Protein AF-0000000075186463 (afdb_homodimer)

Nearest PDB structures (foldseek):
  4abm-assembly3_D  TM=7.463E-01  e=3.571E+00  Homo sapiens
  7upq-assembly4_J  TM=7.053E-01  e=8.468E+00  synthetic construct
  5n9j-assembly1_E  TM=3.062E-01  e=3.798E+00  Schizosaccharomyces pombe
  4abm-assembly3_D  TM=7.469E-01  e=3.531E+00  Homo sapiens
  7upq-assembly4_J  TM=7.054E-01  e=8.391E+00  synthetic construct

Organism: Armillaria gallica (NCBI:txid47427)

Radius of gyration: 32.07 Å; Cα contacts (8 Å, |Δi|>4): 535; chains: 2; bounding box: 64×123×83 Å

Solvent-accessible surface area (backbone atoms only — not comparable to full-atom values): 24210 Å² total; per-residue (Å²): 138,80,84,83,73,73,71,68,63,57,55,58,51,49,49,50,49,49,51,51,49,50,50,49,49,47,52,51,50,51,49,51,50,50,50,51,48,48,48,43,44,46,51,55,65,49,50,67,76,82,58,74,50,50,93,83,38,51,66,58,39,62,84,71,84,69,47,78,36,74,44,61,44,63,87,41,42,84,77,53,41,84,84,41,61,68,56,53,55,64,67,28,37,56,70,65,13,36,43,58,41,57,91,72,40,46,54,25,28,30,44,34,26,39,47,40,38,32,52,47,46,38,49,49,43,32,52,34,33,62,64,59,64,64,82,49,67,68,55,47,50,50,43,48,53,51,31,38,51,31,52,41,51,50,54,51,48,46,42,30,60,38,44,50,33,47,30,60,52,53,75,79,56,67,54,80,76,72,50,65,43,65,36,90,23,30,38,34,64,59,56,49,49,51,35,44,50,44,52,60,72,46,59,91,56,77,73,51,75,85,56,57,58,58,73,63,73,70,129,136,80,83,82,71,75,70,68,63,57,55,58,50,50,50,49,49,50,50,50,49,50,50,50,50,46,51,50,50,52,50,50,50,50,49,52,48,48,48,43,44,47,51,56,65,49,51,64,76,80,58,72,52,51,90,84,38,51,67,58,39,63,87,70,84,68,47,77,36,76,45,59,45,62,88,42,42,85,77,51,39,83,84,41,60,69,56,52,54,66,67,27,37,55,70,64,13,35,43,58,40,57,91,74,39,46,55,25,29,29,44,36,25,40,48,42,37,32,52,48,48,39,48,48,43,31,52,33,32,62,64,59,65,64,82,48,67,66,55,47,50,52,43,48,53,52,31,37,50,31,53,42,52,49,53,51,48,46,42,32,59,38,44,50,34,46,31,60,54,51,79,76,68,64,56,83,74,74,50,66,42,65,37,90,22,30,38,35,64,60,56,48,49,52,34,43,51,42,50,62,72,48,58,92,57,76,73,53,74,85,56,54,59,51,75,68,72,68,130

Secondary structure (DSSP, 8-state):
-----GGGHHHHHHHHHHHHHHHHHHHHHHHHHHHHHHHHHHHHHT-------STT-S-SB-SS-PPEEEEE----TTTS-TT-HHHHHHHSPGGGGEEEETTTTEEEEEHHHHHHHHHHHHHHHHHHHHTT---SHHHHHHHHHHHHHHHHHHHHHHHHH---BEEE--SSS--S---S-EEEEE-HHHHHHHHHHHHHHTTT-PPPTT---------/-----GGGHHHHHHHHHHHHHHHHHHHHHHHHHHHHHHHHHHHHHT-------BTTBS-SB-SS-PPEEEEE----TTTS-TT-HHHHHHHSPGGGGEEEETTTTEEEEEHHHHHHHHHHHHHHHHHHHHTT---SHHHHHHHHHHHHHHHHHHHHHHHHH---BEEE--SSS--S---S-EEEEE-HHHHHHHHHHHHHHTTT-PPPTT---------

Structure (mmCIF, N/CA/C/O backbone):
data_AF-0000000075186463-model_v1
#
loop_
_entity.id
_entity.type
_entity.pdbx_description
1 polymer 'Uncharacterized protein'
#
loop_
_atom_site.group_PDB
_atom_site.id
_atom_site.type_symbol
_atom_site.label_atom_id
_atom_site.label_alt_id
_atom_site.label_comp_id
_atom_site.label_asym_id
_atom_site.label_entity_id
_atom_site.label_seq_id
_atom_site.pdbx_PDB_ins_code
_atom_site.Cartn_x
_atom_site.Cartn_y
_atom_site.Cartn_z
_atom_site.occupancy
_atom_site.B_iso_or_equiv
_atom_site.auth_seq_id
_atom_site.auth_comp_id
_atom_site.auth_asym_id
_atom_site.auth_atom_id
_atom_site.pdbx_PDB_model_num
ATOM 1 N N . MET A 1 1 ? -4.77 95 20.594 1 30.53 1 MET A N 1
ATOM 2 C CA . MET A 1 1 ? -4.297 93.938 21.5 1 30.53 1 MET A CA 1
ATOM 3 C C . MET A 1 1 ? -4.82 92.562 21.078 1 30.53 1 MET A C 1
ATOM 5 O O . MET A 1 1 ? -6.02 92.312 21.188 1 30.53 1 MET A O 1
ATOM 9 N N . PHE A 1 2 ? -4.289 91.938 19.969 1 40.34 2 PHE A N 1
ATOM 10 C CA . PHE A 1 2 ? -4.664 90.75 19.234 1 40.34 2 PHE A CA 1
ATOM 11 C C . PHE A 1 2 ? -4.277 89.5 20.016 1 40.34 2 PHE A C 1
ATOM 13 O O . PHE A 1 2 ? -3.176 89.438 20.562 1 40.34 2 PHE A O 1
ATOM 20 N N . PRO A 1 3 ? -5.309 88.75 20.594 1 44 3 PRO A N 1
ATOM 21 C CA . PRO A 1 3 ? -5.09 87.562 21.438 1 44 3 PRO A CA 1
ATOM 22 C C . PRO A 1 3 ? -4.41 86.438 20.672 1 44 3 PRO A C 1
ATOM 24 O O . PRO A 1 3 ? -4.668 86.25 19.484 1 44 3 PRO A O 1
ATOM 27 N N . GLN A 1 4 ? -3.121 86.188 20.953 1 40.34 4 GLN A N 1
ATOM 28 C CA . GLN A 1 4 ? -2.227 85.125 20.453 1 40.34 4 GLN A CA 1
ATOM 29 C C . GLN A 1 4 ? -2.693 83.75 20.906 1 40.34 4 GLN A C 1
ATOM 31 O O . GLN A 1 4 ? -2.592 83.375 22.078 1 40.34 4 GLN A O 1
ATOM 36 N N . VAL A 1 5 ? -3.83 83.25 20.516 1 45.38 5 VAL A N 1
ATOM 37 C CA . VAL A 1 5 ? -4.434 82 20.953 1 45.38 5 VAL A CA 1
ATOM 38 C C . VAL A 1 5 ? -3.602 80.812 20.453 1 45.38 5 VAL A C 1
ATOM 40 O O . VAL A 1 5 ? -3.846 79.625 20.828 1 45.38 5 VAL A O 1
ATOM 43 N N . SER A 1 6 ? -2.59 80.875 19.547 1 44.44 6 SER A N 1
ATOM 44 C CA . SER A 1 6 ? -2.545 79.688 18.656 1 44.44 6 SER A CA 1
ATOM 45 C C . SER A 1 6 ? -1.756 78.562 19.266 1 44.44 6 SER A C 1
ATOM 47 O O . SER A 1 6 ? -1.572 77.5 18.641 1 44.44 6 SER A O 1
ATOM 49 N N . SER A 1 7 ? -1.02 78.688 20.391 1 50.91 7 SER A N 1
ATOM 50 C CA .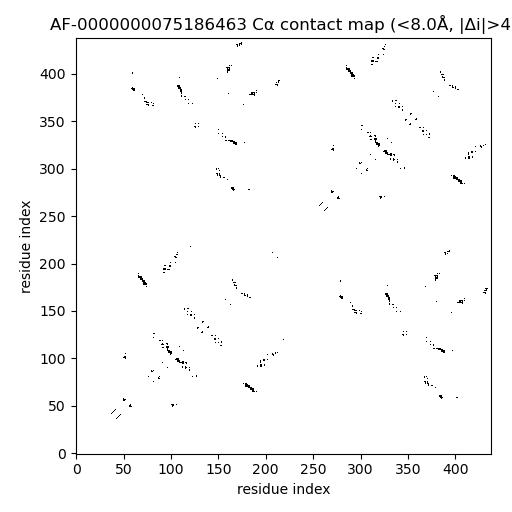 SER A 1 7 ? 0.157 77.812 20.391 1 50.91 7 SER A CA 1
ATOM 51 C C . SER A 1 7 ? -0.182 76.375 20.922 1 50.91 7 SER A C 1
ATOM 53 O O . SER A 1 7 ? 0.691 75.562 21 1 50.91 7 SER A O 1
ATOM 55 N N . ASN A 1 8 ? -1.388 76.188 21.516 1 53.19 8 ASN A N 1
ATOM 56 C CA . ASN A 1 8 ? -1.484 75 22.359 1 53.19 8 ASN A CA 1
ATOM 57 C C . ASN A 1 8 ? -1.715 73.75 21.516 1 53.19 8 ASN A C 1
ATOM 59 O O . ASN A 1 8 ? -1.829 72.688 22.062 1 53.19 8 ASN A O 1
ATOM 63 N N . SER A 1 9 ? -2.043 73.938 20.219 1 61.06 9 SER A N 1
ATOM 64 C CA . SER A 1 9 ? -2.443 72.812 19.406 1 61.06 9 SER A CA 1
ATOM 65 C C . SER A 1 9 ? -1.244 71.938 19.047 1 61.06 9 SER A C 1
ATOM 67 O O . SER A 1 9 ? -1.386 70.75 18.828 1 61.06 9 SER A O 1
ATOM 69 N N . ASP A 1 10 ? -0.042 72.625 19.281 1 64.75 10 ASP A N 1
ATOM 70 C CA . ASP A 1 10 ? 1.156 71.938 18.781 1 64.75 10 ASP A CA 1
ATOM 71 C C . ASP A 1 10 ? 1.635 70.875 19.781 1 64.75 10 ASP A C 1
ATOM 73 O O . ASP A 1 10 ? 2.168 69.875 19.391 1 64.75 10 ASP A O 1
ATOM 77 N N . GLY A 1 11 ? 1.129 71.062 20.984 1 64.88 11 GLY A N 1
ATOM 78 C CA . GLY A 1 11 ? 1.589 70.125 22.031 1 64.88 11 GLY A CA 1
ATOM 79 C C . GLY A 1 11 ? 0.887 68.812 22 1 64.88 11 GLY A C 1
ATOM 80 O O . GLY A 1 11 ? 1.52 67.75 22.188 1 64.88 11 GLY A O 1
ATOM 81 N N . HIS A 1 12 ? -0.401 68.938 21.625 1 73.69 12 HIS A N 1
ATOM 82 C CA . HIS A 1 12 ? -1.196 67.75 21.594 1 73.69 12 HIS A CA 1
ATOM 83 C C . HIS A 1 12 ? -0.811 66.875 20.391 1 73.69 12 HIS A C 1
ATOM 85 O O . HIS A 1 12 ? -0.765 65.625 20.5 1 73.69 12 HIS A O 1
ATOM 91 N N . LEU A 1 13 ? -0.344 67.562 19.406 1 75.38 13 LEU A N 1
ATOM 92 C CA . LEU A 1 13 ? 0.044 66.875 18.188 1 75.38 13 LEU A CA 1
ATOM 93 C C . LEU A 1 13 ? 1.383 66.188 18.375 1 75.38 13 LEU A C 1
ATOM 95 O O . LEU A 1 13 ? 1.56 65.062 17.922 1 75.38 13 LEU A O 1
ATOM 99 N N . ILE A 1 14 ? 2.182 66.812 19.156 1 78.5 14 ILE A N 1
ATOM 100 C CA . ILE A 1 14 ? 3.506 66.25 19.391 1 78.5 14 ILE A CA 1
ATOM 101 C C . ILE A 1 14 ? 3.395 65.062 20.312 1 78.5 14 ILE A C 1
ATOM 103 O O . ILE A 1 14 ? 4.062 64.062 20.109 1 78.5 14 ILE A O 1
ATOM 107 N N . HIS A 1 15 ? 2.412 65.188 21.234 1 78.31 15 HIS A N 1
ATOM 108 C CA . HIS A 1 15 ? 2.201 64.062 22.156 1 78.31 15 HIS A CA 1
ATOM 109 C C . HIS A 1 15 ? 1.577 62.844 21.422 1 78.31 15 HIS A C 1
ATOM 111 O O . HIS A 1 15 ? 1.955 61.719 21.672 1 78.31 15 HIS A O 1
ATOM 117 N N . LEU A 1 16 ? 0.723 63.188 20.516 1 80.56 16 LEU A N 1
ATOM 118 C CA . LEU A 1 16 ? 0.09 62.125 19.734 1 80.56 16 LEU A CA 1
ATOM 119 C C . LEU A 1 16 ? 1.101 61.469 18.812 1 80.56 16 LEU A C 1
ATOM 121 O O . LEU A 1 16 ? 1.079 60.25 18.656 1 80.56 16 LEU A O 1
ATOM 125 N N . LEU A 1 17 ? 2.021 62.281 18.375 1 80.31 17 LEU A N 1
ATOM 126 C CA . LEU A 1 17 ? 3.059 61.75 17.516 1 80.31 17 LEU A CA 1
ATOM 127 C C . LEU A 1 17 ? 4.051 60.875 18.297 1 80.31 17 LEU A C 1
ATOM 129 O O . LEU A 1 17 ? 4.516 59.844 17.812 1 80.31 17 LEU A O 1
ATOM 133 N N . PHE A 1 18 ? 4.211 61.344 19.531 1 81.19 18 PHE A N 1
ATOM 134 C CA . PHE A 1 18 ? 5.117 60.625 20.391 1 81.19 18 PHE A CA 1
ATOM 135 C C . PHE A 1 18 ? 4.508 59.281 20.781 1 81.19 18 PHE A C 1
ATOM 137 O O . PHE A 1 18 ? 5.199 58.25 20.781 1 81.19 18 PHE A O 1
ATOM 144 N N . ILE A 1 19 ? 3.207 59.25 21.016 1 80.25 19 ILE A N 1
ATOM 145 C CA . ILE A 1 19 ? 2.514 58.031 21.375 1 80.25 19 ILE A CA 1
ATOM 146 C C . ILE A 1 19 ? 2.457 57.094 20.156 1 80.25 19 ILE A C 1
ATOM 148 O O . ILE A 1 19 ? 2.697 55.875 20.281 1 80.25 19 ILE A O 1
ATOM 152 N N . ALA A 1 20 ? 2.281 57.688 19.031 1 79.94 20 ALA A N 1
ATOM 153 C CA . ALA A 1 20 ? 2.252 56.906 17.812 1 79.94 20 ALA A CA 1
ATOM 154 C C . ALA A 1 20 ? 3.619 56.281 17.516 1 79.94 20 ALA A C 1
ATOM 156 O O . ALA A 1 20 ? 3.713 55.125 17.094 1 79.94 20 ALA A O 1
ATOM 157 N N . ALA A 1 21 ? 4.664 57.062 17.875 1 80.31 21 ALA A N 1
ATOM 158 C CA . ALA A 1 21 ? 6.023 56.594 17.656 1 80.31 21 ALA A CA 1
ATOM 159 C C . ALA A 1 21 ? 6.371 55.469 18.625 1 80.31 21 ALA A C 1
ATOM 161 O O . ALA A 1 21 ? 6.984 54.469 18.234 1 80.31 21 ALA A O 1
ATOM 162 N N . ILE A 1 22 ? 5.895 55.5 19.828 1 80.38 22 ILE A N 1
ATOM 163 C CA . ILE A 1 22 ? 6.16 54.5 20.844 1 80.38 22 ILE A CA 1
ATOM 164 C C . ILE A 1 22 ? 5.371 53.219 20.5 1 80.38 22 ILE A C 1
ATOM 166 O O . ILE A 1 22 ? 5.895 52.125 20.625 1 80.38 22 ILE A O 1
ATOM 170 N N . LEU A 1 23 ? 4.133 53.438 19.984 1 80.88 23 LEU A N 1
ATOM 171 C CA . LEU A 1 23 ? 3.326 52.281 19.609 1 80.88 23 LEU A CA 1
ATOM 172 C C . LEU A 1 23 ? 3.92 51.594 18.391 1 80.88 23 LEU A C 1
ATOM 174 O O . LEU A 1 23 ? 3.939 50.344 18.312 1 80.88 23 LEU A O 1
ATOM 178 N N . ALA A 1 24 ? 4.441 52.5 17.516 1 79.69 24 ALA A N 1
ATOM 179 C CA . ALA A 1 24 ? 5.086 51.906 16.344 1 79.69 24 ALA A CA 1
ATOM 180 C C . ALA A 1 24 ? 6.359 51.188 16.719 1 79.69 24 ALA A C 1
ATOM 182 O O . ALA A 1 24 ? 6.617 50.062 16.219 1 79.69 24 ALA A O 1
ATOM 183 N N . LEU A 1 25 ? 7.117 51.75 17.609 1 78.19 25 LEU A N 1
ATOM 184 C CA . LEU A 1 25 ? 8.336 51.125 18.078 1 78.19 25 LEU A CA 1
ATOM 185 C C . LEU A 1 25 ? 8.016 49.844 18.859 1 78.19 25 LEU A C 1
ATOM 187 O O . LEU A 1 25 ? 8.688 48.844 18.719 1 78.19 25 LEU A O 1
ATOM 191 N N . GLY A 1 26 ? 6.934 49.906 19.609 1 76.75 26 GLY A N 1
ATOM 192 C CA . GLY A 1 26 ? 6.5 48.719 20.344 1 76.75 26 GLY A CA 1
ATOM 193 C C . GLY A 1 26 ? 6.043 47.594 19.453 1 76.75 26 GLY A C 1
ATOM 194 O O . GLY A 1 26 ? 6.391 46.438 19.688 1 76.75 26 GLY A O 1
ATOM 195 N N . THR A 1 27 ? 5.324 47.969 18.406 1 79.06 27 THR A N 1
ATOM 196 C CA . THR A 1 27 ? 4.871 46.938 17.484 1 79.06 27 THR A CA 1
ATOM 197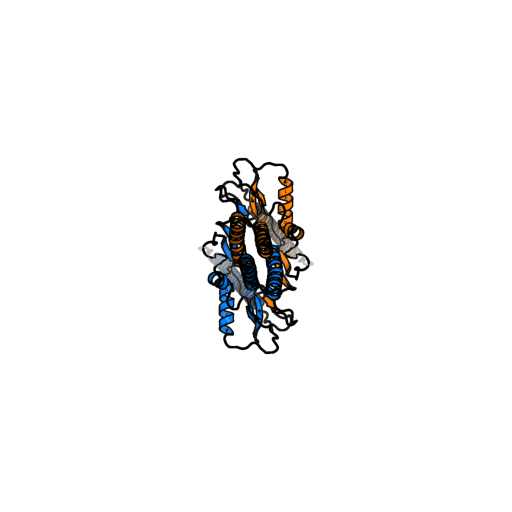 C C . THR A 1 27 ? 6.047 46.375 16.703 1 79.06 27 THR A C 1
ATOM 199 O O . THR A 1 27 ? 6.074 45.156 16.406 1 79.06 27 THR A O 1
ATOM 202 N N . THR A 1 28 ? 7.043 47.188 16.406 1 76.81 28 THR A N 1
ATOM 203 C CA . THR A 1 28 ? 8.242 46.719 15.734 1 76.81 28 THR A CA 1
ATOM 204 C C . THR A 1 28 ? 9.039 45.781 16.656 1 76.81 28 THR A C 1
ATOM 206 O O . THR A 1 28 ? 9.547 44.75 16.203 1 76.81 28 THR A O 1
ATOM 209 N N . ILE A 1 29 ? 9.109 46.125 17.875 1 76.38 29 ILE A N 1
ATOM 210 C CA . ILE A 1 29 ? 9.844 45.312 18.844 1 76.38 29 ILE A CA 1
ATOM 211 C C . ILE A 1 29 ? 9.078 44 19.094 1 76.38 29 ILE A C 1
ATOM 213 O O . ILE A 1 29 ? 9.688 42.938 19.172 1 76.38 29 ILE A O 1
ATOM 217 N N . LEU A 1 30 ? 7.773 44.031 19.125 1 76.19 30 LEU A N 1
ATOM 218 C CA . LEU A 1 30 ? 6.961 42.844 19.328 1 76.19 30 LEU A CA 1
ATOM 219 C C . LEU A 1 30 ? 7.047 41.906 18.109 1 76.19 30 LEU A C 1
ATOM 221 O O . LEU A 1 30 ? 7.133 40.688 18.25 1 76.19 30 LEU A O 1
ATOM 225 N N . ASN A 1 31 ? 7.086 42.562 16.984 1 75.44 31 ASN A N 1
ATOM 226 C CA . ASN A 1 31 ? 7.242 41.75 15.773 1 75.44 31 ASN A CA 1
ATOM 227 C C . ASN A 1 31 ? 8.633 41.125 15.688 1 75.44 31 ASN A C 1
ATOM 229 O O . ASN A 1 31 ? 8.773 39.969 15.281 1 75.44 31 ASN A O 1
ATOM 233 N N . ALA A 1 32 ? 9.648 41.844 16.062 1 76.25 32 ALA A N 1
ATOM 234 C CA . ALA A 1 32 ? 11.016 41.344 16.094 1 76.25 32 ALA A CA 1
ATOM 235 C C . ALA A 1 32 ? 11.156 40.219 17.109 1 76.25 32 ALA A C 1
ATOM 237 O O . ALA A 1 32 ? 11.781 39.188 16.844 1 76.25 32 ALA A O 1
ATOM 238 N N . TYR A 1 33 ? 10.547 40.344 18.219 1 71.62 33 TYR A N 1
ATOM 239 C CA . TYR A 1 33 ? 10.555 39.312 19.25 1 71.62 33 TYR A CA 1
ATOM 240 C C . TYR A 1 33 ? 9.836 38.062 18.766 1 71.62 33 TYR A C 1
ATOM 242 O O . TYR A 1 33 ? 10.32 36.938 18.969 1 71.62 33 TYR A O 1
ATOM 250 N N . HIS A 1 34 ? 8.727 38.219 18.109 1 72.69 34 HIS A N 1
ATOM 251 C CA . HIS A 1 34 ? 7.977 37.062 17.594 1 72.69 34 HIS A CA 1
ATOM 252 C C . HIS A 1 34 ? 8.75 36.375 16.5 1 72.69 34 HIS A C 1
ATOM 254 O O . HIS A 1 34 ? 8.773 35.125 16.438 1 72.69 34 HIS A O 1
ATOM 260 N N . THR A 1 35 ? 9.352 37.094 15.688 1 69.88 35 THR A N 1
ATOM 261 C CA . THR A 1 35 ? 10.164 36.5 14.633 1 69.88 35 THR A CA 1
ATOM 262 C C . THR A 1 35 ? 11.367 35.781 15.227 1 69.88 35 THR A C 1
ATOM 264 O O . THR A 1 35 ? 11.688 34.656 14.805 1 69.88 35 THR A O 1
ATOM 267 N N . LEU A 1 36 ? 12.023 36.375 16.156 1 70.38 36 LEU A N 1
ATOM 268 C CA . LEU A 1 36 ? 13.156 35.719 16.797 1 70.38 36 LEU A CA 1
ATOM 269 C C . LEU A 1 36 ? 12.719 34.5 17.594 1 70.38 36 LEU A C 1
ATOM 271 O O . LEU A 1 36 ? 13.406 33.469 17.594 1 70.38 36 LEU A O 1
ATOM 275 N N . HIS A 1 37 ? 11.617 34.531 18.188 1 65.12 37 HIS A N 1
ATOM 276 C CA . HIS A 1 37 ? 11.062 33.406 18.922 1 65.12 37 HIS A CA 1
ATOM 277 C C . HIS A 1 37 ? 10.656 32.281 17.984 1 65.12 37 HIS A C 1
ATOM 279 O O . HIS A 1 37 ? 10.922 31.109 18.25 1 65.12 37 HIS A O 1
ATOM 285 N N . LEU A 1 38 ? 10.008 32.625 16.891 1 60 38 LEU A N 1
ATOM 286 C CA . LEU A 1 38 ? 9.672 31.641 15.883 1 60 38 LEU A CA 1
ATOM 287 C C . LEU A 1 38 ? 10.93 31.031 15.266 1 60 38 LEU A C 1
ATOM 289 O O . LEU A 1 38 ? 10.992 29.828 15.039 1 60 38 LEU A O 1
ATOM 293 N N . ARG A 1 39 ? 11.844 31.859 14.914 1 59.38 39 ARG A N 1
ATOM 294 C CA . ARG A 1 39 ? 13.125 31.359 14.422 1 59.38 39 ARG A CA 1
ATOM 295 C C . ARG A 1 39 ? 13.812 30.484 15.469 1 59.38 39 ARG A C 1
ATOM 297 O O . ARG A 1 39 ? 14.391 29.453 15.141 1 59.38 39 ARG A O 1
ATOM 304 N N . SER A 1 40 ? 13.844 30.859 16.703 1 59.84 40 SER A N 1
ATOM 305 C CA . SER A 1 40 ? 14.406 30.047 17.766 1 59.84 40 SER A CA 1
ATOM 306 C C . SER A 1 40 ? 13.633 28.734 17.938 1 59.84 40 SER A C 1
ATOM 308 O O . SER A 1 40 ? 14.227 27.672 18.125 1 59.84 40 SER A O 1
ATOM 310 N N . GLN A 1 41 ? 12.344 28.797 17.906 1 55.62 41 GLN A N 1
ATOM 311 C CA . GLN A 1 41 ? 11.523 27.594 17.938 1 55.62 41 GLN A CA 1
ATOM 312 C C . GLN A 1 41 ? 11.758 26.734 16.688 1 55.62 41 GLN A C 1
ATOM 314 O O . GLN A 1 41 ? 11.844 25.5 16.781 1 55.62 41 GLN A O 1
ATOM 319 N N . MET A 1 42 ? 11.734 27.516 15.609 1 52.53 42 MET A N 1
ATOM 320 C CA . MET A 1 42 ? 12.094 26.797 14.391 1 52.53 42 MET A CA 1
ATOM 321 C C . MET A 1 42 ? 13.508 26.234 14.484 1 52.53 42 MET A C 1
ATOM 323 O O . MET A 1 42 ? 13.766 25.109 14.055 1 52.53 42 MET A O 1
ATOM 327 N N . LEU A 1 43 ? 14.414 27.141 14.914 1 52.94 43 LEU A N 1
ATOM 328 C CA . LEU A 1 43 ? 15.766 26.641 15.148 1 52.94 43 LEU A CA 1
ATOM 329 C C . LEU A 1 43 ? 15.773 25.578 16.234 1 52.94 43 LEU A C 1
ATOM 331 O O . LEU A 1 43 ? 16.5 24.578 16.141 1 52.94 43 LEU A O 1
ATOM 335 N N . ALA A 1 44 ? 15.172 25.859 17.375 1 51.69 44 ALA A N 1
ATOM 336 C CA . ALA A 1 44 ? 14.977 24.875 18.422 1 51.69 44 ALA A CA 1
ATOM 337 C C . ALA A 1 44 ? 14.164 23.688 17.922 1 51.69 44 ALA A C 1
ATOM 339 O O . ALA A 1 44 ? 14.445 22.531 18.266 1 51.69 44 ALA A O 1
ATOM 340 N N . SER A 1 45 ? 13.086 23.953 17.234 1 49.69 45 SER A N 1
ATOM 341 C CA . SER A 1 45 ? 12.297 22.875 16.641 1 49.69 45 SER A CA 1
ATOM 342 C C . SER A 1 45 ? 13.109 22.109 15.609 1 49.69 45 SER A C 1
ATOM 344 O O . SER A 1 45 ? 12.891 20.906 15.398 1 49.69 45 SER A O 1
ATOM 346 N N . ARG A 1 46 ? 13.867 23 14.938 1 47.06 46 ARG A N 1
ATOM 347 C CA . ARG A 1 46 ? 14.852 22.328 14.094 1 47.06 46 ARG A CA 1
ATOM 348 C C . ARG A 1 46 ? 15.883 21.594 14.938 1 47.06 46 ARG A C 1
ATOM 350 O O . ARG A 1 46 ? 16.969 21.25 14.461 1 47.06 46 ARG A O 1
ATOM 357 N N . ASN A 1 47 ? 15.906 21.781 16.203 1 47.31 47 ASN A N 1
ATOM 358 C CA . ASN A 1 47 ? 16.781 20.906 16.969 1 47.31 47 ASN A CA 1
ATOM 359 C C . ASN A 1 47 ? 16.781 19.484 16.406 1 47.31 47 ASN A C 1
ATOM 361 O O . ASN A 1 47 ? 15.875 18.703 16.672 1 47.31 47 ASN A O 1
ATOM 365 N N . HIS A 1 48 ? 17.234 19.438 15.227 1 57.16 48 HIS A N 1
ATOM 366 C CA . HIS A 1 48 ? 17.547 18.188 14.539 1 57.16 48 HIS A CA 1
ATOM 367 C C . HIS A 1 48 ? 18.141 17.156 15.5 1 57.16 48 HIS A C 1
ATOM 369 O O . HIS A 1 48 ? 19.234 17.344 16.016 1 57.16 48 HIS A O 1
ATOM 375 N N . LYS A 1 49 ? 17.297 16.672 16.406 1 70.81 49 LYS A N 1
ATOM 376 C CA . LYS A 1 49 ? 17.828 15.562 17.188 1 70.81 49 LYS A CA 1
ATOM 377 C C . LYS A 1 49 ? 18.844 14.75 16.375 1 70.81 49 LYS A C 1
ATOM 379 O O . LYS A 1 49 ? 18.547 14.352 15.25 1 70.81 49 LYS A O 1
ATOM 384 N N . GLU A 1 50 ? 20.031 14.969 16.797 1 85.31 50 GLU A N 1
ATOM 385 C CA . GLU A 1 50 ? 21.078 14.117 16.219 1 85.31 50 GLU A CA 1
ATOM 386 C C . GLU A 1 50 ? 20.938 12.68 16.703 1 85.31 50 GLU A C 1
ATOM 388 O O . GLU A 1 50 ? 20.797 12.438 17.906 1 85.31 50 GLU A O 1
ATOM 393 N N . TYR A 1 51 ? 20.734 11.75 15.773 1 93.12 51 TYR A N 1
ATOM 394 C CA . TYR A 1 51 ? 20.625 10.328 16.094 1 93.12 51 TYR A CA 1
ATOM 395 C C . TYR A 1 51 ? 21.969 9.625 15.914 1 93.12 51 TYR A C 1
ATOM 397 O O . TYR A 1 51 ? 22.703 9.906 14.969 1 93.12 51 TYR A O 1
ATOM 405 N N . SER A 1 52 ? 22.297 8.727 16.844 1 91.81 52 SER A N 1
ATOM 406 C CA . SER A 1 52 ? 23.531 7.941 16.734 1 91.81 52 SER A CA 1
ATOM 407 C C . SER A 1 52 ? 23.359 6.762 15.789 1 91.81 52 SER A C 1
ATOM 409 O O . SER A 1 52 ? 24.344 6.195 15.305 1 91.81 52 SER A O 1
ATOM 411 N N . TYR A 1 53 ? 22.047 6.309 15.586 1 90.81 53 TYR A N 1
ATOM 412 C CA . TYR A 1 53 ? 21.672 5.141 14.797 1 90.81 53 TYR A CA 1
ATOM 413 C C . TYR A 1 53 ? 22.234 3.865 15.422 1 90.81 53 TYR A C 1
ATOM 415 O O . TYR A 1 53 ? 22.469 2.881 14.719 1 90.81 53 TYR A O 1
ATOM 423 N N . LEU A 1 54 ? 22.516 3.965 16.703 1 87.69 54 LEU A N 1
ATOM 424 C CA . LEU A 1 54 ? 22.859 2.787 17.484 1 87.69 54 LEU A CA 1
ATOM 425 C C . LEU A 1 54 ? 21.688 2.318 18.328 1 87.69 54 LEU A C 1
ATOM 427 O O . LEU A 1 54 ? 20.953 3.137 18.891 1 87.69 54 LEU A O 1
ATOM 431 N N . GLY A 1 55 ? 21.531 0.984 18.344 1 85.38 55 GLY A N 1
ATOM 432 C CA . GLY A 1 55 ? 20.391 0.474 19.094 1 85.38 55 GLY A CA 1
ATOM 433 C C . GLY A 1 55 ? 19.062 1.041 18.609 1 85.38 55 GLY A C 1
ATOM 434 O O . GLY A 1 55 ? 18.766 1.01 17.422 1 85.38 55 GLY A O 1
ATOM 435 N N . ASP A 1 56 ? 18.391 1.654 19.531 1 87.88 56 ASP A N 1
ATOM 436 C CA . ASP A 1 56 ? 17.062 2.152 19.188 1 87.88 56 ASP A CA 1
ATOM 437 C C . ASP A 1 56 ? 17.078 3.66 18.969 1 87.88 56 ASP A C 1
ATOM 439 O O . ASP A 1 56 ? 16.031 4.285 18.797 1 87.88 56 ASP A O 1
ATOM 443 N N . ASP A 1 57 ? 18.328 4.172 18.891 1 90.44 57 ASP A N 1
ATOM 444 C CA . ASP A 1 57 ? 18.453 5.613 18.719 1 90.44 57 ASP A CA 1
ATOM 445 C C . ASP A 1 57 ? 18.516 5.977 17.234 1 90.44 57 ASP A C 1
ATOM 447 O O . ASP A 1 57 ? 19.578 6.293 16.703 1 90.44 57 ASP A O 1
ATOM 451 N N . PHE A 1 58 ? 17.438 5.984 16.578 1 91.69 58 PHE A N 1
ATOM 452 C CA . PHE A 1 58 ? 17.266 6.406 15.195 1 91.69 58 PHE A CA 1
ATOM 453 C C . PHE A 1 58 ? 15.859 6.934 14.961 1 91.69 58 PHE A C 1
ATOM 455 O O . PHE A 1 58 ? 14.93 6.586 15.695 1 91.69 58 PHE A O 1
ATOM 462 N N . PRO A 1 59 ? 15.641 7.828 14.07 1 92.62 59 PRO A N 1
ATOM 463 C CA . PRO A 1 59 ? 14.297 8.359 13.828 1 92.62 59 PRO A CA 1
ATOM 464 C C . PRO A 1 59 ? 13.359 7.324 13.203 1 92.62 59 PRO A C 1
ATOM 466 O O . PRO A 1 59 ? 13.82 6.402 12.516 1 92.62 59 PRO A O 1
ATOM 469 N N . PRO A 1 60 ? 12.141 7.398 13.43 1 90.94 60 PRO A N 1
ATOM 470 C CA . PRO A 1 60 ? 11.195 6.418 12.891 1 90.94 60 PRO A CA 1
ATOM 471 C C . PRO A 1 60 ? 11.055 6.508 11.375 1 90.94 60 PRO A C 1
ATOM 473 O O . PRO A 1 60 ? 10.625 5.547 10.734 1 90.94 60 PRO A O 1
ATOM 476 N N . ARG A 1 61 ? 11.422 7.699 10.828 1 94.25 61 ARG A N 1
ATOM 477 C CA . ARG A 1 61 ? 11.359 7.934 9.383 1 94.25 61 ARG A CA 1
ATOM 478 C C . ARG A 1 61 ? 12.523 8.797 8.922 1 94.25 61 ARG A C 1
ATOM 480 O O . ARG A 1 61 ? 13.219 9.406 9.742 1 94.25 61 ARG A O 1
ATOM 487 N N . ILE A 1 62 ? 12.672 8.766 7.605 1 93.56 62 ILE A N 1
ATOM 488 C CA . ILE A 1 62 ? 13.742 9.633 7.121 1 93.56 62 ILE A CA 1
ATOM 489 C C . ILE A 1 62 ? 13.43 11.086 7.484 1 93.56 62 ILE A C 1
ATOM 491 O O . ILE A 1 62 ? 12.266 11.469 7.594 1 93.56 62 ILE A O 1
ATOM 495 N N . LEU A 1 63 ? 14.438 11.828 7.656 1 87 63 LEU A N 1
ATOM 496 C CA . LEU A 1 63 ? 14.289 13.172 8.203 1 87 63 LEU A CA 1
ATOM 497 C C . LEU A 1 63 ? 13.891 14.164 7.105 1 87 63 LEU A C 1
ATOM 499 O O . LEU A 1 63 ? 13.414 15.258 7.398 1 87 63 LEU A O 1
ATOM 503 N N . SER A 1 64 ? 13.977 13.805 5.871 1 86.31 64 SER A N 1
ATOM 504 C CA . SER A 1 64 ? 13.555 14.672 4.781 1 86.31 64 SER A CA 1
ATOM 505 C C . SER A 1 64 ? 12.039 14.828 4.754 1 86.31 64 SER A C 1
ATOM 507 O O . SER A 1 64 ? 11.305 13.867 4.98 1 86.31 64 SER A O 1
ATOM 509 N N . ASN A 1 65 ? 11.664 16.031 4.625 1 88.44 65 ASN A N 1
ATOM 510 C CA . ASN A 1 65 ? 10.234 16.281 4.477 1 88.44 65 ASN A CA 1
ATOM 511 C C . ASN A 1 65 ? 9.742 15.922 3.076 1 88.44 65 ASN A C 1
ATOM 513 O O . ASN A 1 65 ? 10.18 16.531 2.09 1 88.44 65 ASN A O 1
ATOM 517 N N . ILE A 1 66 ? 8.906 14.961 3.029 1 96.12 66 ILE A N 1
ATOM 518 C CA . ILE A 1 66 ? 8.297 14.586 1.76 1 96.12 66 ILE A CA 1
ATOM 519 C C . ILE A 1 66 ? 7.031 15.414 1.531 1 96.12 66 ILE A C 1
ATOM 521 O O . ILE A 1 66 ? 6.133 15.43 2.377 1 96.12 66 ILE A O 1
ATOM 525 N N . GLN A 1 67 ? 6.957 16.062 0.382 1 95.75 67 GLN A N 1
ATOM 526 C CA . GLN A 1 67 ? 5.855 16.969 0.092 1 95.75 67 GLN A CA 1
ATOM 527 C C . GLN A 1 67 ? 4.594 16.203 -0.297 1 95.75 67 GLN A C 1
ATOM 529 O O . GLN A 1 67 ? 4.676 15.117 -0.874 1 95.75 67 GLN A O 1
ATOM 534 N N . PRO A 1 68 ? 3.467 16.812 0.131 1 95 68 PRO A N 1
ATOM 535 C CA . PRO A 1 68 ? 2.236 16.25 -0.431 1 95 68 PRO A CA 1
ATOM 536 C C . PRO A 1 68 ? 2.191 16.328 -1.955 1 95 68 PRO A C 1
ATOM 538 O O . PRO A 1 68 ? 2.859 17.188 -2.551 1 95 68 PRO A O 1
ATOM 541 N N . ALA A 1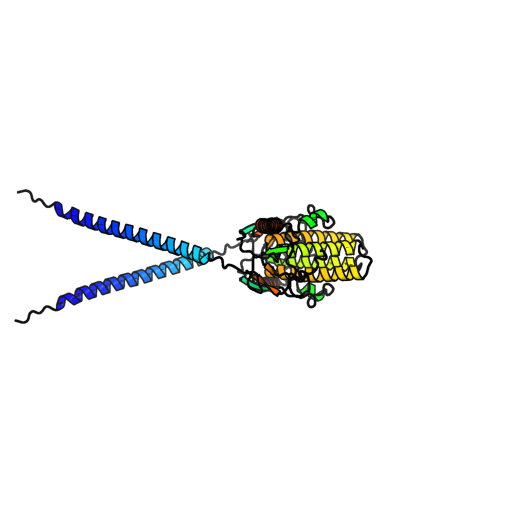 69 ? 1.537 15.438 -2.529 1 96.25 69 ALA A N 1
ATOM 542 C CA . ALA A 1 69 ? 1.348 15.375 -3.977 1 96.25 69 ALA A CA 1
ATOM 543 C C . ALA A 1 69 ? -0.015 14.781 -4.324 1 96.25 69 ALA A C 1
ATOM 545 O O . ALA A 1 69 ? -0.749 14.336 -3.441 1 96.25 69 ALA A O 1
ATOM 546 N N . ALA A 1 70 ? -0.406 14.984 -5.555 1 94.12 70 ALA A N 1
ATOM 547 C CA . ALA A 1 70 ? -1.585 14.336 -6.117 1 94.12 70 ALA A CA 1
ATOM 548 C C . ALA A 1 70 ? -1.206 13.43 -7.289 1 94.12 70 ALA A C 1
ATOM 550 O O . ALA A 1 70 ? -0.344 13.781 -8.102 1 94.12 70 ALA A O 1
ATOM 551 N N . MET A 1 71 ? -1.806 12.297 -7.262 1 92.62 71 MET A N 1
ATOM 552 C CA . MET A 1 71 ? -1.516 11.344 -8.328 1 92.62 71 MET A CA 1
ATOM 553 C C . MET A 1 71 ? -2.785 10.633 -8.781 1 92.62 71 MET A C 1
ATOM 555 O O . MET A 1 71 ? -3.623 10.266 -7.957 1 92.62 71 MET A O 1
ATOM 559 N N . SER A 1 72 ? -2.926 10.547 -10.102 1 91.12 72 SER A N 1
ATOM 560 C CA . SER A 1 72 ? -3.963 9.68 -10.656 1 91.12 72 SER A CA 1
ATOM 561 C C . SER A 1 72 ? -3.434 8.266 -10.891 1 91.12 72 SER A C 1
ATOM 563 O O . SER A 1 72 ? -2.35 8.094 -11.453 1 91.12 72 SER A O 1
ATOM 565 N N . ILE A 1 73 ? -4.148 7.359 -10.352 1 88.88 73 ILE A N 1
ATOM 566 C CA . ILE A 1 73 ? -3.814 5.973 -10.672 1 88.88 73 ILE A CA 1
ATOM 567 C C . ILE A 1 73 ? -4.309 5.633 -12.07 1 88.88 73 ILE A C 1
ATOM 569 O O . ILE A 1 73 ? -5.5 5.746 -12.359 1 88.88 73 ILE A O 1
ATOM 573 N N . LEU A 1 74 ? -3.391 5.285 -12.938 1 87.06 74 LEU A N 1
ATOM 574 C CA . LEU A 1 74 ? -3.707 5.027 -14.336 1 87.06 74 LEU A CA 1
ATOM 575 C C . LEU A 1 74 ? -3.457 3.566 -14.688 1 87.06 74 LEU A C 1
ATOM 577 O O . LEU A 1 74 ? -2.754 2.859 -13.969 1 87.06 74 LEU A O 1
ATOM 581 N N . ASN A 1 75 ? -4.09 3.207 -15.766 1 83.38 75 ASN A N 1
ATOM 582 C CA . ASN A 1 75 ? -3.803 1.865 -16.266 1 83.38 75 ASN A CA 1
ATOM 583 C C . ASN A 1 75 ? -2.387 1.765 -16.828 1 83.38 75 ASN A C 1
ATOM 585 O O . ASN A 1 75 ? -2.088 2.326 -17.875 1 83.38 75 ASN A O 1
ATOM 589 N N . GLY A 1 76 ? -1.535 1.088 -16.156 1 81.19 76 GLY A N 1
ATOM 590 C CA . GLY A 1 76 ? -0.153 0.92 -16.578 1 81.19 76 GLY A CA 1
ATOM 591 C C . GLY A 1 76 ? 0.194 -0.513 -16.938 1 81.19 76 GLY A C 1
ATOM 592 O O . GLY A 1 76 ? 1.37 -0.878 -16.984 1 81.19 76 GLY A O 1
ATOM 593 N N . SER A 1 77 ? -0.783 -1.312 -17.141 1 82.38 77 SER A N 1
ATOM 594 C CA . SER A 1 77 ? -0.551 -2.734 -17.359 1 82.38 77 SER A CA 1
ATOM 595 C C . SER A 1 77 ? 0.256 -2.967 -18.641 1 82.38 77 SER A C 1
ATOM 597 O O . SER A 1 77 ? 0.999 -3.945 -18.734 1 82.38 77 SER A O 1
ATOM 599 N N . ASP A 1 78 ? 0.126 -2.043 -19.578 1 87.06 78 ASP A N 1
ATOM 600 C CA . ASP A 1 78 ? 0.893 -2.162 -20.812 1 87.06 78 ASP A CA 1
ATOM 601 C C . ASP A 1 78 ? 2.328 -1.677 -20.625 1 87.06 78 ASP A C 1
ATOM 603 O O . ASP A 1 78 ? 3.232 -2.088 -21.344 1 87.06 78 ASP A O 1
ATOM 607 N N . ILE A 1 79 ? 2.512 -0.827 -19.719 1 90.19 79 ILE A N 1
ATOM 608 C CA . ILE A 1 79 ? 3.828 -0.265 -19.438 1 90.19 79 ILE A CA 1
ATOM 609 C C . ILE A 1 79 ? 4.629 -1.232 -18.562 1 90.19 79 ILE A C 1
ATOM 611 O O . ILE A 1 79 ? 5.832 -1.406 -18.766 1 90.19 79 ILE A O 1
ATOM 615 N N . TYR A 1 80 ? 3.969 -1.9 -17.625 1 93.44 80 TYR A N 1
ATOM 616 C CA . TYR A 1 80 ? 4.605 -2.846 -16.719 1 93.44 80 TYR A CA 1
ATOM 617 C C . TYR A 1 80 ? 3.939 -4.215 -16.797 1 93.44 80 TYR A C 1
ATOM 619 O O . TYR A 1 80 ? 3.363 -4.691 -15.82 1 93.44 80 TYR A O 1
ATOM 627 N N . PRO A 1 81 ? 4.098 -4.828 -17.906 1 94.06 81 PRO A N 1
ATOM 628 C CA . PRO A 1 81 ? 3.547 -6.184 -17.953 1 94.06 81 PRO A CA 1
ATOM 629 C C . PRO A 1 81 ? 4.258 -7.145 -17.016 1 94.06 81 PRO A C 1
ATOM 631 O O . PRO A 1 81 ? 5.473 -7.055 -16.828 1 94.06 81 PRO A O 1
ATOM 634 N N . LEU A 1 82 ? 3.549 -8.094 -16.438 1 95.12 82 LEU A N 1
ATOM 635 C CA . LEU A 1 82 ? 4.066 -8.961 -15.383 1 95.12 82 LEU A CA 1
ATOM 636 C C . LEU A 1 82 ? 5.242 -9.789 -15.891 1 95.12 82 LEU A C 1
ATOM 638 O O . LEU A 1 82 ? 6.094 -10.211 -15.102 1 95.12 82 LEU A O 1
ATOM 642 N N . GLU A 1 83 ? 5.293 -10 -17.141 1 94.06 83 GLU A N 1
ATOM 643 C CA . GLU A 1 83 ? 6.301 -10.898 -17.703 1 94.06 83 GLU A CA 1
ATOM 644 C C . GLU A 1 83 ? 7.609 -10.164 -17.969 1 94.06 83 GLU A C 1
ATOM 646 O O . GLU A 1 83 ? 8.625 -10.781 -18.281 1 94.06 83 GLU A O 1
ATOM 651 N N . ASP A 1 84 ? 7.625 -8.891 -17.859 1 95.31 84 ASP A N 1
ATOM 652 C CA . ASP A 1 84 ? 8.812 -8.086 -18.156 1 95.31 84 ASP A CA 1
ATOM 653 C C . ASP A 1 84 ? 9.648 -7.879 -16.891 1 95.31 84 ASP A C 1
ATOM 655 O O . ASP A 1 84 ? 9.438 -6.922 -16.141 1 95.31 84 ASP A O 1
ATOM 659 N N . ASP A 1 85 ? 10.688 -8.617 -16.719 1 93.94 85 ASP A N 1
ATOM 660 C CA . ASP A 1 85 ? 11.523 -8.578 -15.523 1 93.94 85 ASP A CA 1
ATOM 661 C C . ASP A 1 85 ? 12.281 -7.254 -15.43 1 93.94 85 ASP A C 1
ATOM 663 O O . ASP A 1 85 ? 12.469 -6.715 -14.336 1 93.94 85 ASP A O 1
ATOM 667 N N . ARG A 1 86 ? 12.719 -6.816 -16.562 1 94.69 86 ARG A N 1
ATOM 668 C CA . ARG A 1 86 ? 13.508 -5.59 -16.562 1 94.69 86 ARG A CA 1
ATOM 669 C C . ARG A 1 86 ? 12.68 -4.398 -16.109 1 94.69 86 ARG A C 1
ATOM 671 O O . ARG A 1 86 ? 13.133 -3.588 -15.297 1 94.69 86 ARG A O 1
ATOM 678 N N . LYS A 1 87 ? 11.5 -4.273 -16.562 1 95.44 87 LYS A N 1
ATOM 679 C CA . LYS A 1 87 ? 10.633 -3.166 -16.188 1 95.44 87 LYS A CA 1
ATOM 680 C C . LYS A 1 87 ? 10.273 -3.236 -14.703 1 95.44 87 LYS A C 1
ATOM 682 O O . LYS A 1 87 ? 10.305 -2.225 -14 1 95.44 87 LYS A O 1
ATOM 687 N N . TRP A 1 88 ? 9.977 -4.406 -14.234 1 96.12 88 TRP A N 1
ATOM 688 C CA . TRP A 1 88 ? 9.594 -4.531 -12.836 1 96.12 88 TRP A CA 1
ATOM 689 C C . TRP A 1 88 ? 10.805 -4.355 -11.922 1 96.12 88 TRP A C 1
ATOM 691 O O . TRP A 1 88 ? 10.68 -3.85 -10.805 1 96.12 88 TRP A O 1
ATOM 701 N N . ALA A 1 89 ? 12.023 -4.727 -12.367 1 93.31 89 ALA A N 1
ATOM 702 C CA . ALA A 1 89 ? 13.242 -4.438 -11.617 1 93.31 89 ALA A CA 1
ATOM 703 C C . ALA A 1 89 ? 13.438 -2.932 -11.453 1 93.31 89 ALA A C 1
ATOM 705 O O . ALA A 1 89 ? 13.93 -2.469 -10.422 1 93.31 89 ALA A O 1
ATOM 706 N N . SER A 1 90 ? 13.016 -2.205 -12.453 1 93.25 90 SER A N 1
ATOM 707 C CA . SER A 1 90 ? 13.195 -0.757 -12.422 1 93.25 90 SER A CA 1
ATOM 708 C C . SER A 1 90 ? 12.25 -0.105 -11.422 1 93.25 90 SER A C 1
ATOM 710 O O . SER A 1 90 ? 12.453 1.045 -11.023 1 93.25 90 SER A O 1
ATOM 712 N N . VAL A 1 91 ? 11.18 -0.786 -11.039 1 93.38 91 VAL A N 1
ATOM 713 C CA . VAL A 1 91 ? 10.211 -0.292 -10.07 1 93.38 91 VAL A CA 1
ATOM 714 C C . VAL A 1 91 ? 10.844 -0.24 -8.68 1 93.38 91 VAL A C 1
ATOM 716 O O . VAL A 1 91 ? 10.547 0.661 -7.891 1 93.38 91 VAL A O 1
ATOM 719 N N . VAL A 1 92 ? 11.703 -1.188 -8.406 1 94.44 92 VAL A N 1
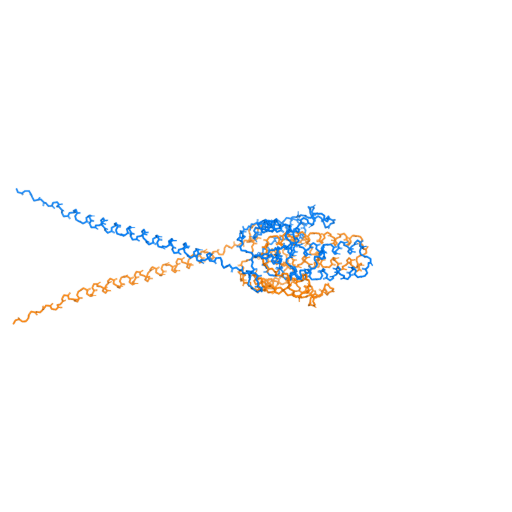ATOM 720 C CA . VAL A 1 92 ? 12.391 -1.256 -7.117 1 94.44 92 VAL A CA 1
ATOM 721 C C . VAL A 1 92 ? 13.461 -0.169 -7.047 1 94.44 92 VAL A C 1
ATOM 723 O O . VAL A 1 92 ? 14.273 -0.026 -7.965 1 94.44 92 VAL A O 1
ATOM 726 N N . PRO A 1 93 ? 13.438 0.63 -6.004 1 93.94 93 PRO A N 1
ATOM 727 C CA . PRO A 1 93 ? 14.422 1.709 -5.898 1 93.94 93 PRO A CA 1
ATOM 728 C C . PRO A 1 93 ? 15.859 1.191 -5.801 1 93.94 93 PRO A C 1
ATOM 730 O O . PRO A 1 93 ? 16.078 0.018 -5.488 1 93.94 93 PRO A O 1
ATOM 733 N N . PRO A 1 94 ? 16.766 2.117 -6.078 1 89.88 94 PRO A N 1
ATOM 734 C CA . PRO A 1 94 ? 18.172 1.743 -5.922 1 89.88 94 PRO A CA 1
ATOM 735 C C . PRO A 1 94 ? 18.484 1.159 -4.543 1 89.88 94 PRO A C 1
ATOM 737 O O . PRO A 1 94 ? 17.922 1.615 -3.539 1 89.88 94 PRO A O 1
ATOM 740 N N . GLY A 1 95 ? 19.359 0.094 -4.586 1 87.75 95 GLY A N 1
ATOM 741 C CA . GLY A 1 95 ? 19.688 -0.557 -3.326 1 87.75 95 GLY A CA 1
ATOM 742 C C . GLY A 1 95 ? 18.641 -1.562 -2.885 1 87.75 95 GLY A C 1
ATOM 743 O O . GLY A 1 95 ? 18.656 -2.029 -1.744 1 87.75 95 GLY A O 1
ATOM 744 N N . HIS A 1 96 ? 17.609 -1.826 -3.713 1 86.31 96 HIS A N 1
ATOM 745 C CA . HIS A 1 96 ? 16.578 -2.822 -3.465 1 86.31 96 HIS A CA 1
ATOM 746 C C . HIS A 1 96 ? 15.734 -2.443 -2.256 1 86.31 96 HIS A C 1
ATOM 748 O O . HIS A 1 96 ? 15.281 -3.316 -1.514 1 86.31 96 HIS A O 1
ATOM 754 N N . GLY A 1 97 ? 15.664 -1.059 -2.029 1 85.94 97 GLY A N 1
ATOM 755 C CA . GLY A 1 97 ? 14.836 -0.583 -0.938 1 85.94 97 GLY A CA 1
ATOM 756 C C . GLY A 1 97 ? 15.602 -0.361 0.35 1 85.94 97 GLY A C 1
ATOM 757 O O . GLY A 1 97 ? 15.039 0.098 1.346 1 85.94 97 GLY A O 1
ATOM 758 N N . PHE A 1 98 ? 16.922 -0.618 0.271 1 88.62 98 PHE A N 1
ATOM 759 C CA . PHE A 1 98 ? 17.734 -0.482 1.472 1 88.62 98 PHE A CA 1
ATOM 760 C C . PHE A 1 98 ? 18.609 0.767 1.396 1 88.62 98 PHE A C 1
ATOM 762 O O . PHE A 1 98 ? 18.953 1.226 0.305 1 88.62 98 PHE A O 1
ATOM 769 N N . VAL A 1 99 ? 18.906 1.278 2.559 1 92.19 99 VAL A N 1
ATOM 770 C CA . VAL A 1 99 ? 19.781 2.439 2.707 1 92.19 99 VAL A CA 1
ATOM 771 C C . VAL A 1 99 ? 20.719 2.232 3.895 1 92.19 99 VAL A C 1
ATOM 773 O O . VAL A 1 99 ? 20.516 1.332 4.711 1 92.19 99 VAL A O 1
ATOM 776 N N . ARG A 1 100 ? 21.719 2.98 3.844 1 92.19 100 ARG A N 1
ATOM 777 C CA . ARG A 1 100 ? 22.672 3.025 4.961 1 92.19 100 ARG A CA 1
ATOM 778 C C . ARG A 1 100 ? 22.594 4.367 5.68 1 92.19 100 ARG A C 1
ATOM 780 O O . ARG A 1 100 ? 22.672 5.422 5.047 1 92.19 100 ARG A O 1
ATOM 787 N N . MET A 1 101 ? 22.438 4.266 7.035 1 91.88 101 MET A N 1
ATOM 788 C CA . MET A 1 101 ? 22.172 5.484 7.793 1 91.88 101 MET A CA 1
ATOM 789 C C . MET A 1 101 ? 23.188 5.668 8.906 1 91.88 101 MET A C 1
ATOM 791 O O . MET A 1 101 ? 23.781 4.695 9.383 1 91.88 101 MET A O 1
ATOM 795 N N . GLY A 1 102 ? 23.281 6.973 9.281 1 90.44 102 GLY A N 1
ATOM 796 C CA . GLY A 1 102 ? 24.156 7.293 10.406 1 90.44 102 GLY A CA 1
ATOM 797 C C . GLY A 1 102 ? 25.609 7.375 10.023 1 90.44 102 GLY A C 1
ATOM 798 O O . GLY A 1 102 ? 25.953 7.273 8.844 1 90.44 102 GLY A O 1
ATOM 799 N N . PRO A 1 103 ? 26.422 7.531 11.086 1 89.19 103 PRO A N 1
ATOM 800 C CA . PRO A 1 103 ? 27.859 7.727 10.836 1 89.19 103 PRO A CA 1
ATOM 801 C C . PRO A 1 103 ? 28.547 6.469 10.312 1 89.19 103 PRO A C 1
ATOM 803 O O . PRO A 1 103 ? 29.531 6.559 9.586 1 89.19 103 PRO A O 1
ATOM 806 N N . THR A 1 104 ? 28.016 5.258 10.609 1 87.75 104 THR A N 1
ATOM 807 C CA . THR A 1 104 ? 28.688 4.02 10.25 1 87.75 104 THR A CA 1
ATOM 808 C C . THR A 1 104 ? 27.969 3.324 9.094 1 87.75 104 THR A C 1
ATOM 810 O O . THR A 1 104 ? 28.375 2.246 8.664 1 87.75 104 THR A O 1
ATOM 813 N N . GLY A 1 105 ? 26.859 3.807 8.703 1 91.19 105 GLY A N 1
ATOM 814 C CA . GLY A 1 105 ? 26.141 3.201 7.598 1 91.19 105 GLY A CA 1
ATOM 815 C C . GLY A 1 105 ? 25.344 1.977 8.008 1 91.19 105 GLY A C 1
ATOM 816 O O . GLY A 1 105 ? 25.375 0.952 7.324 1 91.19 105 GLY A O 1
ATOM 817 N N . ARG A 1 106 ? 24.672 2.1 9.164 1 88.25 106 ARG A N 1
ATOM 818 C CA . ARG A 1 106 ? 23.797 1 9.578 1 88.25 106 ARG A CA 1
ATOM 819 C C . ARG A 1 106 ? 22.719 0.739 8.539 1 88.25 106 ARG A C 1
ATOM 821 O O . ARG A 1 106 ? 22.062 1.673 8.055 1 88.25 106 ARG A O 1
ATOM 828 N N . PRO A 1 107 ? 22.484 -0.453 8.172 1 89.75 107 PRO A N 1
ATOM 829 C CA . PRO A 1 107 ? 21.5 -0.751 7.121 1 89.75 107 PRO A CA 1
ATOM 830 C C . PRO A 1 107 ? 20.062 -0.647 7.609 1 89.75 107 PRO A C 1
ATOM 832 O O . PRO A 1 107 ? 19.75 -1.086 8.719 1 89.75 107 PRO A O 1
ATOM 835 N N . PHE A 1 108 ? 19.25 -0.02 6.859 1 90.88 108 PHE A N 1
ATOM 836 C CA . PHE A 1 108 ? 17.797 0.086 7.035 1 90.88 108 PHE A CA 1
ATOM 837 C C . PHE A 1 108 ? 17.078 -0.162 5.715 1 90.88 108 PHE A C 1
ATOM 839 O O . PHE A 1 108 ? 17.672 -0.031 4.641 1 90.88 108 PHE A O 1
ATOM 846 N N . ALA A 1 109 ? 15.914 -0.572 5.84 1 92.5 109 ALA A N 1
ATOM 847 C CA . ALA A 1 109 ? 15 -0.465 4.707 1 92.5 109 ALA A CA 1
ATOM 848 C C . ALA A 1 109 ? 14.109 0.764 4.836 1 92.5 109 ALA A C 1
ATOM 850 O O . ALA A 1 109 ? 13.727 1.15 5.945 1 92.5 109 ALA A O 1
ATOM 851 N N . ILE A 1 110 ? 13.852 1.347 3.725 1 94.12 110 ILE A N 1
ATOM 852 C CA . ILE A 1 110 ? 12.734 2.287 3.674 1 94.12 110 ILE A CA 1
ATOM 853 C C . ILE A 1 110 ? 11.461 1.55 3.281 1 94.12 110 ILE A C 1
ATOM 855 O O . ILE A 1 110 ? 11.43 0.822 2.287 1 94.12 110 ILE A O 1
ATOM 859 N N . SER A 1 111 ? 10.453 1.768 4 1 95 111 SER A N 1
ATOM 860 C CA . SER A 1 111 ? 9.25 0.952 3.881 1 95 111 SER A CA 1
ATOM 861 C C . SER A 1 111 ? 8.711 0.968 2.453 1 95 111 SER A C 1
ATOM 863 O O . SER A 1 111 ? 8.312 -0.071 1.924 1 95 111 SER A O 1
ATOM 865 N N . MET A 1 112 ? 8.641 2.117 1.799 1 96.62 112 MET A N 1
ATOM 866 C CA . MET A 1 112 ? 8.18 2.172 0.414 1 96.62 112 MET A CA 1
ATOM 867 C C . MET A 1 112 ? 9.008 1.248 -0.471 1 96.62 112 MET A C 1
ATOM 869 O O . MET A 1 112 ? 8.461 0.495 -1.277 1 96.62 112 MET A O 1
ATOM 873 N N . GLY A 1 113 ? 10.281 1.384 -0.315 1 94.94 113 GLY A N 1
ATOM 874 C CA . GLY A 1 113 ? 11.172 0.553 -1.106 1 94.94 113 GLY A CA 1
ATOM 875 C C . GLY A 1 113 ? 11.008 -0.93 -0.828 1 94.94 113 GLY A C 1
ATOM 876 O O . GLY A 1 113 ? 10.977 -1.741 -1.755 1 94.94 113 GLY A O 1
ATOM 877 N N . HIS A 1 114 ? 10.93 -1.253 0.404 1 92.44 114 HIS A N 1
ATOM 878 C CA . HIS A 1 114 ? 10.742 -2.646 0.792 1 92.44 114 HIS A CA 1
ATOM 879 C C . HIS A 1 114 ? 9.438 -3.201 0.243 1 92.44 114 HIS A C 1
ATOM 881 O O . HIS A 1 114 ? 9.383 -4.34 -0.226 1 92.44 114 HIS A O 1
ATOM 887 N N . GLN A 1 115 ? 8.406 -2.443 0.302 1 95.25 115 GLN A N 1
ATOM 888 C CA . GLN A 1 115 ? 7.113 -2.867 -0.227 1 95.25 115 GLN A CA 1
ATOM 889 C C . GLN A 1 115 ? 7.195 -3.143 -1.726 1 95.25 115 GLN A C 1
ATOM 891 O O . GLN A 1 115 ? 6.66 -4.145 -2.207 1 95.25 115 GLN A O 1
ATOM 896 N N . LEU A 1 116 ? 7.867 -2.27 -2.418 1 96.88 116 LEU A N 1
ATOM 897 C CA . LEU A 1 116 ? 8.016 -2.455 -3.857 1 96.88 116 LEU A CA 1
ATOM 898 C C . LEU A 1 116 ? 8.867 -3.68 -4.164 1 96.88 116 LEU A C 1
ATOM 900 O O . LEU A 1 116 ? 8.594 -4.414 -5.117 1 96.88 116 LEU A O 1
ATOM 904 N N . HIS A 1 117 ? 9.867 -3.896 -3.379 1 94 117 HIS A N 1
ATOM 905 C CA . HIS A 1 117 ? 10.68 -5.102 -3.486 1 94 117 HIS A CA 1
ATOM 906 C C . HIS A 1 117 ? 9.844 -6.355 -3.266 1 94 117 HIS A C 1
ATOM 908 O O . HIS A 1 117 ? 9.938 -7.312 -4.035 1 94 117 HIS A O 1
ATOM 914 N N . CYS A 1 118 ? 9.055 -6.285 -2.252 1 94.19 118 CYS A N 1
ATOM 915 C CA . CYS A 1 118 ? 8.18 -7.406 -1.94 1 94.19 118 CYS A CA 1
ATOM 916 C C . CYS A 1 118 ? 7.176 -7.641 -3.062 1 94.19 118 CYS A C 1
ATOM 918 O O . CYS A 1 118 ? 6.898 -8.781 -3.428 1 94.19 118 CYS A O 1
ATOM 920 N N . LEU A 1 119 ? 6.598 -6.566 -3.568 1 96.88 119 LEU A N 1
ATOM 921 C CA . LEU A 1 119 ? 5.637 -6.699 -4.656 1 96.88 119 LEU A CA 1
ATOM 922 C C . LEU A 1 119 ? 6.27 -7.387 -5.859 1 96.88 119 LEU A C 1
ATOM 924 O O . LEU A 1 119 ? 5.668 -8.281 -6.457 1 96.88 119 LEU A O 1
ATOM 928 N N . ASN A 1 120 ? 7.445 -6.973 -6.199 1 95.75 120 ASN A N 1
ATOM 929 C CA . ASN A 1 120 ? 8.164 -7.621 -7.289 1 95.75 120 ASN A CA 1
ATOM 930 C C . ASN A 1 120 ? 8.469 -9.078 -6.977 1 95.75 120 ASN A C 1
ATOM 932 O O . ASN A 1 120 ? 8.469 -9.93 -7.871 1 95.75 120 ASN A O 1
ATOM 936 N N . GLY A 1 121 ? 8.789 -9.375 -5.727 1 93.88 121 GLY A N 1
ATOM 937 C CA . GLY A 1 121 ? 8.984 -10.758 -5.312 1 93.88 121 GLY A CA 1
ATOM 938 C C . GLY A 1 121 ? 7.758 -11.617 -5.52 1 93.88 121 GLY A C 1
ATOM 939 O O . GLY A 1 121 ? 7.859 -12.75 -6.004 1 93.88 121 GLY A O 1
ATOM 940 N N . ILE A 1 122 ? 6.629 -11.109 -5.137 1 96.31 122 ILE A N 1
ATOM 941 C CA . ILE A 1 122 ? 5.371 -11.812 -5.352 1 96.31 122 ILE A CA 1
ATOM 942 C C . ILE A 1 122 ? 5.156 -12.039 -6.848 1 96.31 122 ILE A C 1
ATOM 944 O O . ILE A 1 122 ? 4.766 -13.125 -7.266 1 96.31 122 ILE A O 1
ATOM 948 N N . ARG A 1 123 ? 5.383 -10.977 -7.621 1 96.81 123 ARG A N 1
ATOM 949 C CA . ARG A 1 123 ? 5.262 -11.078 -9.07 1 96.81 123 ARG A CA 1
ATOM 950 C C . ARG A 1 123 ? 6.113 -12.227 -9.617 1 96.81 123 ARG A C 1
ATOM 952 O O . ARG A 1 123 ? 5.637 -13.047 -10.398 1 96.81 123 ARG A O 1
ATOM 959 N N . PHE A 1 124 ? 7.305 -12.266 -9.203 1 94.81 124 PHE A N 1
ATOM 960 C CA . PHE A 1 124 ? 8.219 -13.305 -9.672 1 94.81 124 PHE A CA 1
ATOM 961 C C . PHE A 1 124 ? 7.723 -14.688 -9.266 1 94.81 124 PHE A C 1
ATOM 963 O O . PHE A 1 124 ? 7.758 -15.625 -10.062 1 94.81 124 PHE A O 1
ATOM 970 N N . ALA A 1 125 ? 7.328 -14.805 -8.047 1 94.75 125 ALA A N 1
ATOM 971 C CA . ALA A 1 125 ? 6.809 -16.078 -7.57 1 94.75 125 ALA A CA 1
ATOM 972 C C . ALA A 1 125 ? 5.625 -16.547 -8.422 1 94.75 125 ALA A C 1
ATOM 974 O O . ALA A 1 125 ? 5.52 -17.719 -8.766 1 94.75 125 ALA A O 1
ATOM 975 N N . TYR A 1 126 ? 4.73 -15.664 -8.742 1 96 126 TYR A N 1
ATOM 976 C CA . TYR A 1 126 ? 3.564 -15.969 -9.562 1 96 126 TYR A CA 1
ATOM 977 C C . TYR A 1 126 ? 3.98 -16.438 -10.953 1 96 126 TYR A C 1
ATOM 979 O O . TYR A 1 126 ? 3.529 -17.484 -11.43 1 96 126 TYR A O 1
ATOM 987 N N . ILE A 1 127 ? 4.848 -15.672 -11.594 1 94.62 127 ILE A N 1
ATOM 988 C CA . ILE A 1 127 ? 5.285 -15.992 -12.945 1 94.62 127 ILE A CA 1
ATOM 989 C C . ILE A 1 127 ? 6.027 -17.328 -12.945 1 94.62 127 ILE A C 1
ATOM 991 O O . ILE A 1 127 ? 5.832 -18.156 -13.836 1 94.62 127 ILE A O 1
ATOM 995 N N . ALA A 1 128 ? 6.871 -17.5 -11.953 1 93.75 128 ALA A N 1
ATOM 996 C CA . ALA A 1 128 ? 7.621 -18.75 -11.836 1 93.75 128 ALA A CA 1
ATOM 997 C C . ALA A 1 128 ? 6.68 -19.938 -11.672 1 93.75 128 ALA A C 1
ATOM 999 O O . ALA A 1 128 ? 6.906 -21 -12.25 1 93.75 128 ALA A O 1
ATOM 1000 N N . ALA A 1 129 ? 5.664 -19.781 -10.883 1 93.31 129 ALA A N 1
ATOM 1001 C CA . ALA A 1 129 ? 4.68 -20.844 -10.695 1 93.31 129 ALA A CA 1
ATOM 1002 C C . ALA A 1 129 ? 3.896 -21.094 -11.984 1 93.31 129 ALA A C 1
ATOM 1004 O O . ALA A 1 129 ? 3.717 -22.25 -12.391 1 93.31 129 ALA A O 1
ATOM 1005 N N . ARG A 1 130 ? 3.426 -20.062 -12.625 1 91.44 130 ARG A N 1
ATOM 1006 C CA . ARG A 1 130 ? 2.633 -20.156 -13.852 1 91.44 130 ARG A CA 1
ATOM 1007 C C . ARG A 1 130 ? 3.414 -20.859 -14.953 1 91.44 130 ARG A C 1
ATOM 1009 O O . ARG A 1 130 ? 2.859 -21.672 -15.688 1 91.44 130 ARG A O 1
ATOM 1016 N N . ASP A 1 131 ? 4.664 -20.562 -14.984 1 91.44 131 ASP A N 1
ATOM 1017 C CA . ASP A 1 131 ? 5.477 -21.062 -16.094 1 91.44 131 ASP A CA 1
ATOM 1018 C C . ASP A 1 131 ? 6.297 -22.281 -15.672 1 91.44 131 ASP A C 1
ATOM 1020 O O . ASP A 1 131 ? 7.152 -22.75 -16.422 1 91.44 131 ASP A O 1
ATOM 1024 N N . ASN A 1 132 ? 6.129 -22.719 -14.516 1 89.69 132 ASN A N 1
ATOM 1025 C CA . ASN A 1 132 ? 6.824 -23.891 -14.008 1 89.69 132 ASN A CA 1
ATOM 1026 C C . ASN A 1 132 ? 8.336 -23.75 -14.125 1 89.69 132 ASN A C 1
ATOM 1028 O O . ASN A 1 132 ? 9.016 -24.656 -14.625 1 89.69 132 ASN A O 1
ATOM 1032 N N . ILE A 1 133 ? 8.773 -22.641 -13.664 1 87.5 133 ILE A N 1
ATOM 1033 C CA . ILE A 1 133 ? 10.188 -22.328 -13.789 1 87.5 133 ILE A CA 1
ATOM 1034 C C . ILE A 1 133 ? 10.992 -23.141 -12.781 1 87.5 133 ILE A C 1
ATOM 1036 O O . ILE A 1 133 ? 12.07 -23.641 -13.094 1 87.5 133 ILE A O 1
ATOM 1040 N N . PHE A 1 134 ? 10.516 -23.266 -11.523 1 85.88 134 PHE A N 1
ATOM 1041 C CA . PHE A 1 134 ? 11.219 -24 -10.484 1 85.88 134 PHE A CA 1
ATOM 1042 C C . PHE A 1 134 ? 10.828 -25.469 -10.508 1 85.88 134 PHE A C 1
ATOM 1044 O O . PHE A 1 134 ? 9.641 -25.797 -10.539 1 85.88 134 PHE A O 1
ATOM 1051 N N . SER A 1 135 ? 11.766 -26.328 -10.586 1 85.69 135 SER A N 1
ATOM 1052 C CA . SER A 1 135 ? 11.523 -27.766 -10.531 1 85.69 135 SER A CA 1
ATOM 1053 C C . SER A 1 135 ? 11.969 -28.359 -9.195 1 85.69 135 SER A C 1
ATOM 1055 O O . SER A 1 135 ? 11.43 -29.375 -8.742 1 85.69 135 SER A O 1
ATOM 1057 N N . ASP A 1 136 ? 12.852 -27.719 -8.547 1 91.81 136 ASP A N 1
ATOM 1058 C CA . ASP A 1 136 ? 13.375 -28.172 -7.258 1 91.81 136 ASP A CA 1
ATOM 1059 C C . ASP A 1 136 ? 12.414 -27.828 -6.125 1 91.81 136 ASP A C 1
ATOM 1061 O O . ASP A 1 136 ? 12.055 -26.656 -5.941 1 91.81 136 ASP A O 1
ATOM 1065 N N . PRO A 1 137 ? 12.047 -28.859 -5.359 1 90.69 137 PRO A N 1
ATOM 1066 C CA . PRO A 1 137 ? 11.094 -28.625 -4.266 1 90.69 137 PRO A CA 1
ATOM 1067 C C . PRO A 1 137 ? 11.594 -27.594 -3.26 1 90.69 137 PRO A C 1
ATOM 1069 O O . PRO A 1 137 ? 10.789 -26.844 -2.689 1 90.69 137 PRO A O 1
ATOM 1072 N N . ASP A 1 138 ? 12.828 -27.547 -3.08 1 90.69 138 ASP A N 1
ATOM 1073 C CA . ASP A 1 138 ? 13.375 -26.578 -2.143 1 90.69 138 ASP A CA 1
ATOM 1074 C C . ASP A 1 138 ? 13.211 -25.156 -2.67 1 90.69 138 ASP A C 1
ATOM 1076 O O . ASP A 1 138 ? 12.914 -24.234 -1.907 1 90.69 138 ASP A O 1
ATOM 1080 N N . ASP A 1 139 ? 13.375 -25 -3.957 1 88.69 139 ASP A N 1
ATOM 1081 C CA . ASP A 1 139 ? 13.195 -23.703 -4.582 1 88.69 139 ASP A CA 1
ATOM 1082 C C . ASP A 1 139 ? 11.734 -23.266 -4.543 1 88.69 139 ASP A C 1
ATOM 1084 O O . ASP A 1 139 ? 11.43 -22.094 -4.332 1 88.69 139 ASP A O 1
ATOM 1088 N N . ILE A 1 140 ? 10.938 -24.219 -4.746 1 89.31 140 ILE A N 1
ATOM 1089 C CA . ILE A 1 140 ? 9.508 -23.953 -4.715 1 89.31 140 ILE A CA 1
ATOM 1090 C C . ILE A 1 140 ? 9.094 -23.516 -3.311 1 89.31 140 ILE A C 1
ATOM 1092 O O . ILE A 1 140 ? 8.367 -22.531 -3.148 1 89.31 140 ILE A O 1
ATOM 1096 N N . THR A 1 141 ? 9.617 -24.172 -2.33 1 89.75 141 THR A N 1
ATOM 1097 C CA . THR A 1 141 ? 9.312 -23.859 -0.939 1 89.75 141 THR A CA 1
ATOM 1098 C C . THR A 1 141 ? 9.867 -22.484 -0.558 1 89.75 141 THR A C 1
ATOM 1100 O O . THR A 1 141 ? 9.188 -21.703 0.109 1 89.75 141 THR A O 1
ATOM 1103 N N . ALA A 1 142 ? 11.031 -22.219 -0.97 1 87.62 142 ALA A N 1
ATOM 1104 C CA . ALA A 1 142 ? 11.648 -20.922 -0.684 1 87.62 142 ALA A CA 1
ATOM 1105 C C . ALA A 1 142 ? 10.852 -19.797 -1.315 1 87.62 142 ALA A C 1
ATOM 1107 O O . ALA A 1 142 ? 10.633 -18.75 -0.686 1 87.62 142 ALA A O 1
ATOM 1108 N N . SER A 1 143 ? 10.445 -20.031 -2.553 1 88.88 143 SER A N 1
ATOM 1109 C CA . SER A 1 143 ? 9.648 -19.031 -3.256 1 88.88 143 SER A CA 1
ATOM 1110 C C . SER A 1 143 ? 8.32 -18.781 -2.541 1 88.88 143 SER A C 1
ATOM 1112 O O . SER A 1 143 ? 7.902 -17.641 -2.379 1 88.88 143 SER A O 1
ATOM 1114 N N . PHE A 1 144 ? 7.723 -19.812 -2.064 1 89.56 144 PHE A N 1
ATOM 1115 C CA . PHE A 1 144 ? 6.457 -19.703 -1.348 1 89.56 144 PHE A CA 1
ATOM 1116 C C . PHE A 1 144 ? 6.633 -18.922 -0.05 1 89.56 144 PHE A C 1
ATOM 1118 O O . PHE A 1 144 ? 5.836 -18.047 0.259 1 89.56 144 PHE A O 1
ATOM 1125 N N . ASN A 1 145 ? 7.613 -19.281 0.659 1 86.44 145 ASN A N 1
ATOM 1126 C CA . ASN A 1 145 ? 7.852 -18.625 1.935 1 86.44 145 ASN A CA 1
ATOM 1127 C C . ASN A 1 145 ? 8.125 -17.125 1.746 1 86.44 145 ASN A C 1
ATOM 1129 O O . ASN A 1 145 ? 7.633 -16.297 2.516 1 86.44 145 ASN A O 1
ATOM 1133 N N . HIS A 1 146 ? 8.867 -16.875 0.757 1 86.75 146 HIS A N 1
ATOM 1134 C CA . HIS A 1 146 ? 9.148 -15.484 0.442 1 86.75 146 HIS A CA 1
ATOM 1135 C C . HIS A 1 146 ? 7.879 -14.742 0.049 1 86.75 146 HIS A C 1
ATOM 1137 O O . HIS A 1 146 ? 7.609 -13.648 0.555 1 86.75 146 HIS A O 1
ATOM 1143 N N . ALA A 1 147 ? 7.129 -15.352 -0.737 1 91.94 147 ALA A N 1
ATOM 1144 C CA . ALA A 1 147 ? 5.867 -14.742 -1.142 1 91.94 147 ALA A CA 1
ATOM 1145 C C . ALA A 1 147 ? 4.945 -14.539 0.057 1 91.94 147 ALA A C 1
ATOM 1147 O O . ALA A 1 147 ? 4.289 -13.5 0.179 1 91.94 147 ALA A O 1
ATOM 1148 N N . ASN A 1 148 ? 4.953 -15.539 0.901 1 90.75 148 ASN A N 1
ATOM 1149 C CA . ASN A 1 148 ? 4.074 -15.484 2.064 1 90.75 148 ASN A CA 1
ATOM 1150 C C . ASN A 1 148 ? 4.371 -14.266 2.934 1 90.75 148 ASN A C 1
ATOM 1152 O O . ASN A 1 148 ? 3.457 -13.539 3.33 1 90.75 148 ASN A O 1
ATOM 1156 N N . HIS A 1 149 ? 5.539 -14.016 3.287 1 89.94 149 HIS A N 1
ATOM 1157 C CA . HIS A 1 149 ? 5.875 -12.859 4.113 1 89.94 149 HIS A CA 1
ATOM 1158 C C . HIS A 1 149 ? 5.605 -11.555 3.377 1 89.94 149 HIS A C 1
ATOM 1160 O O . HIS A 1 149 ? 5.227 -10.555 3.994 1 89.94 149 HIS A O 1
ATOM 1166 N N . CYS A 1 150 ? 5.84 -11.555 2.066 1 93.88 150 CYS A N 1
ATOM 1167 C CA . CYS A 1 150 ? 5.598 -10.359 1.273 1 93.88 150 CYS A CA 1
ATOM 1168 C C . CYS A 1 150 ? 4.113 -10.016 1.241 1 93.88 150 CYS A C 1
ATOM 1170 O O . CYS A 1 150 ? 3.734 -8.852 1.375 1 93.88 150 CYS A O 1
ATOM 1172 N N . PHE A 1 151 ? 3.246 -11.016 1.086 1 95.62 151 PHE A N 1
ATOM 1173 C CA . PHE A 1 151 ? 1.806 -10.789 1.125 1 95.62 151 PHE A CA 1
ATOM 1174 C C . PHE A 1 151 ? 1.39 -10.188 2.461 1 95.62 151 PHE A C 1
ATOM 1176 O O . PHE A 1 151 ? 0.58 -9.258 2.506 1 95.62 151 PHE A O 1
ATOM 1183 N N . ASP A 1 152 ? 1.939 -10.734 3.449 1 93.56 152 ASP A N 1
ATOM 1184 C CA . ASP A 1 152 ? 1.6 -10.266 4.789 1 93.56 152 ASP A CA 1
ATOM 1185 C C . ASP A 1 152 ? 2.029 -8.82 4.988 1 93.56 152 ASP A C 1
ATOM 1187 O O . ASP A 1 152 ? 1.277 -8.008 5.539 1 93.56 152 ASP A O 1
ATOM 1191 N N . LEU A 1 153 ? 3.184 -8.477 4.594 1 93.38 153 LEU A N 1
ATOM 1192 C CA . LEU A 1 153 ? 3.701 -7.117 4.734 1 93.38 153 LEU A CA 1
ATOM 1193 C C . LEU A 1 153 ? 2.85 -6.129 3.947 1 93.38 153 LEU A C 1
ATOM 1195 O O . LEU A 1 153 ? 2.477 -5.074 4.469 1 93.38 153 LEU A O 1
ATOM 1199 N N . ILE A 1 154 ? 2.512 -6.449 2.689 1 96.5 154 ILE A N 1
ATOM 1200 C CA . ILE A 1 154 ? 1.751 -5.539 1.841 1 96.5 154 ILE A CA 1
ATOM 1201 C C . ILE A 1 154 ? 0.332 -5.391 2.385 1 96.5 154 ILE A C 1
ATOM 1203 O O . ILE A 1 154 ? -0.227 -4.293 2.387 1 96.5 154 ILE A O 1
ATOM 1207 N N . ARG A 1 155 ? -0.243 -6.531 2.855 1 97.12 155 ARG A N 1
ATOM 1208 C CA . ARG A 1 155 ? -1.556 -6.473 3.49 1 97.12 155 ARG A CA 1
ATOM 1209 C C . ARG A 1 155 ? -1.573 -5.453 4.625 1 97.12 155 ARG A C 1
ATOM 1211 O O . ARG A 1 155 ? -2.434 -4.57 4.66 1 97.12 155 ARG A O 1
ATOM 1218 N N . GLN A 1 156 ? -0.631 -5.539 5.496 1 96.31 156 GLN A N 1
ATOM 1219 C CA . GLN A 1 156 ? -0.573 -4.66 6.66 1 96.31 156 GLN A CA 1
ATOM 1220 C C . GLN A 1 156 ? -0.254 -3.227 6.25 1 96.31 156 GLN A C 1
ATOM 1222 O O . GLN A 1 156 ? -0.743 -2.277 6.867 1 96.31 156 GLN A O 1
ATOM 1227 N N . SER A 1 157 ? 0.546 -3.061 5.195 1 96.69 157 SER A N 1
ATOM 1228 C CA . SER A 1 157 ? 0.856 -1.718 4.719 1 96.69 157 SER A CA 1
ATOM 1229 C C . SER A 1 157 ? -0.381 -1.034 4.148 1 96.69 157 SER A C 1
ATOM 1231 O O . SER A 1 157 ? -0.574 0.169 4.332 1 96.69 157 SER A O 1
ATOM 1233 N N . ILE A 1 158 ? -1.212 -1.78 3.406 1 97.75 158 ILE A N 1
ATOM 1234 C CA . ILE A 1 158 ? -2.455 -1.245 2.859 1 97.75 158 ILE A CA 1
ATOM 1235 C C . ILE A 1 158 ? -3.371 -0.805 3.998 1 97.75 158 ILE A C 1
ATOM 1237 O O . ILE A 1 158 ? -3.953 0.282 3.951 1 97.75 158 ILE A O 1
ATOM 1241 N N . LEU A 1 159 ? -3.482 -1.641 5.031 1 97.44 159 LEU A N 1
ATOM 1242 C CA . LEU A 1 159 ? -4.277 -1.283 6.203 1 97.44 159 LEU A CA 1
ATOM 1243 C C . LEU A 1 159 ? -3.729 -0.028 6.871 1 97.44 159 LEU A C 1
ATOM 1245 O O . LEU A 1 159 ? -4.488 0.878 7.223 1 97.44 159 LEU A O 1
ATOM 1249 N N . CYS A 1 160 ? -2.451 0.019 7.051 1 97.25 160 CYS A N 1
ATOM 1250 C CA . CYS A 1 160 ? -1.793 1.153 7.691 1 97.25 160 CYS A CA 1
ATOM 1251 C C . CYS A 1 160 ? -2.096 2.449 6.945 1 97.25 160 CYS A C 1
ATOM 1253 O O . CYS A 1 160 ? -2.355 3.48 7.566 1 97.25 160 CYS A O 1
ATOM 1255 N N . ASN A 1 161 ? -2.029 2.414 5.645 1 97.06 161 ASN A N 1
ATOM 1256 C CA . ASN A 1 161 ? -2.281 3.605 4.84 1 97.06 161 ASN A CA 1
ATOM 1257 C C . ASN A 1 161 ? -3.746 4.027 4.91 1 97.06 161 ASN A C 1
ATOM 1259 O O . ASN A 1 161 ? -4.051 5.223 4.926 1 97.06 161 ASN A O 1
ATOM 1263 N N . ALA A 1 162 ? -4.672 3.08 4.863 1 97.56 162 ALA A N 1
ATOM 1264 C CA . ALA A 1 162 ? -6.113 3.293 4.965 1 97.56 162 ALA A CA 1
ATOM 1265 C C . ALA A 1 162 ? -6.582 4.355 3.977 1 97.56 162 ALA A C 1
ATOM 1267 O O . ALA A 1 162 ? -7.273 5.301 4.355 1 97.56 162 ALA A O 1
ATOM 1268 N N . ASP A 1 163 ? -6.309 4.203 2.695 1 96.5 163 ASP A N 1
ATOM 1269 C CA . ASP A 1 163 ? -6.676 5.152 1.651 1 96.5 163 ASP A CA 1
ATOM 1270 C C . ASP A 1 163 ? -8.188 5.195 1.448 1 96.5 163 ASP A C 1
ATOM 1272 O O . ASP A 1 163 ? -8.781 4.215 0.996 1 96.5 163 ASP A O 1
ATOM 1276 N N . THR A 1 164 ? -8.82 6.32 1.658 1 96.81 164 THR A N 1
ATOM 1277 C CA . THR A 1 164 ? -10.273 6.418 1.655 1 96.81 164 THR A CA 1
ATOM 1278 C C . THR A 1 164 ? -10.773 7.047 0.357 1 96.81 164 THR A C 1
ATOM 1280 O O . THR A 1 164 ? -11.922 7.5 0.278 1 96.81 164 THR A O 1
ATOM 1283 N N . THR A 1 165 ? -9.906 7.145 -0.631 1 95.25 165 THR A N 1
ATOM 1284 C CA . THR A 1 165 ? -10.305 7.703 -1.918 1 95.25 165 THR A CA 1
ATOM 1285 C C . THR A 1 165 ? -11.531 6.973 -2.469 1 95.25 165 THR A C 1
ATOM 1287 O O . THR A 1 165 ? -11.609 5.746 -2.4 1 95.25 165 THR A O 1
ATOM 1290 N N . LEU A 1 166 ? -12.477 7.75 -2.984 1 93.06 166 LEU A N 1
ATOM 1291 C CA . LEU A 1 166 ? -13.633 7.203 -3.678 1 93.06 166 LEU A CA 1
ATOM 1292 C C . LEU A 1 166 ? -13.344 7.023 -5.164 1 93.06 166 LEU A C 1
ATOM 1294 O O . LEU A 1 166 ? -12.984 7.98 -5.852 1 93.06 166 LEU A O 1
ATOM 1298 N N . VAL A 1 167 ? -13.508 5.848 -5.562 1 90.88 167 VAL A N 1
ATOM 1299 C CA . VAL A 1 167 ? -13.273 5.539 -6.969 1 90.88 167 VAL A CA 1
ATOM 1300 C C . VAL A 1 167 ? -14.57 5.09 -7.625 1 90.88 167 VAL A C 1
ATOM 1302 O O . VAL A 1 167 ? -15.102 4.023 -7.305 1 90.88 167 VAL A O 1
ATOM 1305 N N . PRO A 1 168 ? -15.117 5.941 -8.477 1 86.88 168 PRO A N 1
ATOM 1306 C CA . PRO A 1 168 ? -16.359 5.52 -9.133 1 86.88 168 PRO A CA 1
ATOM 1307 C C . PRO A 1 168 ? -16.188 4.219 -9.914 1 86.88 168 PRO A C 1
ATOM 1309 O O . PRO A 1 168 ? -15.148 3.988 -10.531 1 86.88 168 PRO A O 1
ATOM 1312 N N . THR A 1 169 ? -17.172 3.553 -9.672 1 80.88 169 THR A N 1
ATOM 1313 C CA . THR A 1 169 ? -17.141 2.305 -10.43 1 80.88 169 THR A CA 1
ATOM 1314 C C . THR A 1 169 ? -17.734 2.502 -11.82 1 80.88 169 THR A C 1
ATOM 1316 O O . THR A 1 169 ? -18.641 3.307 -12.008 1 80.88 169 THR A O 1
ATOM 1319 N N . GLY A 1 170 ? -16.766 3.016 -13 1 58.56 170 GLY A N 1
ATOM 1320 C CA . GLY A 1 170 ? -17.094 3.303 -14.391 1 58.56 170 GLY A CA 1
ATOM 1321 C C . GLY A 1 170 ? -18.562 3.072 -14.703 1 58.56 170 GLY A C 1
ATOM 1322 O O . GLY A 1 170 ? -19.234 2.264 -14.055 1 58.56 170 GLY A O 1
ATOM 1323 N N . GLU A 1 171 ? -19.375 4.199 -15.172 1 45.88 171 GLU A N 1
ATOM 1324 C CA . GLU A 1 171 ? -20.422 3.979 -16.156 1 45.88 171 GLU A CA 1
ATOM 1325 C C . GLU A 1 171 ? -19.984 2.99 -17.234 1 45.88 171 GLU A C 1
ATOM 1327 O O . GLU A 1 171 ? -20.781 2.207 -17.734 1 45.88 171 GLU A O 1
ATOM 1332 N N . SER A 1 172 ? -18.953 3.557 -17.859 1 35.94 172 SER A N 1
ATOM 1333 C CA . SER A 1 172 ? -18.578 3.154 -19.203 1 35.94 172 SER A CA 1
ATOM 1334 C C . SER A 1 172 ? -18.031 1.733 -19.219 1 35.94 172 SER A C 1
ATOM 1336 O O . SER A 1 172 ? -17.391 1.321 -20.203 1 35.94 172 SER A O 1
ATOM 1338 N N . GLY A 1 173 ? -18.469 0.758 -18.75 1 36.44 173 GLY A N 1
ATOM 1339 C CA . GLY A 1 173 ? -18.422 -0.655 -19.094 1 36.44 173 GLY A CA 1
ATOM 1340 C C . GLY A 1 173 ? -17.172 -1.349 -18.562 1 36.44 173 GLY A C 1
ATOM 1341 O O . GLY A 1 173 ? -17.031 -2.564 -18.703 1 36.44 173 GLY A O 1
ATOM 1342 N N . THR A 1 174 ? -15.961 -0.717 -18.859 1 39.38 174 THR A N 1
ATOM 1343 C CA . THR A 1 174 ? -15 -1.762 -18.547 1 39.38 174 THR A CA 1
ATOM 1344 C C . THR A 1 174 ? -14.953 -2.002 -17.031 1 39.38 174 THR A C 1
ATOM 1346 O O . THR A 1 174 ? -14.75 -1.067 -16.25 1 39.38 174 THR A O 1
ATOM 1349 N N . PRO A 1 175 ? -15.641 -2.92 -16.625 1 42.19 175 PRO A N 1
ATOM 1350 C CA . PRO A 1 175 ? -15.633 -3.289 -15.203 1 42.19 175 PRO A CA 1
ATOM 1351 C C . PRO A 1 175 ? -14.57 -2.531 -14.406 1 42.19 175 PRO A C 1
ATOM 1353 O O . PRO A 1 175 ? -14.906 -1.751 -13.516 1 42.19 175 PRO A O 1
ATOM 1356 N N . GLY A 1 176 ? -13.688 -3.27 -13.602 1 46 176 GLY A N 1
ATOM 1357 C CA . GLY A 1 176 ? -12.75 -3.424 -12.5 1 46 176 GLY A CA 1
ATOM 1358 C C . GLY A 1 176 ? -11.703 -2.328 -12.445 1 46 176 GLY A C 1
ATOM 1359 O O . GLY A 1 176 ? -10.898 -2.279 -11.516 1 46 176 GLY A O 1
ATOM 1360 N N . THR A 1 177 ? -11.242 -1.835 -13.641 1 54.12 177 THR A N 1
ATOM 1361 C CA . THR A 1 177 ? -9.984 -1.119 -13.469 1 54.12 177 THR A CA 1
ATOM 1362 C C . THR A 1 177 ? -10.234 0.302 -12.977 1 54.12 177 THR A C 1
ATOM 1364 O O . THR A 1 177 ? -11.023 1.041 -13.562 1 54.12 177 THR A O 1
ATOM 1367 N N . LEU A 1 178 ? -10.461 0.528 -11.688 1 66.81 178 LEU A N 1
ATOM 1368 C CA . LEU A 1 178 ? -10.617 1.732 -10.883 1 66.81 178 LEU A CA 1
ATOM 1369 C C . LEU A 1 178 ? -9.438 2.68 -11.078 1 66.81 178 LEU A C 1
ATOM 1371 O O . LEU A 1 178 ? -8.703 2.967 -10.141 1 66.81 178 LEU A O 1
ATOM 1375 N N . TYR A 1 179 ? -9.375 3.074 -12.539 1 75.94 179 TYR A N 1
ATOM 1376 C CA . TYR A 1 179 ? -8.297 4 -12.859 1 75.94 179 TYR A CA 1
ATOM 1377 C C . TYR A 1 179 ? -8.828 5.418 -13.023 1 75.94 179 TYR A C 1
ATOM 1379 O O . TYR A 1 179 ? -10.039 5.629 -13.109 1 75.94 179 TYR A O 1
ATOM 1387 N N . GLY A 1 180 ? -7.918 6.301 -12.953 1 82 180 GLY A N 1
ATOM 1388 C CA . GLY A 1 180 ? -8.211 7.676 -13.32 1 82 180 GLY A CA 1
ATOM 1389 C C . GLY A 1 180 ? -8.547 8.555 -12.133 1 82 180 GLY A C 1
ATOM 1390 O O . GLY A 1 180 ? -8.609 9.781 -12.258 1 82 180 GLY A O 1
ATOM 1391 N N . THR A 1 181 ? -8.727 7.984 -11.086 1 86.31 181 THR A N 1
ATOM 1392 C CA . THR A 1 181 ? -9.094 8.75 -9.898 1 86.31 181 THR A CA 1
ATOM 1393 C C . THR A 1 181 ? -7.867 9.398 -9.266 1 86.31 181 THR A C 1
ATOM 1395 O O . THR A 1 181 ? -6.812 8.766 -9.156 1 86.31 181 THR A O 1
ATOM 1398 N N . LEU A 1 182 ? -8.094 10.648 -8.891 1 90.06 182 LEU A N 1
ATOM 1399 C CA . LEU A 1 182 ? -7.031 11.398 -8.234 1 90.06 182 LEU A CA 1
ATOM 1400 C C . LEU A 1 182 ? -6.938 11.023 -6.758 1 90.06 182 LEU A C 1
ATOM 1402 O O . LEU A 1 182 ? -7.949 10.969 -6.062 1 90.06 182 LEU A O 1
ATOM 1406 N N . HIS A 1 183 ? -5.738 10.75 -6.359 1 94.06 183 HIS A N 1
ATOM 1407 C CA . HIS A 1 183 ? -5.461 10.406 -4.969 1 94.06 183 HIS A CA 1
ATOM 1408 C C . HIS A 1 183 ? -4.602 11.477 -4.301 1 94.06 183 HIS A C 1
ATOM 1410 O O . HIS A 1 183 ? -3.82 12.156 -4.969 1 94.06 183 HIS A O 1
ATOM 1416 N N . ARG A 1 184 ? -4.824 11.664 -3.004 1 93.75 184 ARG A N 1
ATOM 1417 C CA . ARG A 1 184 ? -3.873 12.414 -2.189 1 93.75 184 ARG A CA 1
ATOM 1418 C C . ARG A 1 184 ? -2.666 11.555 -1.831 1 93.75 184 ARG A C 1
ATOM 1420 O O . ARG A 1 184 ? -2.811 10.492 -1.224 1 93.75 184 ARG A O 1
ATOM 1427 N N . CYS A 1 185 ? -1.551 12.031 -2.303 1 97 185 CYS A N 1
ATOM 1428 C CA . CYS A 1 185 ? -0.319 11.258 -2.203 1 97 185 CYS A CA 1
ATOM 1429 C C . CYS A 1 185 ? 0.798 12.086 -1.58 1 97 185 CYS A C 1
ATOM 1431 O O . CYS A 1 185 ? 0.571 13.219 -1.152 1 97 185 CYS A O 1
ATOM 1433 N N . ARG A 1 186 ? 1.879 11.461 -1.303 1 96.88 186 ARG A N 1
ATOM 1434 C CA . ARG A 1 186 ? 3.166 12.102 -1.051 1 96.88 186 ARG A CA 1
ATOM 1435 C C . ARG A 1 186 ? 4.105 11.922 -2.236 1 96.88 186 ARG A C 1
ATOM 1437 O O . ARG A 1 186 ? 3.951 10.992 -3.027 1 96.88 186 ARG A O 1
ATOM 1444 N N . ASP A 1 187 ? 5.02 12.82 -2.359 1 97.31 187 ASP A N 1
ATOM 1445 C CA . ASP A 1 187 ? 5.902 12.82 -3.523 1 97.31 187 ASP A CA 1
ATOM 1446 C C . ASP A 1 187 ? 6.945 11.711 -3.43 1 97.31 187 ASP A C 1
ATOM 1448 O O . ASP A 1 187 ? 8.055 11.938 -2.945 1 97.31 187 ASP A O 1
ATOM 1452 N N . TRP A 1 188 ? 6.633 10.641 -3.988 1 97.5 188 TRP A N 1
ATOM 1453 C CA . TRP A 1 188 ? 7.484 9.461 -3.918 1 97.5 188 TRP A CA 1
ATOM 1454 C C . TRP A 1 188 ? 8.812 9.703 -4.629 1 97.5 188 TRP A C 1
ATOM 1456 O O . TRP A 1 188 ? 9.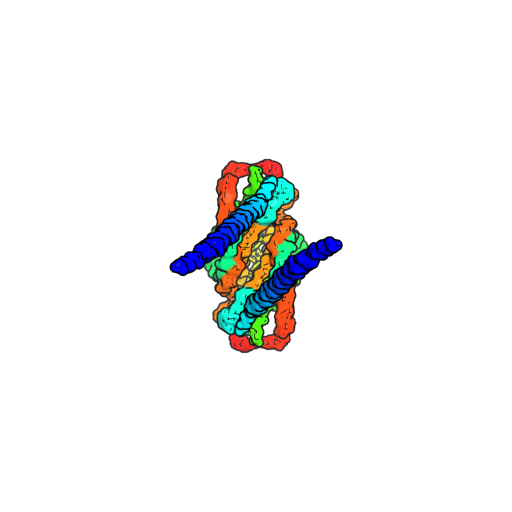797 9.008 -4.371 1 97.5 188 TRP A O 1
ATOM 1466 N N . THR A 1 189 ? 8.914 10.617 -5.586 1 97.31 189 THR A N 1
ATOM 1467 C CA . THR A 1 189 ? 10.156 10.867 -6.309 1 97.31 189 THR A CA 1
ATOM 1468 C C . THR A 1 189 ? 11.219 11.43 -5.375 1 97.31 189 THR A C 1
ATOM 1470 O O . THR A 1 189 ? 12.414 11.203 -5.578 1 97.31 189 THR A O 1
ATOM 1473 N N . GLN A 1 190 ? 10.789 12.117 -4.41 1 97.44 190 GLN A N 1
ATOM 1474 C CA . GLN A 1 190 ? 11.727 12.617 -3.41 1 97.44 190 GLN A CA 1
ATOM 1475 C C . GLN A 1 190 ? 12.32 11.469 -2.592 1 97.44 190 GLN A C 1
ATOM 1477 O O . GLN A 1 190 ? 13.5 11.508 -2.229 1 97.44 190 GLN A O 1
ATOM 1482 N N . VAL A 1 191 ? 11.484 10.484 -2.283 1 97.44 191 VAL A N 1
ATOM 1483 C CA . VAL A 1 191 ? 11.969 9.32 -1.549 1 97.44 191 VAL A CA 1
ATOM 1484 C C . VAL A 1 191 ? 12.984 8.562 -2.395 1 97.44 191 VAL A C 1
ATOM 1486 O O . VAL A 1 191 ? 14.062 8.203 -1.905 1 97.44 191 VAL A O 1
ATOM 1489 N N . ARG A 1 192 ? 12.664 8.344 -3.672 1 97.06 192 ARG A N 1
ATOM 1490 C CA . ARG A 1 192 ? 13.57 7.656 -4.586 1 97.06 192 ARG A CA 1
ATOM 1491 C C . ARG A 1 192 ? 14.883 8.422 -4.734 1 97.06 192 ARG A C 1
ATOM 1493 O O . ARG A 1 192 ? 15.953 7.816 -4.77 1 97.06 192 ARG A O 1
ATOM 1500 N N . SER A 1 193 ? 14.797 9.719 -4.848 1 96.31 193 SER A N 1
ATOM 1501 C CA . SER A 1 193 ? 15.992 10.547 -4.945 1 96.31 193 SER A CA 1
ATOM 1502 C C . SER A 1 193 ? 16.859 10.422 -3.695 1 96.31 193 SER A C 1
ATOM 1504 O O . SER A 1 193 ? 18.094 10.367 -3.787 1 96.31 193 SER A O 1
ATOM 1506 N N . PHE A 1 194 ? 16.266 10.492 -2.561 1 97 194 PHE A N 1
ATOM 1507 C CA . PHE A 1 194 ? 16.984 10.281 -1.313 1 97 194 PHE A CA 1
ATOM 1508 C C . PHE A 1 194 ? 17.75 8.961 -1.34 1 97 194 PHE A C 1
ATOM 1510 O O . PHE A 1 194 ? 18.922 8.906 -0.998 1 97 194 PHE A O 1
ATOM 1517 N N . MET A 1 195 ? 17.062 7.852 -1.775 1 96.06 195 MET A N 1
ATOM 1518 C CA . MET A 1 195 ? 17.656 6.523 -1.804 1 96.06 195 MET A CA 1
ATOM 1519 C C . MET A 1 195 ? 18.812 6.469 -2.805 1 96.06 195 MET A C 1
ATOM 1521 O O . MET A 1 195 ? 19.844 5.859 -2.533 1 96.06 195 MET A O 1
ATOM 1525 N N . ALA A 1 196 ? 18.609 7.09 -3.934 1 95.94 196 ALA A N 1
ATOM 1526 C CA . ALA A 1 196 ? 19.672 7.137 -4.941 1 95.94 196 ALA A CA 1
ATOM 1527 C C . ALA A 1 196 ? 20.891 7.859 -4.41 1 95.94 196 ALA A C 1
ATOM 1529 O O . ALA A 1 196 ? 22.031 7.395 -4.594 1 95.94 196 ALA A O 1
ATOM 1530 N N . SER A 1 197 ? 20.641 8.961 -3.799 1 95.75 197 SER A N 1
ATOM 1531 C CA . SER A 1 197 ? 21.734 9.734 -3.219 1 95.75 197 SER A CA 1
ATOM 1532 C C . SER A 1 197 ? 22.453 8.938 -2.127 1 95.75 197 SER A C 1
ATOM 1534 O O . SER A 1 197 ? 23.672 9.016 -1.997 1 95.75 197 SER A O 1
ATOM 1536 N N . ASN A 1 198 ? 21.688 8.289 -1.304 1 95.38 198 ASN A N 1
ATOM 1537 C CA . ASN A 1 198 ? 22.25 7.441 -0.258 1 95.38 198 ASN A CA 1
ATOM 1538 C C . ASN A 1 198 ? 23.172 6.379 -0.836 1 95.38 198 ASN A C 1
ATOM 1540 O O . ASN A 1 198 ? 24.281 6.172 -0.331 1 95.38 198 ASN A O 1
ATOM 1544 N N . GLN A 1 199 ? 22.719 5.676 -1.94 1 94.69 199 GLN A N 1
ATOM 1545 C CA . GLN A 1 199 ? 23.531 4.648 -2.586 1 94.69 199 GLN A CA 1
ATOM 1546 C C . GLN A 1 199 ? 24.828 5.23 -3.135 1 94.69 199 GLN A C 1
ATOM 1548 O O . GLN A 1 199 ? 25.891 4.613 -3.023 1 94.69 199 GLN A O 1
ATOM 1553 N N . LYS A 1 200 ? 24.688 6.387 -3.703 1 95.19 200 LYS A N 1
ATOM 1554 C CA . LYS A 1 200 ? 25.875 7.051 -4.227 1 95.19 200 LYS A CA 1
ATOM 1555 C C . LYS A 1 200 ? 26.859 7.391 -3.109 1 95.19 200 LYS A C 1
ATOM 1557 O O . LYS A 1 200 ? 28.062 7.223 -3.266 1 95.19 200 LYS A O 1
ATOM 1562 N N . HIS A 1 201 ? 26.359 7.863 -2.043 1 94.38 201 HIS A N 1
ATOM 1563 C CA . HIS A 1 201 ? 27.172 8.258 -0.901 1 94.38 201 HIS A CA 1
ATOM 1564 C C . HIS A 1 201 ? 27.984 7.086 -0.364 1 94.38 201 HIS A C 1
ATOM 1566 O O . HIS A 1 201 ? 29.141 7.246 0.001 1 94.38 201 HIS A O 1
ATOM 1572 N N . TRP A 1 202 ? 27.391 5.914 -0.365 1 93.5 202 TRP A N 1
ATOM 1573 C CA . TRP A 1 202 ? 28.031 4.777 0.292 1 93.5 202 TRP A CA 1
ATOM 1574 C C . TRP A 1 202 ? 28.688 3.857 -0.729 1 93.5 202 TRP A C 1
ATOM 1576 O O . TRP A 1 202 ? 29.172 2.773 -0.382 1 93.5 202 TRP A O 1
ATOM 1586 N N . LYS A 1 203 ? 28.672 4.277 -1.937 1 91.31 203 LYS A N 1
ATOM 1587 C CA . LYS A 1 203 ? 29.281 3.469 -2.986 1 91.31 203 LYS A CA 1
ATOM 1588 C C . LYS A 1 203 ? 30.75 3.166 -2.662 1 91.31 203 LYS A C 1
ATOM 1590 O O . LYS A 1 203 ? 31.516 4.074 -2.338 1 91.31 203 LYS A O 1
ATOM 1595 N N . GLY A 1 204 ? 31.078 1.892 -2.668 1 89.06 204 GLY A N 1
ATOM 1596 C CA . GLY A 1 204 ? 32.438 1.486 -2.451 1 89.06 204 GLY A CA 1
ATOM 1597 C C . GLY A 1 204 ? 32.812 1.389 -0.982 1 89.06 204 GLY A C 1
ATOM 1598 O O . GLY A 1 204 ? 33.938 1.017 -0.643 1 89.06 204 GLY A O 1
ATOM 1599 N N . VAL A 1 205 ? 31.938 1.719 -0.114 1 87.38 205 VAL A N 1
ATOM 1600 C CA . VAL A 1 205 ? 32.219 1.627 1.317 1 87.38 205 VAL A CA 1
ATOM 1601 C C . VAL A 1 205 ? 31.672 0.303 1.858 1 87.38 205 VAL A C 1
ATOM 1603 O O . VAL A 1 205 ? 30.469 0.042 1.799 1 87.38 205 VAL A O 1
ATOM 1606 N N . PRO A 1 206 ? 32.531 -0.564 2.281 1 80.75 206 PRO A N 1
ATOM 1607 C CA . PRO A 1 206 ? 32.062 -1.845 2.811 1 80.75 206 PRO A CA 1
ATOM 1608 C C . PRO A 1 206 ? 31.203 -1.684 4.07 1 80.75 206 PRO A C 1
ATOM 1610 O O . PRO A 1 206 ? 31.344 -0.688 4.789 1 80.75 206 PRO A O 1
ATOM 1613 N N . LEU A 1 207 ? 30.203 -2.57 4.207 1 73.25 207 LEU A N 1
ATOM 1614 C CA . LEU A 1 207 ? 29.469 -2.596 5.469 1 73.25 207 LEU A CA 1
ATOM 1615 C C . LEU A 1 207 ? 30.406 -2.93 6.629 1 73.25 207 LEU A C 1
ATOM 1617 O O . LEU A 1 207 ? 31.312 -3.74 6.484 1 73.25 207 LEU A O 1
ATOM 1621 N N . GLU A 1 208 ? 30.266 -2.238 7.727 1 62.22 208 GLU A N 1
ATOM 1622 C CA . GLU A 1 208 ? 31.062 -2.609 8.891 1 62.22 208 GLU A CA 1
ATOM 1623 C C . GLU A 1 208 ? 30.734 -4.023 9.359 1 62.22 208 GLU A C 1
ATOM 1625 O O . GLU A 1 208 ? 29.594 -4.461 9.266 1 62.22 208 GLU A O 1
ATOM 1630 N N . PRO A 1 209 ? 31.781 -4.965 9.484 1 54.12 209 PRO A N 1
ATOM 1631 C CA . PRO A 1 209 ? 31.656 -6.387 9.805 1 54.12 209 PRO A CA 1
ATOM 1632 C C . PRO A 1 209 ? 30.5 -6.664 10.773 1 54.12 209 PRO A C 1
ATOM 1634 O O . PRO A 1 209 ? 29.844 -7.707 10.68 1 54.12 209 PRO A O 1
ATOM 1637 N N . ASP A 1 210 ? 30.453 -6.039 11.859 1 46.5 210 ASP A N 1
ATOM 1638 C CA . ASP A 1 210 ? 29.422 -6.438 12.805 1 46.5 210 ASP A CA 1
ATOM 1639 C C . ASP A 1 210 ? 28.031 -6.305 12.188 1 46.5 210 ASP A C 1
ATOM 1641 O O . ASP A 1 210 ? 27.031 -6.652 12.82 1 46.5 210 ASP A O 1
ATOM 1645 N N . SER A 1 211 ? 28.125 -5.598 11.234 1 44.81 211 SER A N 1
ATOM 1646 C CA . SER A 1 211 ? 26.797 -5.473 10.641 1 44.81 211 SER A CA 1
ATOM 1647 C C . SER A 1 211 ? 26.375 -6.758 9.938 1 44.81 211 SER A C 1
ATOM 1649 O O . SER A 1 211 ? 26.844 -7.055 8.844 1 44.81 211 SER A O 1
ATOM 1651 N N . LYS A 1 212 ? 26.5 -7.977 10.766 1 38.19 212 LYS A N 1
ATOM 1652 C CA . LYS A 1 212 ? 26 -9.258 10.281 1 38.19 212 LYS A CA 1
ATOM 1653 C C . LYS A 1 212 ? 24.875 -9.07 9.281 1 38.19 212 LYS A C 1
ATOM 1655 O O . LYS A 1 212 ? 23.703 -9.102 9.648 1 38.19 212 LYS A O 1
ATOM 1660 N N . GLN A 1 213 ? 25.016 -8.141 8.43 1 42.09 213 GLN A N 1
ATOM 1661 C CA . GLN A 1 213 ? 23.938 -7.938 7.469 1 42.09 213 GLN A CA 1
ATOM 1662 C C . GLN A 1 213 ? 23.641 -9.219 6.695 1 42.09 213 GLN A C 1
ATOM 1664 O O . GLN A 1 213 ? 24.562 -9.891 6.215 1 42.09 213 GLN A O 1
ATOM 1669 N N . SER A 1 214 ? 22.641 -9.859 7.055 1 37.12 214 SER A N 1
ATOM 1670 C CA . SER A 1 214 ? 22.125 -11.031 6.352 1 37.12 214 SER A CA 1
ATOM 1671 C C . SER A 1 214 ? 22.422 -10.953 4.859 1 37.12 214 SER A C 1
ATOM 1673 O O . SER A 1 214 ? 22.469 -9.867 4.281 1 37.12 214 SER A O 1
ATOM 1675 N N . SER A 1 215 ? 23.312 -11.906 4.48 1 33.25 215 SER A N 1
ATOM 1676 C CA . SER A 1 215 ? 23.578 -12.125 3.062 1 33.25 215 SER A CA 1
ATOM 1677 C C . SER A 1 215 ? 22.406 -11.648 2.199 1 33.25 215 SER A C 1
ATOM 1679 O O . SER A 1 215 ? 21.25 -11.953 2.49 1 33.25 215 SER A O 1
ATOM 1681 N N . PRO A 1 216 ? 22.656 -10.508 1.565 1 33.88 216 PRO A N 1
ATOM 1682 C CA . PRO A 1 216 ? 21.781 -10.227 0.422 1 33.88 216 PRO A CA 1
ATOM 1683 C C . PRO A 1 216 ? 21.422 -11.484 -0.373 1 33.88 216 PRO A C 1
ATOM 1685 O O . PRO A 1 216 ? 21.188 -11.406 -1.58 1 33.88 216 PRO A O 1
ATOM 1688 N N . ASP A 1 217 ? 21.797 -12.641 0.105 1 32.38 217 ASP A N 1
ATOM 1689 C CA . ASP A 1 217 ? 21.297 -13.539 -0.93 1 32.38 217 ASP A CA 1
ATOM 1690 C C . ASP A 1 217 ? 20.016 -12.992 -1.551 1 32.38 217 ASP A C 1
ATOM 1692 O O . ASP A 1 217 ? 19.094 -12.602 -0.835 1 32.38 217 ASP A O 1
ATOM 1696 N N . GLY A 1 218 ? 20.484 -12.406 -2.635 1 29.2 218 GLY A N 1
ATOM 1697 C CA . GLY A 1 218 ? 19.703 -11.672 -3.621 1 29.2 218 GLY A CA 1
ATOM 1698 C C . GLY A 1 218 ? 18.266 -12.133 -3.703 1 29.2 218 GLY A C 1
ATOM 1699 O O . GLY A 1 218 ? 17.969 -13.32 -3.576 1 29.2 218 GLY A O 1
ATOM 1700 N N . TRP A 1 219 ? 17.25 -11.258 -3.316 1 31.2 219 TRP A N 1
ATOM 1701 C CA . TRP A 1 219 ? 15.961 -11.273 -4.008 1 31.2 219 TRP A CA 1
ATOM 1702 C C . TRP A 1 219 ? 16.156 -11.492 -5.504 1 31.2 219 TRP A C 1
ATOM 1704 O O . TRP A 1 219 ? 17.094 -10.977 -6.102 1 31.2 219 TRP A O 1
ATOM 1714 N N . MET B 1 1 ? -9.086 73.375 63.125 1 31 1 MET B N 1
ATOM 1715 C CA . MET B 1 1 ? -9.508 73.438 61.719 1 31 1 MET B CA 1
ATOM 1716 C C . MET B 1 1 ? -8.758 72.375 60.875 1 31 1 MET B C 1
ATOM 1718 O O . MET B 1 1 ? -7.555 72.562 60.656 1 31 1 MET B O 1
ATOM 1722 N N . PHE B 1 2 ? -9.078 71.062 61.062 1 41.47 2 PHE B N 1
ATOM 1723 C CA . PHE B 1 2 ? -8.469 69.875 60.531 1 41.47 2 PHE B CA 1
ATOM 1724 C C . PHE B 1 2 ? -8.789 69.688 59.031 1 41.47 2 PHE B C 1
ATOM 1726 O O . PHE B 1 2 ? -9.93 69.938 58.625 1 41.47 2 PHE B O 1
ATOM 1733 N N . PRO B 1 3 ? -7.723 69.938 58.156 1 43.88 3 PRO B N 1
ATOM 1734 C CA . PRO B 1 3 ? -7.895 69.812 56.688 1 43.88 3 PRO B CA 1
ATOM 1735 C C . PRO B 1 3 ? -8.352 68.438 56.219 1 43.88 3 PRO B C 1
ATOM 1737 O O . PRO B 1 3 ? -7.988 67.438 56.812 1 43.88 3 PRO B O 1
ATOM 1740 N N . GLN B 1 4 ? -9.609 68.375 55.719 1 40.69 4 GLN B N 1
ATOM 1741 C CA . GLN B 1 4 ? -10.336 67.25 55.156 1 40.69 4 GLN B CA 1
ATOM 1742 C C . GLN B 1 4 ? -9.734 66.812 53.812 1 40.69 4 GLN B C 1
ATOM 1744 O O . GLN B 1 4 ? -9.953 67.438 52.781 1 40.69 4 GLN B O 1
ATOM 1749 N N . VAL B 1 5 ? -8.492 66.5 53.688 1 45.69 5 VAL B N 1
ATOM 1750 C CA . VAL B 1 5 ? -7.844 66.25 52.406 1 45.69 5 VAL B CA 1
ATOM 1751 C C . VAL B 1 5 ? -8.398 64.938 51.781 1 45.69 5 VAL B C 1
ATOM 1753 O O . VAL B 1 5 ? -8.023 64.562 50.688 1 45.69 5 VAL B O 1
ATOM 1756 N N . SER B 1 6 ? -9.281 64.125 52.375 1 44.59 6 SER B N 1
ATOM 1757 C CA . SER B 1 6 ? -9.07 62.719 52 1 44.59 6 SER B CA 1
ATOM 1758 C C . SER B 1 6 ? -9.766 62.375 50.688 1 44.59 6 SER B C 1
ATOM 1760 O O . SER B 1 6 ? -9.758 61.219 50.219 1 44.59 6 SER B O 1
ATOM 1762 N N . SER B 1 7 ? -10.602 63.25 50.031 1 50.66 7 SER B N 1
ATOM 1763 C CA . SER B 1 7 ? -11.648 62.594 49.281 1 50.66 7 SER B CA 1
ATOM 1764 C C . SER B 1 7 ? -11.164 62.219 47.875 1 50.66 7 SER B C 1
ATOM 1766 O O . SER B 1 7 ? -11.914 61.656 47.094 1 50.66 7 SER B O 1
ATOM 1768 N N . ASN B 1 8 ? -9.992 62.75 47.469 1 53.34 8 ASN B N 1
ATOM 1769 C CA . ASN B 1 8 ? -9.797 62.719 46 1 53.34 8 ASN B CA 1
ATOM 1770 C C . ASN B 1 8 ? -9.352 61.344 45.531 1 53.34 8 ASN B C 1
ATOM 1772 O O . ASN B 1 8 ? -9.133 61.125 44.344 1 53.34 8 ASN B O 1
ATOM 1776 N N . SER B 1 9 ? -8.969 60.469 46.5 1 61.22 9 SER B N 1
ATOM 1777 C CA . SER B 1 9 ? -8.367 59.188 46.094 1 61.22 9 SER B CA 1
ATOM 1778 C C . SER B 1 9 ? -9.422 58.219 45.562 1 61.22 9 SER B C 1
ATOM 1780 O O . SER B 1 9 ? -9.109 57.344 44.75 1 61.22 9 SER B O 1
ATOM 1782 N N . ASP B 1 10 ? -10.711 58.656 45.875 1 64.88 10 ASP B N 1
ATOM 1783 C CA . ASP B 1 10 ? -11.781 57.719 45.562 1 64.88 10 ASP B CA 1
ATOM 1784 C C . ASP B 1 10 ? -12.18 57.812 44.094 1 64.88 10 ASP B C 1
ATOM 1786 O O . ASP B 1 10 ? -12.539 56.812 43.469 1 64.88 10 ASP B O 1
ATOM 1790 N N . GLY B 1 11 ? -11.781 58.938 43.531 1 64.38 11 GLY B N 1
ATOM 1791 C CA . GLY B 1 11 ? -12.18 59.156 42.156 1 64.38 11 GLY B CA 1
ATOM 1792 C C . GLY B 1 11 ? -11.312 58.406 41.156 1 64.38 11 GLY B C 1
ATOM 1793 O O . GLY B 1 11 ? -11.812 57.875 40.156 1 64.38 11 GLY B O 1
ATOM 1794 N N . HIS B 1 12 ? -10.023 58.375 41.562 1 73 12 HIS B N 1
ATOM 1795 C CA . HIS B 1 12 ? -9.078 57.719 40.688 1 73 12 HIS B CA 1
ATOM 1796 C C . HIS B 1 12 ? -9.281 56.188 40.688 1 73 12 HIS B C 1
ATOM 1798 O O . HIS B 1 12 ? -9.172 55.531 39.656 1 73 12 HIS B O 1
ATOM 1804 N N . LEU B 1 13 ? -9.766 55.812 41.844 1 75.62 13 LEU B N 1
ATOM 1805 C CA . LEU B 1 13 ? -9.992 54.375 42 1 75.62 13 LEU B CA 1
ATOM 1806 C C . LEU B 1 13 ? -11.234 53.938 41.25 1 75.62 13 LEU B C 1
ATOM 1808 O O . LEU B 1 13 ? -11.242 52.875 40.625 1 75.62 13 LEU B O 1
ATOM 1812 N N . ILE B 1 14 ? -12.18 54.844 41.25 1 78.38 14 ILE B N 1
ATOM 1813 C CA . ILE B 1 14 ? -13.438 54.5 40.562 1 78.38 14 ILE B CA 1
ATOM 1814 C C . ILE B 1 14 ? -13.227 54.531 39.062 1 78.38 14 ILE B C 1
ATOM 1816 O O . ILE B 1 14 ? -13.734 53.688 38.344 1 78.38 14 ILE B O 1
ATOM 1820 N N . HIS B 1 15 ? -12.32 55.469 38.625 1 77.69 15 HIS B N 1
ATOM 1821 C CA . HIS B 1 15 ? -12.023 55.562 37.219 1 77.69 15 HIS B CA 1
ATOM 1822 C C . HIS B 1 15 ? -11.203 54.344 36.75 1 77.69 15 HIS B C 1
ATOM 1824 O O . HIS B 1 15 ? -11.438 53.812 35.656 1 77.69 15 HIS B O 1
ATOM 1830 N N . LEU B 1 16 ? -10.328 53.938 37.625 1 80.19 16 LEU B N 1
ATOM 1831 C CA . LEU B 1 16 ? -9.516 52.781 37.312 1 80.19 16 LEU B CA 1
ATOM 1832 C C . LEU B 1 16 ? -10.375 51.5 37.25 1 80.19 16 LEU B C 1
ATOM 1834 O O . LEU B 1 16 ? -10.188 50.656 36.375 1 80.19 16 LEU B O 1
ATOM 1838 N N . LEU B 1 17 ? -11.375 51.531 38.094 1 80.62 17 LEU B N 1
ATOM 1839 C CA . LEU B 1 17 ? -12.281 50.406 38.125 1 80.62 17 LEU B CA 1
ATOM 1840 C C . LEU B 1 17 ? -13.203 50.375 36.906 1 80.62 17 LEU B C 1
ATOM 1842 O O . LEU B 1 17 ? -13.492 49.312 36.375 1 80.62 17 LEU B O 1
ATOM 1846 N N . PHE B 1 18 ? -13.5 51.625 36.531 1 80.94 18 PHE B N 1
ATOM 1847 C CA . PHE B 1 18 ? -14.344 51.75 35.344 1 80.94 18 PHE B CA 1
ATOM 1848 C C . PHE B 1 18 ? -13.586 51.344 34.094 1 80.94 18 PHE B C 1
ATOM 1850 O O . PHE B 1 18 ? -14.133 50.656 33.219 1 80.94 18 PHE B O 1
ATOM 1857 N N . ILE B 1 19 ? -12.305 51.688 34.031 1 80 19 ILE B N 1
ATOM 1858 C CA . ILE B 1 19 ? -11.477 51.312 32.875 1 80 19 ILE B CA 1
ATOM 1859 C C . ILE B 1 19 ? -11.227 49.812 32.875 1 80 19 ILE B C 1
ATOM 1861 O O . ILE B 1 19 ? -11.312 49.156 31.844 1 80 19 ILE B O 1
ATOM 1865 N N . ALA B 1 20 ? -11.07 49.312 34.062 1 80 20 ALA B N 1
ATOM 1866 C CA . ALA B 1 20 ? -10.859 47.875 34.188 1 80 20 ALA B CA 1
ATOM 1867 C C . ALA B 1 20 ? -12.109 47.094 33.781 1 80 20 ALA B C 1
ATOM 1869 O O . ALA B 1 20 ? -12.023 46.062 33.125 1 80 20 ALA B O 1
ATOM 1870 N N . ALA B 1 21 ? -13.273 47.719 34.094 1 80.44 21 ALA B N 1
ATOM 1871 C CA . ALA B 1 21 ? -14.547 47.062 33.75 1 80.44 21 ALA B CA 1
ATOM 1872 C C . ALA B 1 21 ? -14.797 47.125 32.25 1 80.44 21 ALA B C 1
ATOM 1874 O O . ALA B 1 21 ? -15.25 46.156 31.656 1 80.44 21 ALA B O 1
ATOM 1875 N N . ILE B 1 22 ? -14.406 48.188 31.609 1 80.25 22 ILE B N 1
ATOM 1876 C CA . ILE B 1 22 ? -14.594 48.312 30.156 1 80.25 22 ILE B CA 1
ATOM 1877 C C . ILE B 1 22 ? -13.617 47.406 29.422 1 80.25 22 ILE B C 1
ATOM 1879 O O . ILE B 1 22 ? -13.992 46.75 28.438 1 80.25 22 ILE B O 1
ATOM 1883 N N . LEU B 1 23 ? -12.391 47.281 29.984 1 80.56 23 LEU B N 1
ATOM 1884 C CA . LEU B 1 23 ? -11.414 46.406 29.359 1 80.56 23 LEU B CA 1
ATOM 1885 C C . LEU B 1 23 ? -11.828 44.938 29.516 1 80.56 23 LEU B C 1
ATOM 1887 O O . LEU B 1 23 ? -11.68 44.156 28.578 1 80.56 23 LEU B O 1
ATOM 1891 N N . ALA B 1 24 ? -12.414 44.719 30.703 1 79.69 24 ALA B N 1
ATOM 1892 C CA . ALA B 1 24 ? -12.898 43.375 30.922 1 79.69 24 ALA B CA 1
ATOM 1893 C C . ALA B 1 24 ? -14.086 43.031 30.016 1 79.69 24 ALA B C 1
ATOM 1895 O O . ALA B 1 24 ? -14.156 41.969 29.438 1 79.69 24 ALA B O 1
ATOM 1896 N N . LEU B 1 25 ? -14.961 44 29.875 1 78.69 25 LEU B N 1
ATOM 1897 C CA . LEU B 1 25 ? -16.109 43.844 29 1 78.69 25 LEU B CA 1
ATOM 1898 C C . LEU B 1 25 ? -15.672 43.75 27.547 1 78.69 25 LEU B C 1
ATOM 1900 O O . LEU B 1 25 ? -16.203 42.938 26.781 1 78.69 25 LEU B O 1
ATOM 1904 N N . GLY B 1 26 ? -14.664 44.5 27.219 1 76.25 26 GLY B N 1
ATOM 1905 C CA . GLY B 1 26 ? -14.133 44.469 25.859 1 76.25 26 GLY B CA 1
ATOM 1906 C C . GLY B 1 26 ? -13.461 43.156 25.531 1 76.25 26 GLY B C 1
ATOM 1907 O O . GLY B 1 26 ? -13.656 42.594 24.438 1 76.25 26 GLY B O 1
ATOM 1908 N N . THR B 1 27 ? -12.734 42.656 26.5 1 79.56 27 THR B N 1
ATOM 1909 C CA . THR B 1 27 ? -12.086 41.344 26.297 1 79.56 27 THR B CA 1
ATOM 1910 C C . THR B 1 27 ? -13.117 40.219 26.219 1 79.56 27 THR B C 1
ATOM 1912 O O . THR B 1 27 ? -12.961 39.281 25.438 1 79.56 27 THR B O 1
ATOM 1915 N N . THR B 1 28 ? -14.203 40.375 26.984 1 77.75 28 THR B N 1
ATOM 1916 C CA . THR B 1 28 ? -15.273 39.375 26.922 1 77.75 28 THR B CA 1
ATOM 1917 C C . THR B 1 28 ? -16 39.438 25.578 1 77.75 28 THR B C 1
ATOM 1919 O O . THR B 1 28 ? -16.344 38.406 25 1 77.75 28 THR B O 1
ATOM 1922 N N . ILE B 1 29 ? -16.188 40.625 25.094 1 75.94 29 ILE B N 1
ATOM 1923 C CA . ILE B 1 29 ? -16.875 40.812 23.812 1 75.94 29 ILE B CA 1
ATOM 1924 C C . ILE B 1 29 ? -15.961 40.344 22.688 1 75.94 29 ILE B C 1
ATOM 1926 O O . ILE B 1 29 ? -16.422 39.656 21.75 1 75.94 29 ILE B O 1
ATOM 1930 N N . LEU B 1 30 ? -14.672 40.531 22.766 1 75.94 30 LEU B N 1
ATOM 1931 C CA . LEU B 1 30 ? -13.727 40.094 21.75 1 75.94 30 LEU B CA 1
ATOM 1932 C C . LEU B 1 30 ? -13.609 38.562 21.766 1 75.94 30 LEU B C 1
ATOM 1934 O O . LEU B 1 30 ? -13.539 37.938 20.703 1 75.94 30 LEU B O 1
ATOM 1938 N N . ASN B 1 31 ? -13.656 38.062 22.938 1 75.31 31 ASN B N 1
ATOM 1939 C CA . ASN B 1 31 ? -13.625 36.594 23.031 1 75.31 31 ASN B CA 1
ATOM 1940 C C . ASN B 1 31 ? 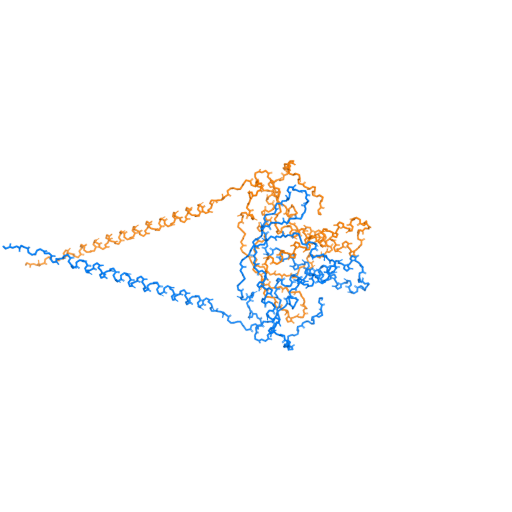-14.914 35.969 22.5 1 75.31 31 ASN B C 1
ATOM 1942 O O . ASN B 1 31 ? -14.875 34.938 21.812 1 75.31 31 ASN B O 1
ATOM 1946 N N . ALA B 1 32 ? -16.031 36.594 22.781 1 76.12 32 ALA B N 1
ATOM 1947 C CA . ALA B 1 32 ? -17.312 36.125 22.25 1 76.12 32 ALA B CA 1
ATOM 1948 C C . ALA B 1 32 ? -17.375 36.25 20.734 1 76.12 32 ALA B C 1
ATOM 1950 O O . ALA B 1 32 ? -17.844 35.344 20.047 1 76.12 32 ALA B O 1
ATOM 1951 N N . TYR B 1 33 ? -16.859 37.281 20.203 1 70.94 33 TYR B N 1
ATOM 1952 C CA . TYR B 1 33 ? -16.812 37.469 18.75 1 70.94 33 TYR B CA 1
ATOM 1953 C C . TYR B 1 33 ? -15.898 36.438 18.094 1 70.94 33 TYR B C 1
ATOM 1955 O O . TYR B 1 33 ? -16.234 35.875 17.062 1 70.94 33 TYR B O 1
ATOM 1963 N N . HIS B 1 34 ? -14.773 36.156 18.703 1 73.06 34 HIS B N 1
ATOM 1964 C CA . HIS B 1 34 ? -13.844 35.188 18.172 1 73.06 34 HIS B CA 1
ATOM 1965 C C . HIS B 1 34 ? -14.438 33.781 18.219 1 73.06 34 HIS B C 1
ATOM 1967 O O . HIS B 1 34 ? -14.289 33 17.266 1 73.06 34 HIS B O 1
ATOM 1973 N N . THR B 1 35 ? -15.094 33.5 19.25 1 69.88 35 THR B N 1
ATOM 1974 C CA . THR B 1 35 ? -15.75 32.219 19.359 1 69.88 35 THR B CA 1
ATOM 1975 C C . THR B 1 35 ? -16.875 32.094 18.344 1 69.88 35 THR B C 1
ATOM 1977 O O . THR B 1 35 ? -17.016 31.047 17.688 1 69.88 35 THR B O 1
ATOM 1980 N N . LEU B 1 36 ? -17.656 33.062 18.203 1 70.75 36 LEU B N 1
ATOM 1981 C CA . LEU B 1 36 ? -18.75 33.062 17.219 1 70.75 36 LEU B CA 1
ATOM 1982 C C . LEU B 1 36 ? -18.203 33 15.805 1 70.75 36 LEU B C 1
ATOM 1984 O O . LEU B 1 36 ? -18.75 32.312 14.938 1 70.75 36 LEU B O 1
ATOM 1988 N N . HIS B 1 37 ? -17.156 33.656 15.539 1 64.81 37 HIS B N 1
ATOM 1989 C CA . HIS B 1 37 ? -16.5 33.625 14.234 1 64.81 37 HIS B CA 1
ATOM 1990 C C . HIS B 1 37 ? -15.891 32.281 13.945 1 64.81 37 HIS B C 1
ATOM 1992 O O . HIS B 1 37 ? -16.016 31.75 12.836 1 64.81 37 HIS B O 1
ATOM 1998 N N . LEU B 1 38 ? -15.234 31.703 14.93 1 60.09 38 LEU B N 1
ATOM 1999 C CA . LEU B 1 38 ? -14.695 30.359 14.773 1 60.09 38 LEU B CA 1
ATOM 2000 C C . LEU B 1 38 ? -15.82 29.344 14.586 1 60.09 38 LEU B C 1
ATOM 2002 O O . LEU B 1 38 ? -15.711 28.438 13.766 1 60.09 38 LEU B O 1
ATOM 2006 N N . ARG B 1 39 ? -16.812 29.438 15.391 1 59.72 39 ARG B N 1
ATOM 2007 C CA . ARG B 1 39 ? -17.984 28.578 15.219 1 59.72 39 ARG B CA 1
ATOM 2008 C C . ARG B 1 39 ? -18.609 28.797 13.852 1 59.72 39 ARG B C 1
ATOM 2010 O O . ARG B 1 39 ? -19.031 27.844 13.195 1 59.72 39 ARG B O 1
ATOM 2017 N N . SER B 1 40 ? -18.766 29.969 13.367 1 59.88 40 SER B N 1
ATOM 2018 C CA . SER B 1 40 ? -19.297 30.25 12.039 1 59.88 40 SER B CA 1
ATOM 2019 C C . SER B 1 40 ? -18.375 29.703 10.953 1 59.88 40 SER B C 1
ATOM 2021 O O . SER B 1 40 ? -18.844 29.156 9.961 1 59.88 40 SER B O 1
ATOM 2023 N N . GLN B 1 41 ? -17.109 29.875 11.102 1 56.06 41 GLN B N 1
ATOM 2024 C CA . GLN B 1 41 ? -16.141 29.297 10.18 1 56.06 41 GLN B CA 1
ATOM 2025 C C . GLN B 1 41 ? -16.172 27.766 10.234 1 56.06 41 GLN B C 1
ATOM 2027 O O . GLN B 1 41 ? -16.094 27.094 9.195 1 56.06 41 GLN B O 1
ATOM 2032 N N . MET B 1 42 ? -16.188 27.375 11.5 1 53.31 42 MET B N 1
ATOM 2033 C CA . MET B 1 42 ? -16.375 25.938 11.656 1 53.31 42 MET B CA 1
ATOM 2034 C C . MET B 1 42 ? -17.703 25.484 11.062 1 53.31 42 MET B C 1
ATOM 2036 O O . MET B 1 42 ? -17.781 24.438 10.422 1 53.31 42 MET B O 1
ATOM 2040 N N . LEU B 1 43 ? -18.75 26.234 11.453 1 53.47 43 LEU B N 1
ATOM 2041 C CA . LEU B 1 43 ? -20.031 25.938 10.836 1 53.47 43 LEU B CA 1
ATOM 2042 C C . LEU B 1 43 ? -19.969 26.156 9.328 1 53.47 43 LEU B C 1
ATOM 2044 O O . LEU B 1 43 ? -20.547 25.375 8.555 1 53.47 43 LEU B O 1
ATOM 2048 N N . ALA B 1 44 ? -19.516 27.297 8.883 1 52.31 44 ALA B N 1
ATOM 2049 C CA . ALA B 1 44 ? -19.266 27.562 7.469 1 52.31 44 ALA B CA 1
ATOM 2050 C C . ALA B 1 44 ? -18.266 26.547 6.898 1 52.31 44 ALA B C 1
ATOM 2052 O O . ALA B 1 44 ? -18.422 26.109 5.758 1 52.31 44 ALA B O 1
ATOM 2053 N N . SER B 1 45 ? -17.188 26.297 7.602 1 50.22 45 SER B N 1
ATOM 2054 C CA . SER B 1 45 ? -16.234 25.281 7.168 1 50.22 45 SER B CA 1
ATOM 2055 C C . SER B 1 45 ? -16.875 23.906 7.141 1 50.22 45 SER B C 1
ATOM 2057 O O . SER B 1 45 ? -16.484 23.047 6.336 1 50.22 45 SER B O 1
ATOM 2059 N N . ARG B 1 46 ? -17.719 23.797 8.188 1 47.41 46 ARG B N 1
ATOM 2060 C CA . ARG B 1 46 ? -18.547 22.609 8.117 1 47.41 46 ARG B CA 1
ATOM 2061 C C . ARG B 1 46 ? -19.516 22.688 6.949 1 47.41 46 ARG B C 1
ATOM 2063 O O . ARG B 1 46 ? -20.484 21.906 6.883 1 47.41 46 ARG B O 1
ATOM 2070 N N . ASN B 1 47 ? -19.656 23.797 6.332 1 47.47 47 ASN B N 1
ATOM 2071 C CA . ASN B 1 47 ? -20.453 23.734 5.113 1 47.47 47 ASN B CA 1
ATOM 2072 C C . ASN B 1 47 ? -20.203 22.438 4.336 1 47.47 47 ASN B C 1
ATOM 2074 O O . ASN B 1 47 ? -19.188 22.328 3.639 1 47.47 47 ASN B O 1
ATOM 2078 N N . HIS B 1 48 ? -20.531 21.422 4.957 1 57.19 48 HIS B N 1
ATOM 2079 C CA . HIS B 1 48 ? -20.578 20.094 4.352 1 57.19 48 HIS B CA 1
ATOM 2080 C C . HIS B 1 48 ? -21.094 20.156 2.916 1 57.19 48 HIS B C 1
ATOM 2082 O O . HIS B 1 48 ? -22.25 20.531 2.68 1 57.19 48 HIS B O 1
ATOM 2088 N N . LYS B 1 49 ? -20.266 20.688 2.033 1 70.88 49 LYS B N 1
ATOM 2089 C CA . LYS B 1 49 ? -20.688 20.578 0.641 1 70.88 49 LYS B CA 1
ATOM 2090 C C . LYS B 1 49 ? -21.516 19.312 0.414 1 70.88 49 LYS B C 1
ATOM 2092 O O . LYS B 1 49 ? -21.094 18.219 0.796 1 70.88 49 LYS B O 1
ATOM 2097 N N . GLU B 1 50 ? -22.75 19.594 0.266 1 85.44 50 GLU B N 1
ATOM 2098 C CA . GLU B 1 50 ? -23.609 18.5 -0.137 1 85.44 50 GLU B CA 1
ATOM 2099 C C . GLU B 1 50 ? -23.328 18.062 -1.571 1 85.44 50 GLU B C 1
ATOM 2101 O O . GLU B 1 50 ? -23.234 18.906 -2.471 1 85.44 50 GLU B O 1
ATOM 2106 N N . TYR B 1 51 ? -22.938 16.797 -1.744 1 93.12 51 TYR B N 1
ATOM 2107 C CA . TYR B 1 51 ? -22.656 16.234 -3.061 1 93.12 51 TYR B CA 1
ATOM 2108 C C . TYR B 1 51 ? -23.875 15.5 -3.607 1 93.12 51 TYR B C 1
ATOM 2110 O O . TYR B 1 51 ? -24.578 14.805 -2.863 1 93.12 51 TYR B O 1
ATOM 2118 N N . SER B 1 52 ? -24.141 15.664 -4.906 1 91.81 52 SER B N 1
ATOM 2119 C CA . SER B 1 52 ? -25.234 14.953 -5.555 1 91.81 52 SER B CA 1
ATOM 2120 C C . SER B 1 52 ? -24.844 13.523 -5.91 1 91.81 52 SER B C 1
ATOM 2122 O O . SER B 1 52 ? -25.703 12.672 -6.141 1 91.81 52 SER B O 1
ATOM 2124 N N . TYR B 1 53 ? -23.484 13.266 -6.059 1 90.81 53 TYR B N 1
ATOM 2125 C CA . TYR B 1 53 ? -22.891 12 -6.488 1 90.81 53 TYR B CA 1
ATOM 2126 C C . TYR B 1 53 ? -23.297 11.664 -7.918 1 90.81 53 TYR B C 1
ATOM 2128 O O . TYR B 1 53 ? -23.344 10.492 -8.297 1 90.81 53 TYR B O 1
ATOM 2136 N N . LEU B 1 54 ? -23.672 12.703 -8.625 1 87.69 54 LEU B N 1
ATOM 2137 C CA . LEU B 1 54 ? -23.922 12.586 -10.055 1 87.69 54 LEU B CA 1
ATOM 2138 C C . LEU B 1 54 ? -22.734 13.133 -10.852 1 87.69 54 LEU B C 1
ATOM 2140 O O . LEU B 1 54 ? -22.172 14.164 -10.492 1 87.69 54 LEU B O 1
ATOM 2144 N N . GLY B 1 55 ? -22.406 12.391 -11.906 1 85.25 55 GLY B N 1
ATOM 2145 C CA . GLY B 1 55 ? -21.266 12.828 -12.68 1 85.25 55 GLY B CA 1
ATOM 2146 C C . GLY B 1 55 ? -20 12.961 -11.852 1 85.25 55 GLY B C 1
ATOM 2147 O O . GLY B 1 55 ? -19.625 12.039 -11.133 1 85.25 55 GLY B O 1
ATOM 2148 N N . ASP B 1 56 ? -19.484 14.156 -11.875 1 87.69 56 ASP B N 1
ATOM 2149 C CA . ASP B 1 56 ? -18.219 14.359 -11.188 1 87.69 56 ASP B CA 1
ATOM 2150 C C . ASP B 1 56 ? -18.422 15.07 -9.852 1 87.69 56 ASP B C 1
ATOM 2152 O O . ASP B 1 56 ? -17.469 15.461 -9.188 1 87.69 56 ASP B O 1
ATOM 2156 N N . ASP B 1 57 ? -19.719 15.148 -9.5 1 90.38 57 ASP B N 1
ATOM 2157 C CA . ASP B 1 57 ? -20.031 15.836 -8.25 1 90.38 57 ASP B CA 1
ATOM 2158 C C . ASP B 1 57 ? -20.031 14.859 -7.07 1 90.38 57 ASP B C 1
ATOM 2160 O O . ASP B 1 57 ? -21.109 14.477 -6.586 1 90.38 57 ASP B O 1
ATOM 2164 N N . PHE B 1 58 ? -18.953 14.492 -6.598 1 91.81 58 PHE B N 1
ATOM 2165 C CA . PHE B 1 58 ? -18.75 13.664 -5.418 1 91.81 58 PHE B CA 1
ATOM 2166 C C . PHE B 1 58 ? -17.406 13.977 -4.758 1 91.81 58 PHE B C 1
ATOM 2168 O O . PHE B 1 58 ? -16.484 14.477 -5.414 1 91.81 58 PHE B O 1
ATOM 2175 N N . PRO B 1 59 ? -17.266 13.812 -3.49 1 92.81 59 PRO B N 1
ATOM 2176 C CA . PRO B 1 59 ? -15.984 14.109 -2.828 1 92.81 59 PRO B CA 1
ATOM 2177 C C . PRO B 1 59 ? -14.883 13.133 -3.211 1 92.81 59 PRO B C 1
ATOM 2179 O O . PRO B 1 59 ? -15.164 11.984 -3.562 1 92.81 59 PRO B O 1
ATOM 2182 N N . PRO B 1 60 ? -13.695 13.531 -3.199 1 90.94 60 PRO B N 1
ATOM 2183 C CA . PRO B 1 60 ? -12.594 12.648 -3.592 1 90.94 60 PRO B CA 1
ATOM 2184 C C . PRO B 1 60 ? -12.367 11.516 -2.598 1 90.94 60 PRO B C 1
ATOM 2186 O O . PRO B 1 60 ? -11.758 10.5 -2.945 1 90.94 60 PRO B O 1
ATOM 2189 N N . ARG B 1 61 ? -12.852 11.719 -1.345 1 94.31 61 ARG B N 1
ATOM 2190 C CA . ARG B 1 61 ? -12.719 10.719 -0.293 1 94.31 61 ARG B CA 1
ATOM 2191 C C . ARG B 1 61 ? -13.961 10.695 0.594 1 94.31 61 ARG B C 1
ATOM 2193 O O . ARG B 1 61 ? -14.781 11.609 0.544 1 94.31 61 ARG B O 1
ATOM 2200 N N . ILE B 1 62 ? -14.008 9.609 1.357 1 93.62 62 ILE B N 1
ATOM 2201 C CA . ILE B 1 62 ? -15.148 9.586 2.268 1 93.62 62 ILE B CA 1
ATOM 2202 C C . ILE B 1 62 ? -15.062 10.773 3.229 1 93.62 62 ILE B C 1
ATOM 2204 O O . ILE B 1 62 ? -13.969 11.242 3.547 1 93.62 62 ILE B O 1
ATOM 2208 N N . LEU B 1 63 ? -16.172 11.219 3.656 1 87 63 LEU B N 1
ATOM 2209 C CA . LEU B 1 63 ? -16.25 12.461 4.414 1 87 63 LEU B CA 1
ATOM 2210 C C . LEU B 1 63 ? -15.922 12.219 5.887 1 87 63 LEU B C 1
ATOM 2212 O O . LEU B 1 63 ? -15.617 13.164 6.621 1 87 63 LEU B O 1
ATOM 2216 N N . SER B 1 64 ? -15.867 11.016 6.324 1 86.44 64 SER B N 1
ATOM 2217 C CA . SER B 1 64 ? -15.492 10.711 7.703 1 86.44 64 SER B CA 1
ATOM 2218 C C . SER B 1 64 ? -14.016 10.992 7.953 1 86.44 64 SER B C 1
ATOM 2220 O O . SER B 1 64 ? -13.172 10.719 7.102 1 86.44 64 SER B O 1
ATOM 2222 N N . ASN B 1 65 ? -13.82 11.641 9.023 1 88.5 65 ASN B N 1
ATOM 2223 C CA . ASN B 1 65 ? -12.43 11.867 9.414 1 88.5 65 ASN B CA 1
ATOM 2224 C C . ASN B 1 65 ? -11.797 10.609 9.992 1 88.5 65 ASN B C 1
ATOM 2226 O O . ASN B 1 65 ? -12.242 10.102 11.023 1 88.5 65 ASN B O 1
ATOM 2230 N N . ILE B 1 66 ? -10.836 10.133 9.32 1 96.19 66 ILE B N 1
ATOM 2231 C CA . ILE B 1 66 ? -10.086 8.984 9.812 1 96.19 66 ILE B CA 1
ATOM 2232 C C . ILE B 1 66 ? -8.93 9.453 10.688 1 96.19 66 ILE B C 1
ATOM 2234 O O . ILE B 1 66 ? -8.102 10.266 10.258 1 96.19 66 ILE B O 1
ATOM 2238 N N . GLN B 1 67 ? -8.852 8.938 11.898 1 95.94 67 GLN B N 1
ATOM 2239 C CA . GLN B 1 67 ? -7.867 9.391 12.875 1 95.94 67 GLN B CA 1
ATOM 2240 C C . GLN B 1 67 ? -6.492 8.805 12.578 1 95.94 67 GLN B C 1
ATOM 2242 O O . GLN B 1 67 ? -6.387 7.691 12.055 1 95.94 67 GLN B O 1
ATOM 2247 N N . PRO B 1 68 ? -5.488 9.656 12.898 1 95.12 68 PRO B N 1
ATOM 2248 C CA . PRO B 1 68 ? -4.156 9.039 12.867 1 95.12 68 PRO B CA 1
ATOM 2249 C C . PRO B 1 68 ? -4.023 7.883 13.852 1 95.12 68 PRO B C 1
ATOM 2251 O O . PRO B 1 68 ? -4.75 7.824 14.852 1 95.12 68 PRO B O 1
ATOM 2254 N N . ALA B 1 69 ? -3.219 6.984 13.516 1 96.38 69 ALA B N 1
ATOM 2255 C CA . ALA B 1 69 ? -2.924 5.82 14.344 1 96.38 69 ALA B CA 1
ATOM 2256 C C . ALA B 1 69 ? -1.475 5.375 14.172 1 96.38 69 ALA B C 1
ATOM 2258 O O . ALA B 1 69 ? -0.753 5.906 13.328 1 96.38 69 ALA B O 1
ATOM 2259 N N . ALA B 1 70 ? -1.021 4.578 15.117 1 94.31 7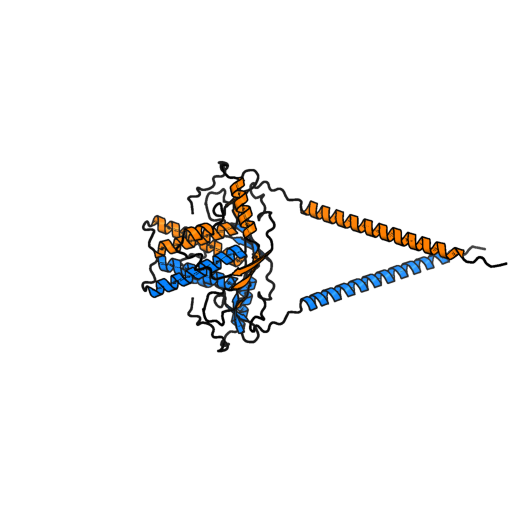0 ALA B N 1
ATOM 2260 C CA . ALA B 1 70 ? 0.268 3.9 15.008 1 94.31 70 ALA B CA 1
ATOM 2261 C C . ALA B 1 70 ? 0.091 2.385 14.969 1 94.31 70 ALA B C 1
ATOM 2263 O O . ALA B 1 70 ? -0.756 1.831 15.672 1 94.31 70 ALA B O 1
ATOM 2264 N N . MET B 1 71 ? 0.833 1.812 14.078 1 92.81 71 MET B N 1
ATOM 2265 C CA . MET B 1 71 ? 0.749 0.362 13.938 1 92.81 71 MET B CA 1
ATOM 2266 C C . MET B 1 71 ? 2.133 -0.246 13.727 1 92.81 71 MET B C 1
ATOM 2268 O O . MET B 1 71 ? 2.953 0.307 13 1 92.81 71 MET B O 1
ATOM 2272 N N . SER B 1 72 ? 2.385 -1.33 14.469 1 91.31 72 SER B N 1
ATOM 2273 C CA . SER B 1 72 ? 3.564 -2.139 14.18 1 91.31 72 SER B CA 1
ATOM 2274 C C . SER B 1 72 ? 3.25 -3.232 13.164 1 91.31 72 SER B C 1
ATOM 2276 O O . SER B 1 72 ? 2.242 -3.932 13.289 1 91.31 72 SER B O 1
ATOM 2278 N N . ILE B 1 73 ? 4.023 -3.236 12.164 1 89 73 ILE B N 1
ATOM 2279 C CA . ILE B 1 73 ? 3.902 -4.348 11.234 1 89 73 ILE B CA 1
ATOM 2280 C C . ILE B 1 73 ? 4.535 -5.602 11.836 1 89 73 ILE B C 1
ATOM 2282 O O . ILE B 1 73 ? 5.719 -5.602 12.18 1 89 73 ILE B O 1
ATOM 2286 N N . LEU B 1 74 ? 3.76 -6.617 12 1 87.44 74 LEU B N 1
ATOM 2287 C CA . LEU B 1 74 ? 4.203 -7.844 12.656 1 87.44 74 LEU B CA 1
ATOM 2288 C C . LEU B 1 74 ? 4.18 -9.016 11.688 1 87.44 74 LEU B C 1
ATOM 2290 O O . LEU B 1 74 ? 3.533 -8.953 10.641 1 87.44 74 LEU B O 1
ATOM 2294 N N . ASN B 1 75 ? 4.922 -10.008 12.094 1 83.88 75 ASN B N 1
ATOM 2295 C CA . ASN B 1 75 ? 4.855 -11.227 11.305 1 83.88 75 ASN B CA 1
ATOM 2296 C C . ASN B 1 75 ? 3.504 -11.922 11.469 1 83.88 75 ASN B C 1
ATOM 2298 O O . ASN B 1 75 ? 3.207 -12.477 12.531 1 83.88 75 ASN B O 1
ATOM 2302 N N . GLY B 1 76 ? 2.709 -11.898 10.477 1 82.06 76 GLY B N 1
ATOM 2303 C CA . GLY B 1 76 ? 1.393 -12.516 10.5 1 82.06 76 GLY B CA 1
ATOM 2304 C C . GLY B 1 76 ? 1.262 -13.688 9.555 1 82.06 76 GLY B C 1
ATOM 2305 O O . GLY B 1 76 ? 0.15 -14.109 9.227 1 82.06 76 GLY B O 1
ATOM 2306 N N . SER B 1 77 ? 2.342 -14.203 9.102 1 82.75 77 SER B N 1
ATOM 2307 C CA . SER B 1 77 ? 2.314 -15.258 8.086 1 82.75 77 SER B CA 1
ATOM 2308 C C . SER B 1 77 ? 1.64 -16.516 8.617 1 82.75 77 SER B C 1
ATOM 2310 O O . SER B 1 77 ? 1.04 -17.281 7.855 1 82.75 77 SER B O 1
ATOM 2312 N N . ASP B 1 78 ? 1.72 -16.703 9.922 1 87.19 78 ASP B N 1
ATOM 2313 C CA . ASP B 1 78 ? 1.066 -17.859 10.523 1 87.19 78 ASP B CA 1
ATOM 2314 C C . ASP B 1 78 ? -0.432 -17.625 10.688 1 87.19 78 ASP B C 1
ATOM 2316 O O . ASP B 1 78 ? -1.216 -18.562 10.742 1 87.19 78 ASP B O 1
ATOM 2320 N N . ILE B 1 79 ? -0.804 -16.422 10.82 1 90.38 79 ILE B N 1
ATOM 2321 C CA . ILE B 1 79 ? -2.203 -16.047 11.008 1 90.38 79 ILE B CA 1
ATOM 2322 C C . ILE B 1 79 ? -2.918 -16.031 9.656 1 90.38 79 ILE B C 1
ATOM 2324 O O . ILE B 1 79 ? -4.07 -16.469 9.555 1 90.38 79 ILE B O 1
ATOM 2328 N N . TYR B 1 80 ? -2.232 -15.594 8.602 1 93.56 80 TYR B N 1
ATOM 2329 C CA . TYR B 1 80 ? -2.789 -15.508 7.258 1 93.56 80 TYR B CA 1
ATOM 2330 C C . TYR B 1 80 ? -1.936 -16.281 6.262 1 93.56 80 TYR B C 1
ATOM 2332 O O . TYR B 1 80 ? -1.362 -15.703 5.34 1 93.56 80 TYR B O 1
ATOM 2340 N N . PRO B 1 81 ? -1.937 -17.547 6.426 1 94.06 81 PRO B N 1
ATOM 2341 C CA . PRO B 1 81 ? -1.199 -18.312 5.414 1 94.06 81 PRO B CA 1
ATOM 2342 C C . PRO B 1 81 ? -1.834 -18.219 4.027 1 94.06 81 PRO B C 1
ATOM 2344 O O . PRO B 1 81 ? -3.061 -18.188 3.908 1 94.06 81 PRO B O 1
ATOM 2347 N N . LEU B 1 82 ? -1.047 -18.219 2.977 1 95.19 82 LEU B N 1
ATOM 2348 C CA . LEU B 1 82 ? -1.512 -17.969 1.619 1 95.19 82 LEU B CA 1
ATOM 2349 C C . LEU B 1 82 ? -2.527 -19.016 1.181 1 95.19 82 LEU B C 1
ATOM 2351 O O . LEU B 1 82 ? -3.367 -18.75 0.318 1 95.19 82 LEU B O 1
ATOM 2355 N N . GLU B 1 83 ? -2.469 -20.156 1.771 1 94.19 83 GLU B N 1
ATOM 2356 C CA . GLU B 1 83 ? -3.311 -21.266 1.316 1 94.19 83 GLU B CA 1
ATOM 2357 C C . GLU B 1 83 ? -4.684 -21.219 1.98 1 94.19 83 GLU B C 1
ATOM 2359 O O . GLU B 1 83 ? -5.586 -21.969 1.602 1 94.19 83 GLU B O 1
ATOM 2364 N N . ASP B 1 84 ? -4.883 -20.375 2.918 1 95.44 84 ASP B N 1
ATOM 2365 C CA . ASP B 1 84 ? -6.145 -20.297 3.643 1 95.44 84 ASP B CA 1
ATOM 2366 C C . ASP B 1 84 ? -7.082 -19.281 2.992 1 95.44 84 ASP B C 1
ATOM 2368 O O . ASP B 1 84 ? -7.047 -18.094 3.326 1 95.44 84 ASP B O 1
ATOM 2372 N N . ASP B 1 85 ? -8.031 -19.719 2.236 1 94.06 85 ASP B N 1
ATOM 2373 C CA . ASP B 1 85 ? -8.938 -18.844 1.492 1 94.06 85 ASP B CA 1
ATOM 2374 C C . ASP B 1 85 ? -9.883 -18.094 2.436 1 94.06 85 ASP B C 1
ATOM 2376 O O . ASP B 1 85 ? -10.211 -16.938 2.193 1 94.06 85 ASP B O 1
ATOM 2380 N N . ARG B 1 86 ? -10.289 -18.797 3.43 1 94.75 86 ARG B N 1
ATOM 2381 C CA . ARG B 1 86 ? -11.242 -18.188 4.352 1 94.75 86 ARG B CA 1
ATOM 2382 C C . ARG B 1 86 ? -10.609 -17 5.086 1 94.75 86 ARG B C 1
ATOM 2384 O O . ARG B 1 86 ? -11.227 -15.945 5.219 1 94.75 86 ARG B O 1
ATOM 2391 N N . LYS B 1 87 ? -9.43 -17.141 5.543 1 95.5 87 LYS B N 1
ATOM 2392 C CA . LYS B 1 87 ? -8.75 -16.062 6.258 1 95.5 87 LYS B CA 1
ATOM 2393 C C . LYS B 1 87 ? -8.484 -14.883 5.34 1 95.5 87 LYS B C 1
ATOM 2395 O O . LYS B 1 87 ? -8.703 -13.727 5.723 1 95.5 87 LYS B O 1
ATOM 2400 N N . TRP B 1 88 ? -8.07 -15.156 4.148 1 96.19 88 TRP B N 1
ATOM 2401 C CA . TRP B 1 88 ? -7.766 -14.062 3.232 1 96.19 88 TRP B CA 1
ATOM 2402 C C . TRP B 1 88 ? -9.047 -13.391 2.74 1 96.19 88 TRP B C 1
ATOM 2404 O O . TRP B 1 88 ? -9.07 -12.188 2.486 1 96.19 88 TRP B O 1
ATOM 2414 N N . ALA B 1 89 ? -10.172 -14.125 2.627 1 93.44 89 ALA B N 1
ATOM 2415 C CA . ALA B 1 89 ? -11.469 -13.516 2.326 1 93.44 89 ALA B CA 1
ATOM 2416 C C . ALA B 1 89 ? -11.875 -12.531 3.42 1 93.44 89 ALA B C 1
ATOM 2418 O O . ALA B 1 89 ? -12.492 -11.508 3.137 1 93.44 89 ALA B O 1
ATOM 2419 N N . SER B 1 90 ? -11.5 -12.859 4.621 1 93.38 90 SER B N 1
ATOM 2420 C CA . SER B 1 90 ? -11.875 -12.008 5.746 1 93.38 90 SER B CA 1
ATOM 2421 C C . SER B 1 90 ? -11.094 -10.695 5.734 1 93.38 90 SER B C 1
ATOM 2423 O O . SER B 1 90 ? -11.484 -9.734 6.398 1 93.38 90 SER B O 1
ATOM 2425 N N . VAL B 1 91 ? -9.961 -10.648 5.051 1 93.56 91 VAL B N 1
ATOM 2426 C CA . VAL B 1 91 ? -9.133 -9.453 4.93 1 93.56 91 VAL B CA 1
ATOM 2427 C C . VAL B 1 91 ? -9.859 -8.398 4.094 1 93.56 91 VAL B C 1
ATOM 2429 O O . VAL B 1 91 ? -9.75 -7.199 4.359 1 93.56 91 VAL B O 1
ATOM 2432 N N . VAL B 1 92 ? -10.594 -8.852 3.107 1 94.5 92 VAL B N 1
ATOM 2433 C CA . VAL B 1 92 ? -11.352 -7.961 2.236 1 94.5 92 VAL B CA 1
ATOM 2434 C C . VAL B 1 92 ? -12.562 -7.41 2.986 1 94.5 92 VAL B C 1
ATOM 2436 O O . VAL B 1 92 ? -13.328 -8.164 3.592 1 94.5 92 VAL B O 1
ATOM 2439 N N . PRO B 1 93 ? -12.727 -6.109 2.988 1 94.06 93 PRO B N 1
ATOM 2440 C CA . PRO B 1 93 ? -13.859 -5.527 3.721 1 94.06 93 PRO B CA 1
ATOM 2441 C C . PRO B 1 93 ? -15.211 -5.945 3.152 1 94.06 93 PRO B C 1
ATOM 2443 O O . PRO B 1 93 ? -15.289 -6.418 2.016 1 94.06 93 PRO B O 1
ATOM 2446 N N . PRO B 1 94 ? -16.219 -5.742 3.986 1 90 94 PRO B N 1
ATOM 2447 C CA . PRO B 1 94 ? -17.562 -6.027 3.502 1 90 94 PRO B CA 1
ATOM 2448 C C . PRO B 1 94 ? -17.891 -5.316 2.189 1 90 94 PRO B C 1
ATOM 2450 O O . PRO B 1 94 ? -17.469 -4.172 1.987 1 90 94 PRO B O 1
ATOM 2453 N N . GLY B 1 95 ? -18.609 -6.09 1.304 1 87.81 95 GLY B N 1
ATOM 2454 C CA . GLY B 1 95 ? -18.922 -5.516 0.006 1 87.81 95 GLY B CA 1
ATOM 2455 C C . GLY B 1 95 ? -17.781 -5.621 -0.988 1 87.81 95 GLY B C 1
ATOM 2456 O O . GLY B 1 95 ? -17.812 -4.992 -2.049 1 87.81 95 GLY B O 1
ATOM 2457 N N . HIS B 1 96 ? -16.688 -6.305 -0.624 1 86.44 96 HIS B N 1
ATOM 2458 C CA . HIS B 1 96 ? -15.539 -6.555 -1.492 1 86.44 96 HIS B CA 1
ATOM 2459 C C . HIS B 1 96 ? -14.828 -5.258 -1.863 1 86.44 96 HIS B C 1
ATOM 2461 O O . HIS B 1 96 ? -14.312 -5.121 -2.975 1 86.44 96 HIS B O 1
ATOM 2467 N N . GLY B 1 97 ? -14.969 -4.25 -0.896 1 86 97 GLY B N 1
ATOM 2468 C CA . GLY B 1 97 ? -14.289 -2.986 -1.119 1 86 97 GLY B CA 1
ATOM 2469 C C . GLY B 1 97 ? -15.164 -1.938 -1.773 1 86 97 GLY B C 1
ATOM 2470 O O . GLY B 1 97 ? -14.742 -0.796 -1.964 1 86 97 GLY B O 1
ATOM 2471 N N . PHE B 1 98 ? -16.422 -2.332 -2.021 1 88.69 98 PHE B N 1
ATOM 2472 C CA . PHE B 1 98 ? -17.328 -1.408 -2.693 1 88.69 98 PHE B CA 1
ATOM 2473 C C . PHE B 1 98 ? -18.359 -0.85 -1.717 1 88.69 98 PHE B C 1
ATOM 2475 O O . PHE B 1 98 ? -18.688 -1.495 -0.72 1 88.69 98 PHE B O 1
ATOM 2482 N N . VAL B 1 99 ? -18.812 0.337 -2.031 1 92.19 99 VAL B N 1
ATOM 2483 C CA . VAL B 1 99 ? -19.844 1.019 -1.256 1 92.19 99 VAL B CA 1
ATOM 2484 C C . VAL B 1 99 ? -20.812 1.718 -2.197 1 92.19 99 VAL B C 1
ATOM 2486 O O . VAL B 1 99 ? -20.547 1.869 -3.389 1 92.19 99 VAL B O 1
ATOM 2489 N N . ARG B 1 100 ? -21.906 1.988 -1.651 1 92.19 100 ARG B N 1
ATOM 2490 C CA . ARG B 1 100 ? -22.922 2.779 -2.35 1 92.19 100 ARG B CA 1
ATOM 2491 C C . ARG B 1 100 ? -23.078 4.148 -1.703 1 92.19 100 ARG B C 1
ATOM 2493 O O . ARG B 1 100 ? -23.266 4.25 -0.488 1 92.19 100 ARG B O 1
ATOM 2500 N N . MET B 1 101 ? -23 5.195 -2.586 1 91.81 101 MET B N 1
ATOM 2501 C CA . MET B 1 101 ? -22.953 6.551 -2.049 1 91.81 101 MET B CA 1
ATOM 2502 C C . MET B 1 101 ? -24.062 7.41 -2.641 1 91.81 101 MET B C 1
ATOM 2504 O O . MET B 1 101 ? -24.547 7.137 -3.742 1 91.81 101 MET B O 1
ATOM 2508 N N . GLY B 1 102 ? -24.359 8.461 -1.833 1 90.5 102 GLY B N 1
ATOM 2509 C CA . GLY B 1 102 ? -25.328 9.43 -2.312 1 90.5 102 GLY B CA 1
ATOM 2510 C C . GLY B 1 102 ? -26.766 8.969 -2.119 1 90.5 102 GLY B C 1
ATOM 2511 O O . GLY B 1 102 ? -27.016 7.926 -1.519 1 90.5 102 GLY B O 1
ATOM 2512 N N . PRO B 1 103 ? -27.656 9.797 -2.686 1 89.38 103 PRO B N 1
ATOM 2513 C CA . PRO B 1 103 ? -29.078 9.523 -2.482 1 89.38 103 PRO B CA 1
ATOM 2514 C C . PRO B 1 103 ? -29.547 8.266 -3.217 1 89.38 103 PRO B C 1
ATOM 2516 O O . PRO B 1 103 ? -30.5 7.605 -2.777 1 89.38 103 PRO B O 1
ATOM 2519 N N . THR B 1 104 ? -28.875 7.867 -4.324 1 87.81 104 THR B N 1
ATOM 2520 C CA . THR B 1 104 ? -29.359 6.758 -5.148 1 87.81 104 THR B CA 1
ATOM 2521 C C . THR B 1 104 ? -28.469 5.531 -4.961 1 87.81 104 THR B C 1
ATOM 2523 O O . THR B 1 104 ? -28.688 4.496 -5.59 1 87.81 104 THR B O 1
ATOM 2526 N N . GLY B 1 105 ? -27.422 5.648 -4.27 1 91.31 105 GLY B N 1
ATOM 2527 C CA . GLY B 1 105 ? -26.547 4.512 -4.039 1 91.31 105 GLY B CA 1
ATOM 2528 C C . GLY B 1 105 ? -25.625 4.227 -5.207 1 91.31 105 GLY B C 1
ATOM 2529 O O . GLY B 1 105 ? -25.469 3.076 -5.617 1 91.31 105 GLY B O 1
ATOM 2530 N N . ARG B 1 106 ? -25.047 5.32 -5.742 1 88.19 106 ARG B N 1
ATOM 2531 C CA . ARG B 1 106 ? -24.062 5.121 -6.805 1 88.19 106 ARG B CA 1
ATOM 2532 C C . ARG B 1 106 ? -22.891 4.285 -6.316 1 88.19 106 ARG B C 1
ATOM 2534 O O . ARG B 1 106 ? -22.344 4.539 -5.242 1 88.19 106 ARG B O 1
ATOM 2541 N N . PRO B 1 107 ? -22.469 3.324 -7.031 1 89.75 107 PRO B N 1
ATOM 2542 C CA . PRO B 1 107 ? -21.391 2.441 -6.57 1 89.75 107 PRO B CA 1
ATOM 2543 C C . PRO B 1 107 ? -20.016 3.088 -6.68 1 89.75 107 PRO B C 1
ATOM 2545 O O . PRO B 1 107 ? -19.719 3.758 -7.676 1 89.75 107 PRO B O 1
ATOM 2548 N N . PHE B 1 108 ? -19.25 2.967 -5.664 1 90.81 108 PHE B N 1
ATOM 2549 C CA . PHE B 1 108 ? -17.844 3.361 -5.586 1 90.81 108 PHE B CA 1
ATOM 2550 C C . PHE B 1 108 ? -17.016 2.26 -4.945 1 90.81 108 PHE B C 1
ATOM 2552 O O . PHE B 1 108 ? -17.547 1.399 -4.242 1 90.81 108 PHE B O 1
ATOM 2559 N N . ALA B 1 109 ? -15.812 2.285 -5.258 1 92.44 109 ALA B N 1
ATOM 2560 C CA . ALA B 1 109 ? -14.852 1.566 -4.43 1 92.44 109 ALA B CA 1
ATOM 2561 C C . ALA B 1 109 ? -14.141 2.514 -3.467 1 92.44 109 ALA B C 1
ATOM 2563 O O . ALA B 1 109 ? -13.883 3.674 -3.801 1 92.44 109 ALA B O 1
ATOM 2564 N N . ILE B 1 110 ? -13.891 2.006 -2.316 1 94.19 110 ILE B N 1
ATOM 2565 C CA . ILE B 1 110 ? -12.914 2.668 -1.46 1 94.19 110 ILE B CA 1
ATOM 2566 C C . ILE B 1 110 ? -11.523 2.098 -1.725 1 94.19 110 ILE B C 1
ATOM 2568 O O . ILE B 1 110 ? -11.336 0.878 -1.708 1 94.19 110 ILE B O 1
ATOM 2572 N N . SER B 1 111 ? -10.609 2.936 -1.91 1 95 111 SER B N 1
ATOM 2573 C CA . SER B 1 111 ? -9.297 2.523 -2.404 1 95 111 SER B CA 1
ATOM 2574 C C . SER B 1 111 ? -8.672 1.47 -1.499 1 95 111 SER B C 1
ATOM 2576 O O . SER B 1 111 ? -8.094 0.49 -1.981 1 95 111 SER B O 1
ATOM 2578 N N . MET B 1 112 ? -8.719 1.629 -0.19 1 96.62 112 MET B N 1
ATOM 2579 C CA . MET B 1 112 ? -8.18 0.62 0.717 1 96.62 112 MET B CA 1
ATOM 2580 C C . MET B 1 112 ? -8.812 -0.742 0.455 1 96.62 112 MET B C 1
ATOM 2582 O O . MET B 1 112 ? -8.109 -1.753 0.381 1 96.62 112 MET B O 1
ATOM 2586 N N . GLY B 1 113 ? -10.094 -0.714 0.38 1 94.94 113 GLY B N 1
ATOM 2587 C CA . GLY B 1 113 ? -10.805 -1.956 0.13 1 94.94 113 GLY B CA 1
ATOM 2588 C C . GLY B 1 113 ? -10.461 -2.582 -1.209 1 94.94 113 GLY B C 1
ATOM 2589 O O . GLY B 1 113 ? -10.258 -3.795 -1.298 1 94.94 113 GLY B O 1
ATOM 2590 N N . HIS B 1 114 ? -10.422 -1.771 -2.197 1 92.44 114 HIS B N 1
ATOM 2591 C CA . HIS B 1 114 ? -10.07 -2.254 -3.529 1 92.44 114 HIS B CA 1
ATOM 2592 C C . HIS B 1 114 ? -8.664 -2.842 -3.547 1 92.44 114 HIS B C 1
ATOM 2594 O O . HIS B 1 114 ? -8.43 -3.879 -4.172 1 92.44 114 HIS B O 1
ATOM 2600 N N . GLN B 1 115 ? -7.758 -2.211 -2.904 1 95.25 115 GLN B N 1
ATOM 2601 C CA . GLN B 1 115 ? -6.387 -2.705 -2.832 1 95.25 115 GLN B CA 1
ATOM 2602 C C . GLN B 1 115 ? -6.328 -4.07 -2.156 1 95.25 115 GLN B C 1
ATOM 2604 O O . GLN B 1 115 ? -5.633 -4.973 -2.627 1 95.25 115 GLN B O 1
ATOM 2609 N N . LEU B 1 116 ? -7.066 -4.203 -1.09 1 96.94 116 LEU B N 1
ATOM 2610 C CA . LEU B 1 116 ? -7.09 -5.48 -0.382 1 96.94 116 LEU B CA 1
ATOM 2611 C C . LEU B 1 116 ? -7.742 -6.562 -1.232 1 96.94 116 LEU B C 1
ATOM 2613 O O . LEU B 1 116 ? -7.305 -7.715 -1.227 1 96.94 116 LEU B O 1
ATOM 2617 N N . HIS B 1 117 ? -8.758 -6.199 -1.948 1 94 117 HIS B N 1
ATOM 2618 C CA . HIS B 1 117 ? -9.391 -7.105 -2.898 1 94 117 HIS B CA 1
ATOM 2619 C C . HIS B 1 117 ? -8.406 -7.555 -3.975 1 94 117 HIS B C 1
ATOM 2621 O O . HIS B 1 117 ? -8.312 -8.742 -4.281 1 94 117 HIS B O 1
ATOM 2627 N N . CYS B 1 118 ? -7.707 -6.594 -4.473 1 94.25 118 CYS B N 1
ATOM 2628 C CA . CYS B 1 118 ? -6.707 -6.887 -5.496 1 94.25 118 CYS B CA 1
ATOM 2629 C C . CYS B 1 118 ? -5.605 -7.781 -4.941 1 94.25 118 CYS B C 1
ATOM 2631 O O . CYS B 1 118 ? -5.152 -8.703 -5.617 1 94.25 118 CYS B O 1
ATOM 2633 N N . LEU B 1 119 ? -5.148 -7.48 -3.734 1 96.94 119 LEU B N 1
ATOM 2634 C CA . LEU B 1 119 ? -4.105 -8.297 -3.125 1 96.94 119 LEU B CA 1
ATOM 2635 C C . LEU B 1 119 ? -4.555 -9.75 -2.992 1 96.94 119 LEU B C 1
ATOM 2637 O O . LEU B 1 119 ? -3.801 -10.672 -3.309 1 96.94 119 LEU B O 1
ATOM 2641 N N . ASN B 1 120 ? -5.75 -9.93 -2.549 1 95.94 120 ASN B N 1
ATOM 2642 C CA . ASN B 1 120 ? -6.301 -11.281 -2.455 1 95.94 120 ASN B CA 1
ATOM 2643 C C . ASN B 1 120 ? -6.422 -11.93 -3.828 1 95.94 120 ASN B C 1
ATOM 2645 O O . ASN B 1 120 ? -6.246 -13.141 -3.961 1 95.94 120 ASN B O 1
ATOM 2649 N N . GLY B 1 121 ? -6.781 -11.148 -4.828 1 94 121 GLY B N 1
ATOM 2650 C CA . GLY B 1 121 ? -6.816 -11.664 -6.188 1 94 121 GLY B CA 1
ATOM 2651 C C . GLY B 1 121 ? -5.473 -12.172 -6.672 1 94 121 GLY B C 1
ATOM 2652 O O . GLY B 1 121 ? -5.387 -13.234 -7.285 1 94 121 GLY B O 1
ATOM 2653 N N . ILE B 1 122 ? -4.453 -11.406 -6.422 1 96.38 122 ILE B N 1
ATOM 2654 C CA . ILE B 1 122 ? -3.1 -11.828 -6.77 1 96.38 122 ILE B CA 1
ATOM 2655 C C . ILE B 1 122 ? -2.756 -13.125 -6.039 1 96.38 122 ILE B C 1
ATOM 2657 O O . ILE B 1 122 ? -2.195 -14.047 -6.629 1 96.38 122 ILE B O 1
ATOM 2661 N N . ARG B 1 123 ? -3.076 -13.148 -4.742 1 96.88 123 ARG B N 1
ATOM 2662 C CA . ARG B 1 123 ? -2.842 -14.344 -3.947 1 96.88 123 ARG B CA 1
ATOM 2663 C C . ARG B 1 123 ? -3.498 -15.562 -4.59 1 96.88 123 ARG B C 1
ATOM 2665 O O . ARG B 1 123 ? -2.863 -16.609 -4.738 1 96.88 123 ARG B O 1
ATOM 2672 N N . PHE B 1 124 ? -4.695 -15.422 -4.957 1 95 124 PHE B N 1
ATOM 2673 C CA . PHE B 1 124 ? -5.43 -16.531 -5.566 1 95 124 PHE B CA 1
ATOM 2674 C C . PHE B 1 124 ? -4.777 -16.953 -6.879 1 95 124 PHE B C 1
ATOM 2676 O O . PHE B 1 124 ? -4.637 -18.141 -7.148 1 95 124 PHE B O 1
ATOM 2683 N N . ALA B 1 125 ? -4.457 -15.992 -7.672 1 94.88 125 ALA B N 1
ATOM 2684 C CA . ALA B 1 125 ? -3.803 -16.297 -8.938 1 94.88 125 ALA B CA 1
ATOM 2685 C C . ALA B 1 125 ? -2.514 -17.078 -8.719 1 94.88 125 ALA B C 1
ATOM 2687 O O . ALA B 1 125 ? -2.229 -18.047 -9.438 1 94.88 125 ALA B O 1
ATOM 2688 N N . TYR B 1 126 ? -1.729 -16.703 -7.762 1 95.94 126 TYR B N 1
ATOM 2689 C CA . TYR B 1 126 ? -0.477 -17.375 -7.426 1 95.94 126 TYR B CA 1
ATOM 2690 C C . TYR B 1 126 ? -0.729 -18.812 -6.988 1 95.94 126 TYR B C 1
ATOM 2692 O O . TYR B 1 126 ? -0.111 -19.75 -7.508 1 95.94 126 TYR B O 1
ATOM 2700 N N . ILE B 1 127 ? -1.645 -19 -6.062 1 94.62 127 ILE B N 1
ATOM 2701 C CA . ILE B 1 127 ? -1.94 -20.328 -5.531 1 94.62 127 ILE B CA 1
ATOM 2702 C C . ILE B 1 127 ? -2.494 -21.203 -6.645 1 94.62 127 ILE B C 1
ATOM 2704 O O . ILE B 1 127 ? -2.127 -22.375 -6.754 1 94.62 127 ILE B O 1
ATOM 2708 N N . ALA B 1 128 ? -3.375 -20.641 -7.445 1 93.88 128 ALA B N 1
ATOM 2709 C CA . ALA B 1 128 ? -3.953 -21.391 -8.555 1 93.88 128 ALA B CA 1
ATOM 2710 C C . ALA B 1 128 ? -2.871 -21.828 -9.539 1 93.88 128 ALA B C 1
ATOM 2712 O O . ALA B 1 128 ? -2.91 -22.953 -10.055 1 93.88 128 ALA B O 1
ATOM 2713 N N . ALA B 1 129 ? -1.943 -20.969 -9.812 1 93.31 129 ALA B N 1
ATOM 2714 C CA . ALA B 1 129 ? -0.84 -21.312 -10.711 1 93.31 129 ALA B CA 1
ATOM 2715 C C . ALA B 1 129 ? 0.056 -22.391 -10.086 1 93.31 129 ALA B C 1
ATOM 2717 O O . ALA B 1 129 ? 0.419 -23.359 -10.75 1 93.31 129 ALA B O 1
ATOM 2718 N N . ARG B 1 130 ? 0.417 -22.219 -8.852 1 91.5 130 ARG B N 1
ATOM 2719 C CA . ARG B 1 130 ? 1.297 -23.141 -8.141 1 91.5 130 ARG B CA 1
ATOM 2720 C C . ARG B 1 130 ? 0.695 -24.547 -8.086 1 91.5 130 ARG B C 1
ATOM 2722 O O . ARG B 1 130 ? 1.404 -25.531 -8.266 1 91.5 130 ARG B O 1
ATOM 2729 N N . ASP B 1 131 ? -0.578 -24.562 -7.926 1 91.44 131 ASP B N 1
ATOM 2730 C CA . ASP B 1 131 ? -1.238 -25.844 -7.707 1 91.44 131 ASP B CA 1
ATOM 2731 C C . ASP B 1 131 ? -1.911 -26.344 -8.984 1 91.44 131 ASP B C 1
ATOM 2733 O O . ASP B 1 131 ? -2.641 -27.328 -8.961 1 91.44 131 ASP B O 1
ATOM 2737 N N . ASN B 1 132 ? -1.764 -25.656 -10.016 1 89.81 132 ASN B N 1
ATOM 2738 C CA . ASN B 1 132 ? -2.324 -26.031 -11.305 1 89.81 132 ASN B CA 1
ATOM 2739 C C . ASN B 1 132 ? -3.832 -26.25 -11.219 1 89.81 132 ASN B C 1
ATOM 2741 O O . ASN B 1 132 ? -4.348 -27.266 -11.688 1 89.81 132 ASN B O 1
ATOM 2745 N N . ILE B 1 133 ? -4.441 -25.281 -10.656 1 87.56 133 ILE B N 1
ATOM 2746 C CA . ILE B 1 133 ? -5.879 -25.391 -10.422 1 87.56 133 ILE B CA 1
ATOM 2747 C C . ILE B 1 133 ? -6.629 -25.172 -11.734 1 87.56 133 ILE B C 1
ATOM 2749 O O . ILE B 1 133 ? -7.609 -25.859 -12.023 1 87.56 133 ILE B O 1
ATOM 2753 N N . PHE B 1 134 ? -6.219 -24.172 -12.547 1 86 134 PHE B N 1
ATOM 2754 C CA . PHE B 1 134 ? -6.895 -23.875 -13.805 1 86 134 PHE B CA 1
ATOM 2755 C C . PHE B 1 134 ? -6.309 -24.703 -14.945 1 86 134 PHE B C 1
ATOM 2757 O O . PHE B 1 134 ? -5.086 -24.766 -15.109 1 86 134 PHE B O 1
ATOM 2764 N N . SER B 1 135 ? -7.121 -25.406 -15.664 1 85.75 135 SER B N 1
ATOM 2765 C CA . SER B 1 135 ? -6.695 -26.172 -16.828 1 85.75 135 SER B CA 1
ATOM 2766 C C . SER B 1 135 ? -7.152 -25.5 -18.125 1 85.75 135 SER B C 1
ATOM 2768 O O . SER B 1 135 ? -6.52 -25.672 -19.172 1 85.75 135 SER B O 1
ATOM 2770 N N . ASP B 1 136 ? -8.164 -24.719 -18.047 1 92 136 ASP B N 1
ATOM 2771 C CA . ASP B 1 136 ? -8.711 -24.031 -19.203 1 92 136 ASP B CA 1
ATOM 2772 C C . ASP B 1 136 ? -7.875 -22.797 -19.547 1 92 136 ASP B C 1
ATOM 2774 O O . ASP B 1 136 ? -7.695 -21.906 -18.703 1 92 136 ASP B O 1
ATOM 2778 N N . PRO B 1 137 ? -7.422 -22.734 -20.812 1 90.69 137 PRO B N 1
ATOM 2779 C CA . PRO B 1 137 ? -6.586 -21.609 -21.219 1 90.69 137 PRO B CA 1
ATOM 2780 C C . PRO B 1 137 ? -7.285 -20.266 -21.031 1 90.69 137 PRO B C 1
ATOM 2782 O O . PRO B 1 137 ? -6.633 -19.266 -20.719 1 90.69 137 PRO B O 1
ATOM 2785 N N . ASP B 1 138 ? -8.523 -20.25 -21.203 1 90.69 138 ASP B N 1
ATOM 2786 C CA . ASP B 1 138 ? -9.258 -19.016 -21.016 1 90.69 138 ASP B CA 1
ATOM 2787 C C . ASP B 1 138 ? -9.258 -18.578 -19.547 1 90.69 138 ASP B C 1
ATOM 2789 O O . ASP B 1 138 ? -9.133 -17.391 -19.25 1 90.69 138 ASP B O 1
ATOM 2793 N N . ASP B 1 139 ? -9.344 -19.531 -18.672 1 88.81 139 ASP B N 1
ATOM 2794 C CA . ASP B 1 139 ? -9.305 -19.234 -17.25 1 88.81 139 ASP B CA 1
ATOM 2795 C C . ASP B 1 139 ? -7.918 -18.766 -16.828 1 88.81 139 ASP B C 1
ATOM 2797 O O . ASP B 1 139 ? -7.789 -17.859 -15.992 1 88.81 139 ASP B O 1
ATOM 2801 N N . ILE B 1 140 ? -6.988 -19.375 -17.406 1 89.5 140 ILE B N 1
ATOM 2802 C CA . ILE B 1 140 ? -5.609 -19 -17.109 1 89.5 140 ILE B CA 1
ATOM 2803 C C . ILE B 1 140 ? -5.355 -17.578 -17.578 1 89.5 140 ILE B C 1
ATOM 2805 O O . ILE B 1 140 ? -4.777 -16.766 -16.844 1 89.5 140 ILE B O 1
ATOM 2809 N N . THR B 1 141 ? -5.855 -17.25 -18.719 1 89.81 141 THR B N 1
ATOM 2810 C CA . THR B 1 141 ? -5.684 -15.914 -19.281 1 89.81 141 THR B CA 1
ATOM 2811 C C . THR B 1 141 ? -6.438 -14.875 -18.453 1 89.81 141 THR B C 1
ATOM 2813 O O . THR B 1 141 ? -5.914 -13.797 -18.172 1 89.81 141 THR B O 1
ATOM 2816 N N . ALA B 1 142 ? -7.598 -15.203 -18.078 1 87.81 142 ALA B N 1
ATOM 2817 C CA . ALA B 1 142 ? -8.398 -14.297 -17.25 1 87.81 142 ALA B CA 1
ATOM 2818 C C . ALA B 1 142 ? -7.723 -14.023 -15.914 1 87.81 142 ALA B C 1
ATOM 2820 O O . ALA B 1 142 ? -7.688 -12.883 -15.453 1 87.81 142 ALA B O 1
ATOM 2821 N N . SER B 1 143 ? -7.203 -15.094 -15.352 1 89.12 143 SER B N 1
ATOM 2822 C CA . SER B 1 143 ? -6.496 -14.969 -14.078 1 89.12 143 SER B CA 1
ATOM 2823 C C . SER B 1 143 ? -5.266 -14.078 -14.227 1 89.12 143 SER B C 1
ATOM 2825 O O . SER B 1 143 ? -5.012 -13.219 -13.375 1 89.12 143 SER B O 1
ATOM 2827 N N . PHE B 1 144 ? -4.574 -14.219 -15.273 1 89.69 144 PHE B N 1
ATOM 2828 C CA . PHE B 1 144 ? -3.385 -13.414 -15.539 1 89.69 144 PHE B CA 1
ATOM 2829 C C . PHE B 1 144 ? -3.75 -11.945 -15.703 1 89.69 144 PHE B C 1
ATOM 2831 O O . PHE B 1 144 ? -3.098 -11.07 -15.133 1 89.69 144 PHE B O 1
ATOM 2838 N N . ASN B 1 145 ? -4.719 -11.719 -16.484 1 86.56 145 ASN B N 1
ATOM 2839 C CA . ASN B 1 145 ? -5.125 -10.344 -16.719 1 86.56 145 ASN B CA 1
ATOM 2840 C C . ASN B 1 145 ? -5.578 -9.656 -15.438 1 86.56 145 ASN B C 1
ATOM 2842 O O . ASN B 1 145 ? -5.25 -8.484 -15.211 1 86.56 145 ASN B O 1
ATOM 2846 N N . HIS B 1 146 ? -6.293 -10.398 -14.711 1 86.88 146 HIS B N 1
ATOM 2847 C CA . HIS B 1 146 ? -6.73 -9.867 -13.422 1 86.88 146 HIS B CA 1
ATOM 2848 C C . HIS B 1 146 ? -5.539 -9.57 -12.516 1 86.88 146 HIS B C 1
ATOM 2850 O O . HIS B 1 146 ? -5.453 -8.492 -11.93 1 86.88 146 HIS B O 1
ATOM 2856 N N . ALA B 1 147 ? -4.66 -10.469 -12.477 1 92.19 147 ALA B N 1
ATOM 2857 C CA . ALA B 1 147 ? -3.465 -10.266 -11.664 1 92.19 147 ALA B CA 1
ATOM 2858 C C . ALA B 1 147 ? -2.66 -9.07 -12.156 1 92.19 147 ALA B C 1
ATOM 2860 O O . ALA B 1 147 ? -2.164 -8.266 -11.359 1 92.19 147 ALA B O 1
ATOM 2861 N N . ASN B 1 148 ? -2.578 -8.984 -13.461 1 90.94 148 ASN B N 1
ATOM 2862 C CA . ASN B 1 148 ? -1.803 -7.895 -14.055 1 90.94 148 ASN B CA 1
ATOM 2863 C C . ASN B 1 148 ? -2.336 -6.531 -13.625 1 90.94 148 ASN B C 1
ATOM 2865 O O . ASN B 1 148 ? -1.564 -5.656 -13.227 1 90.94 148 ASN B O 1
ATOM 2869 N N . HIS B 1 149 ? -3.564 -6.285 -13.711 1 89.69 149 HIS B N 1
ATOM 2870 C CA . HIS B 1 149 ? -4.148 -5.012 -13.305 1 89.69 149 HIS B CA 1
ATOM 2871 C C . HIS B 1 149 ? -3.979 -4.781 -11.805 1 89.69 149 HIS B C 1
ATOM 2873 O O . HIS B 1 149 ? -3.783 -3.646 -11.367 1 89.69 149 HIS B O 1
ATOM 2879 N N . CYS B 1 150 ? -4.109 -5.848 -11.047 1 93.94 150 CYS B N 1
ATOM 2880 C CA . CYS B 1 150 ? -3.973 -5.734 -9.602 1 93.94 150 CYS B CA 1
ATOM 2881 C C . CYS B 1 150 ? -2.549 -5.359 -9.211 1 93.94 150 CYS B C 1
ATOM 2883 O O . CYS B 1 150 ? -2.34 -4.52 -8.336 1 93.94 150 CYS B O 1
ATOM 2885 N N . PHE B 1 151 ? -1.539 -5.945 -9.852 1 95.62 151 PHE B N 1
ATOM 2886 C CA . PHE B 1 151 ? -0.15 -5.582 -9.602 1 95.62 151 PHE B CA 1
ATOM 2887 C C . PHE B 1 151 ? 0.085 -4.105 -9.898 1 95.62 151 PHE B C 1
ATOM 2889 O O . PHE B 1 151 ? 0.755 -3.41 -9.133 1 95.62 151 PHE B O 1
ATOM 2896 N N . ASP B 1 152 ? -0.449 -3.713 -10.969 1 93.5 152 ASP B N 1
ATOM 2897 C CA . ASP B 1 152 ? -0.274 -2.322 -11.375 1 93.5 152 ASP B CA 1
ATOM 2898 C C . ASP B 1 152 ? -0.911 -1.369 -10.367 1 93.5 152 ASP B C 1
ATOM 2900 O O . ASP B 1 152 ? -0.314 -0.354 -10.008 1 93.5 152 ASP B O 1
ATOM 2904 N N . LEU B 1 153 ? -2.07 -1.647 -9.938 1 93.38 153 LEU B N 1
ATOM 2905 C CA . LEU B 1 153 ? -2.777 -0.808 -8.977 1 93.38 153 LEU B CA 1
ATOM 2906 C C . LEU B 1 153 ? -2.016 -0.733 -7.66 1 93.38 153 LEU B C 1
ATOM 2908 O O . LEU B 1 153 ? -1.823 0.353 -7.109 1 93.38 153 LEU B O 1
ATOM 2912 N N . ILE B 1 154 ? -1.548 -1.871 -7.129 1 96.5 154 ILE B N 1
ATOM 2913 C CA . ILE B 1 154 ? -0.861 -1.908 -5.84 1 96.5 154 ILE B CA 1
ATOM 2914 C C . ILE B 1 154 ? 0.484 -1.195 -5.953 1 96.5 154 ILE B C 1
ATOM 2916 O O . ILE B 1 154 ? 0.888 -0.47 -5.043 1 96.5 154 ILE B O 1
ATOM 2920 N N . ARG B 1 155 ? 1.177 -1.414 -7.102 1 97.06 155 ARG B N 1
ATOM 2921 C CA . ARG B 1 155 ? 2.424 -0.695 -7.352 1 97.06 155 ARG B CA 1
ATOM 2922 C C . ARG B 1 155 ? 2.223 0.811 -7.215 1 97.06 155 ARG B C 1
ATOM 2924 O O . ARG B 1 155 ? 2.955 1.476 -6.477 1 97.06 155 ARG B O 1
ATOM 2931 N N . GLN B 1 156 ? 1.239 1.326 -7.883 1 96.31 156 GLN B N 1
ATOM 2932 C CA . GLN B 1 156 ? 0.98 2.762 -7.883 1 96.31 156 GLN B CA 1
ATOM 2933 C C . GLN B 1 156 ? 0.499 3.236 -6.516 1 96.31 156 GLN B C 1
ATOM 2935 O O . GLN B 1 156 ? 0.812 4.352 -6.094 1 96.31 156 GLN B O 1
ATOM 2940 N N . SER B 1 157 ? -0.235 2.389 -5.797 1 96.69 157 SER B N 1
ATOM 2941 C CA . SER B 1 157 ? -0.689 2.758 -4.461 1 96.69 157 SER B CA 1
ATOM 2942 C C . SER B 1 157 ? 0.482 2.873 -3.492 1 96.69 157 SER B C 1
ATOM 2944 O O . SER B 1 157 ? 0.499 3.758 -2.633 1 96.69 157 SER B O 1
ATOM 2946 N N . ILE B 1 158 ? 1.454 1.952 -3.582 1 97.75 158 ILE B N 1
ATOM 2947 C CA . ILE B 1 158 ? 2.648 2.002 -2.744 1 97.75 158 ILE B CA 1
ATOM 2948 C C . ILE B 1 158 ? 3.416 3.293 -3.018 1 97.75 158 ILE B C 1
ATOM 2950 O O . ILE B 1 158 ? 3.846 3.977 -2.086 1 97.75 158 ILE B O 1
ATOM 2954 N N . LEU B 1 159 ? 3.562 3.643 -4.301 1 97.38 159 LEU B N 1
ATOM 2955 C CA . LEU B 1 159 ? 4.219 4.891 -4.668 1 97.38 159 LEU B CA 1
ATOM 2956 C C . LEU B 1 159 ? 3.461 6.09 -4.105 1 97.38 159 LEU B C 1
ATOM 2958 O O . LEU B 1 159 ? 4.066 7.004 -3.543 1 97.38 159 LEU B O 1
ATOM 2962 N N . CYS B 1 160 ? 2.182 6.09 -4.266 1 97.19 160 CYS B N 1
ATOM 2963 C CA . CYS B 1 160 ? 1.335 7.18 -3.793 1 97.19 160 CYS B CA 1
ATOM 2964 C C . CYS B 1 160 ? 1.507 7.391 -2.295 1 97.19 160 CYS B C 1
ATOM 2966 O O . CYS B 1 160 ? 1.584 8.531 -1.83 1 97.19 160 CYS B O 1
ATOM 2968 N N . ASN B 1 161 ? 1.533 6.324 -1.542 1 97.06 161 ASN B N 1
ATOM 2969 C CA . ASN B 1 161 ? 1.674 6.422 -0.093 1 97.06 161 ASN B CA 1
ATOM 2970 C C . ASN B 1 161 ? 3.061 6.926 0.302 1 97.06 161 ASN B C 1
ATOM 2972 O O . ASN B 1 161 ? 3.199 7.684 1.264 1 97.06 161 ASN B O 1
ATOM 2976 N N . ALA B 1 162 ? 4.102 6.453 -0.362 1 97.5 162 ALA B N 1
ATOM 2977 C CA . ALA B 1 162 ? 5.492 6.859 -0.155 1 97.5 162 ALA B CA 1
ATOM 2978 C C . ALA B 1 162 ? 5.879 6.758 1.317 1 97.5 162 ALA B C 1
ATOM 2980 O O . ALA B 1 162 ? 6.41 7.711 1.892 1 97.5 162 ALA B O 1
ATOM 2981 N N . ASP B 1 163 ? 5.715 5.609 1.949 1 96.62 163 ASP B N 1
ATOM 2982 C CA . ASP B 1 163 ? 6.016 5.387 3.359 1 96.62 163 ASP B CA 1
ATOM 2983 C C . ASP B 1 163 ? 7.52 5.449 3.619 1 96.62 163 ASP B C 1
ATOM 2985 O O . ASP B 1 163 ? 8.273 4.594 3.152 1 96.62 163 ASP B O 1
ATOM 2989 N N . THR B 1 164 ? 7.977 6.367 4.434 1 96.81 164 THR B N 1
ATOM 2990 C CA . THR B 1 164 ? 9.406 6.621 4.613 1 96.81 164 THR B CA 1
ATOM 2991 C C . THR B 1 164 ? 9.898 6.016 5.926 1 96.81 164 THR B C 1
ATOM 2993 O O . THR B 1 164 ? 10.977 6.367 6.406 1 96.81 164 THR B O 1
ATOM 2996 N N . THR B 1 165 ? 9.109 5.172 6.535 1 95.25 165 THR B N 1
ATOM 2997 C CA . THR B 1 165 ? 9.516 4.527 7.777 1 95.25 165 THR B CA 1
ATOM 2998 C C . THR B 1 165 ? 10.859 3.83 7.613 1 95.25 165 THR B C 1
ATOM 3000 O O . THR B 1 165 ? 11.102 3.172 6.598 1 95.25 165 THR B O 1
ATOM 3003 N N . LEU B 1 166 ? 11.719 4.012 8.617 1 93.06 166 LEU B N 1
ATOM 3004 C CA . LEU B 1 166 ? 12.992 3.299 8.68 1 93.06 166 LEU B CA 1
ATOM 3005 C C . LEU B 1 166 ? 12.836 1.971 9.406 1 93.06 166 LEU B C 1
ATOM 3007 O O . LEU B 1 166 ? 12.398 1.938 10.562 1 93.06 166 LEU B O 1
ATOM 3011 N N . VAL B 1 167 ? 13.18 0.987 8.719 1 90.88 167 VAL B N 1
ATOM 3012 C CA . VAL B 1 167 ? 13.078 -0.347 9.305 1 90.88 167 VAL B CA 1
ATOM 3013 C C . VAL B 1 167 ? 14.477 -0.96 9.422 1 90.88 167 VAL B C 1
ATOM 3015 O O . VAL B 1 167 ? 15.117 -1.262 8.414 1 90.88 167 VAL B O 1
ATOM 3018 N N . PRO B 1 168 ? 14.961 -1.062 10.641 1 86.94 168 PRO B N 1
ATOM 3019 C CA . PRO B 1 168 ? 16.281 -1.669 10.781 1 86.94 168 PRO B CA 1
ATOM 3020 C C . PRO B 1 168 ? 16.359 -3.078 10.195 1 86.94 168 PRO B C 1
ATOM 3022 O O . PRO B 1 168 ? 15.398 -3.848 10.32 1 86.94 168 PRO B O 1
ATOM 3025 N N . THR B 1 169 ? 17.391 -3.156 9.578 1 81 169 THR B N 1
ATOM 3026 C CA . THR B 1 169 ? 17.578 -4.492 9.023 1 81 169 THR B CA 1
ATOM 3027 C C . THR B 1 169 ? 18.234 -5.414 10.055 1 81 169 THR B C 1
ATOM 3029 O O . THR B 1 169 ? 19.047 -4.973 10.859 1 81 169 THR B O 1
ATOM 3032 N N . GLY B 1 170 ? 17.266 -6.18 11.117 1 58.75 170 GLY B N 1
ATOM 3033 C CA . GLY B 1 170 ? 17.625 -7.086 12.203 1 58.75 170 GLY B CA 1
ATOM 3034 C C . GLY B 1 170 ? 19.125 -7.281 12.344 1 58.75 170 GLY B C 1
ATOM 3035 O O . GLY B 1 170 ? 19.875 -7.137 11.367 1 58.75 170 GLY B O 1
ATOM 3036 N N . GLU B 1 171 ? 19.766 -6.883 13.555 1 45.91 171 GLU B N 1
ATOM 3037 C CA . GLU B 1 171 ? 20.828 -7.711 14.109 1 45.91 171 GLU B CA 1
ATOM 3038 C C . GLU B 1 171 ? 20.484 -9.195 13.992 1 45.91 171 GLU B C 1
ATOM 3040 O O . GLU B 1 171 ? 21.375 -10.031 13.812 1 45.91 171 GLU B O 1
ATOM 3045 N N . SER B 1 172 ? 19.344 -9.383 14.68 1 35.88 172 SER B N 1
ATOM 3046 C CA . SER B 1 172 ? 19 -10.711 15.188 1 35.88 172 SER B CA 1
ATOM 3047 C C . SER B 1 172 ? 18.656 -11.664 14.055 1 35.88 172 SER B C 1
ATOM 3049 O O . SER B 1 172 ? 17.797 -12.531 14.211 1 35.88 172 SER B O 1
ATOM 3051 N N . GLY B 1 173 ? 19.266 -11.93 13.125 1 37.09 173 GLY B N 1
ATOM 3052 C CA . GLY B 1 173 ? 19.438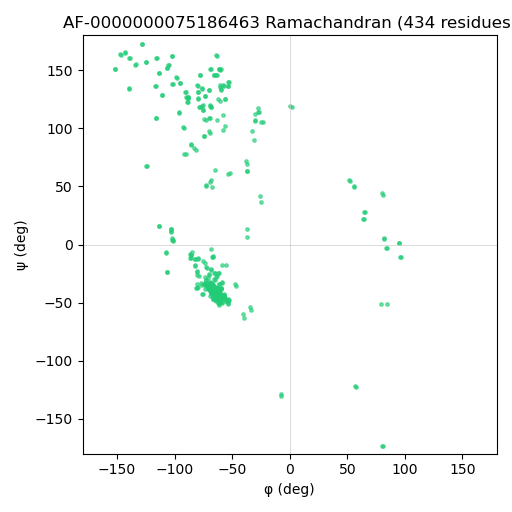 -13.086 12.258 1 37.09 173 GLY B CA 1
ATOM 3053 C C . GLY B 1 173 ? 18.312 -13.242 11.25 1 37.09 173 GLY B C 1
ATOM 3054 O O . GLY B 1 173 ? 18.359 -14.117 10.391 1 37.09 173 GLY B O 1
ATOM 3055 N N . THR B 1 174 ? 17 -13.211 11.773 1 40.03 174 THR B N 1
ATOM 3056 C CA . THR B 1 174 ? 16.203 -13.703 10.656 1 40.03 174 THR B CA 1
ATOM 3057 C C . THR B 1 174 ? 16.172 -12.672 9.531 1 40.03 174 THR B C 1
ATOM 3059 O O . THR B 1 174 ? 15.812 -11.516 9.75 1 40.03 174 THR B O 1
ATOM 3062 N N . PRO B 1 175 ? 16.969 -12.852 8.633 1 42.94 175 PRO B N 1
ATOM 3063 C CA . PRO B 1 175 ? 17 -11.969 7.465 1 42.94 175 PRO B CA 1
ATOM 3064 C C . PRO B 1 175 ? 15.828 -10.984 7.445 1 42.94 175 PRO B C 1
ATOM 3066 O O . PRO B 1 175 ? 16.031 -9.781 7.594 1 42.94 175 PRO B O 1
ATOM 3069 N N . GLY B 1 176 ? 15.062 -10.859 6.266 1 46.41 176 GLY B N 1
ATOM 3070 C CA . GLY B 1 176 ? 14.156 -10.172 5.367 1 46.41 176 GLY B CA 1
ATOM 3071 C C . GLY B 1 176 ? 12.938 -9.586 6.066 1 46.41 176 GLY B C 1
ATOM 3072 O O . GLY B 1 176 ? 12.133 -8.891 5.449 1 46.41 176 GLY B O 1
ATOM 3073 N N . THR B 1 177 ? 12.438 -10.297 7.148 1 54.56 177 THR B N 1
ATOM 3074 C CA . THR B 1 177 ? 11.086 -9.867 7.5 1 54.56 177 THR B CA 1
ATOM 3075 C C . THR B 1 177 ? 11.133 -8.633 8.391 1 54.56 177 THR B C 1
ATOM 3077 O O . THR B 1 177 ? 11.844 -8.609 9.398 1 54.56 177 THR B O 1
ATOM 3080 N N . LEU B 1 178 ? 11.273 -7.414 7.863 1 67.44 178 LEU B N 1
ATOM 3081 C CA . LEU B 1 178 ? 11.234 -6.055 8.391 1 67.44 178 LEU B CA 1
ATOM 3082 C C . LEU B 1 178 ? 9.961 -5.824 9.195 1 67.44 178 LEU B C 1
ATOM 3084 O O . LEU B 1 178 ? 9.133 -4.988 8.828 1 67.44 178 LEU B O 1
ATOM 3088 N N . TYR B 1 179 ? 9.938 -6.777 10.375 1 76.56 179 TYR B N 1
ATOM 3089 C CA . TYR B 1 179 ? 8.773 -6.645 11.242 1 76.56 179 TYR B CA 1
ATOM 3090 C C . TYR B 1 179 ? 9.125 -5.879 12.508 1 76.56 179 TYR B C 1
ATOM 3092 O O . TYR B 1 179 ? 10.297 -5.656 12.805 1 76.56 179 TYR B O 1
ATOM 3100 N N . GLY B 1 180 ? 8.094 -5.434 13.117 1 82.56 180 GLY B N 1
ATOM 3101 C CA . GLY B 1 180 ? 8.219 -4.883 14.461 1 82.56 180 GLY B CA 1
ATOM 3102 C C . GLY B 1 180 ? 8.352 -3.373 14.477 1 82.56 180 GLY B C 1
ATOM 3103 O O . GLY B 1 180 ? 8.258 -2.746 15.531 1 82.56 180 GLY B O 1
ATOM 3104 N N . THR B 1 181 ? 8.539 -2.838 13.406 1 86.62 181 THR B N 1
ATOM 3105 C CA . THR B 1 181 ? 8.719 -1.392 13.328 1 86.62 181 THR B CA 1
ATOM 3106 C C . THR B 1 181 ? 7.371 -0.674 13.383 1 86.62 181 THR B C 1
ATOM 3108 O O . THR B 1 181 ? 6.41 -1.1 12.742 1 86.62 181 THR B O 1
ATOM 3111 N N . LEU B 1 182 ? 7.387 0.386 14.172 1 90.25 182 LEU B N 1
ATOM 3112 C CA . LEU B 1 182 ? 6.191 1.212 14.305 1 90.25 182 LEU B CA 1
ATOM 3113 C C . LEU B 1 182 ? 6.047 2.156 13.117 1 90.25 182 LEU B C 1
ATOM 3115 O O . LEU B 1 182 ? 7.012 2.816 12.719 1 90.25 182 LEU B O 1
ATOM 3119 N N . HIS B 1 183 ? 4.879 2.162 12.57 1 94.12 183 HIS B N 1
ATOM 3120 C CA . HIS B 1 183 ? 4.555 3.035 11.445 1 94.12 183 HIS B CA 1
ATOM 3121 C C . HIS B 1 183 ? 3.518 4.078 11.844 1 94.12 183 HIS B C 1
ATOM 3123 O O . HIS B 1 183 ? 2.701 3.844 12.734 1 94.12 183 HIS B O 1
ATOM 3129 N N . ARG B 1 184 ? 3.621 5.242 11.234 1 93.81 184 ARG B N 1
ATOM 3130 C CA . ARG B 1 184 ? 2.523 6.203 11.281 1 93.81 184 ARG B CA 1
ATOM 3131 C C . ARG B 1 184 ? 1.421 5.82 10.297 1 93.81 184 ARG B C 1
ATOM 3133 O O . ARG B 1 184 ? 1.668 5.695 9.094 1 93.81 184 ARG B O 1
ATOM 3140 N N . CYS B 1 185 ? 0.279 5.578 10.875 1 97 185 CYS B N 1
ATOM 3141 C CA . CYS B 1 185 ? -0.84 5.035 10.109 1 97 185 CYS B CA 1
ATOM 3142 C C . CYS B 1 185 ? -2.098 5.867 10.32 1 97 185 CYS B C 1
ATOM 3144 O O . CYS B 1 185 ? -2.055 6.91 10.984 1 97 185 CYS B O 1
ATOM 3146 N N . ARG B 1 186 ? -3.102 5.578 9.578 1 96.94 186 ARG B N 1
ATOM 3147 C CA . ARG B 1 186 ? -4.477 5.988 9.852 1 96.94 186 ARG B CA 1
ATOM 3148 C C . ARG B 1 186 ? -5.305 4.812 10.367 1 96.94 186 ARG B C 1
ATOM 3150 O O . ARG B 1 186 ? -4.977 3.654 10.102 1 96.94 186 ARG B O 1
ATOM 3157 N N . ASP B 1 187 ? -6.324 5.113 11.094 1 97.44 187 ASP B N 1
ATOM 3158 C CA . ASP B 1 187 ? -7.117 4.07 11.734 1 97.44 187 ASP B CA 1
ATOM 3159 C C . ASP B 1 187 ? -8 3.35 10.719 1 97.44 187 ASP B C 1
ATOM 3161 O O . ASP B 1 187 ? -9.164 3.717 10.523 1 97.44 187 ASP B O 1
ATOM 3165 N N . TRP B 1 188 ? -7.504 2.322 10.234 1 97.5 188 TRP B N 1
ATOM 3166 C CA . TRP B 1 188 ? -8.188 1.568 9.188 1 97.5 188 TRP B CA 1
ATOM 3167 C C . TRP B 1 188 ? -9.484 0.962 9.711 1 97.5 188 TRP B C 1
ATOM 3169 O O . TRP B 1 188 ? -10.383 0.627 8.938 1 97.5 188 TRP B O 1
ATOM 3179 N N . THR B 1 189 ? -9.656 0.72 11 1 97.31 189 THR B N 1
ATOM 3180 C CA . THR B 1 189 ? -10.867 0.123 11.547 1 97.31 189 THR B CA 1
ATOM 3181 C C . THR B 1 189 ? -12.062 1.053 11.352 1 97.31 189 THR B C 1
ATOM 3183 O O . THR B 1 189 ? -13.203 0.593 11.211 1 97.31 189 THR B O 1
ATOM 3186 N N . GLN B 1 190 ? -11.797 2.297 11.359 1 97.5 190 GLN B N 1
ATOM 3187 C CA . GLN B 1 190 ? -12.859 3.262 11.086 1 97.5 190 GLN B CA 1
ATOM 3188 C C . GLN B 1 190 ? -13.344 3.154 9.641 1 97.5 190 GLN B C 1
ATOM 3190 O O . GLN B 1 190 ? -14.531 3.311 9.367 1 97.5 190 GLN B O 1
ATOM 3195 N N . VAL B 1 191 ? -12.398 2.934 8.727 1 97.5 191 VAL B N 1
ATOM 3196 C CA . VAL B 1 191 ? -12.766 2.764 7.32 1 97.5 191 VAL B CA 1
ATOM 3197 C C . VAL B 1 191 ? -13.609 1.506 7.156 1 97.5 191 VAL B C 1
ATOM 3199 O O . VAL B 1 191 ? -14.656 1.536 6.5 1 97.5 191 VAL B O 1
ATOM 3202 N N . ARG B 1 192 ? -13.18 0.407 7.773 1 97 192 ARG B N 1
ATOM 3203 C CA . ARG B 1 192 ? -13.914 -0.85 7.711 1 97 192 ARG B CA 1
ATOM 3204 C C . ARG B 1 192 ? -15.312 -0.698 8.312 1 97 192 ARG B C 1
ATOM 3206 O O . ARG B 1 192 ? -16.281 -1.229 7.781 1 97 192 ARG B O 1
ATOM 3213 N N . SER B 1 193 ? -15.383 -0.018 9.414 1 96.31 193 SER B N 1
ATOM 3214 C CA . SER B 1 193 ? -16.672 0.227 10.055 1 96.31 193 SER B CA 1
ATOM 3215 C C . SER B 1 193 ? -17.594 1.033 9.141 1 96.31 193 SER B C 1
ATOM 3217 O O . SER B 1 193 ? -18.797 0.762 9.07 1 96.31 193 SER B O 1
ATOM 3219 N N . PHE B 1 194 ? -17.094 2.053 8.539 1 96.88 194 PHE B N 1
ATOM 3220 C CA . PHE B 1 194 ? -17.859 2.828 7.57 1 96.88 194 PHE B CA 1
ATOM 3221 C C . PHE B 1 194 ? -18.422 1.927 6.48 1 96.88 194 PHE B C 1
ATOM 3223 O O . PHE B 1 194 ? -19.609 1.999 6.16 1 96.88 194 PHE B O 1
ATOM 3230 N N . MET B 1 195 ? -17.578 1.035 5.918 1 96.12 195 MET B N 1
ATOM 3231 C CA . MET B 1 195 ? -18 0.15 4.836 1 96.12 195 MET B CA 1
ATOM 3232 C C . MET B 1 195 ? -19.062 -0.834 5.312 1 96.12 195 MET B C 1
ATOM 3234 O O . MET B 1 195 ? -20.016 -1.12 4.59 1 96.12 195 MET B O 1
ATOM 3238 N N . ALA B 1 196 ? -18.875 -1.349 6.523 1 96.06 196 ALA B N 1
ATOM 3239 C CA . ALA B 1 196 ? -19.859 -2.27 7.09 1 96.06 196 ALA B CA 1
ATOM 3240 C C . ALA B 1 196 ? -21.203 -1.586 7.266 1 96.06 196 ALA B C 1
ATOM 3242 O O . ALA B 1 196 ? -22.25 -2.156 6.926 1 96.06 196 ALA B O 1
ATOM 3243 N N . SER B 1 197 ? -21.141 -0.416 7.793 1 95.75 197 SER B N 1
ATOM 3244 C CA . SER B 1 197 ? -22.359 0.352 7.984 1 95.75 197 SER B CA 1
ATOM 3245 C C . SER B 1 197 ? -23.031 0.661 6.648 1 95.75 197 SER B C 1
ATOM 3247 O O . SER B 1 197 ? -24.266 0.642 6.543 1 95.75 197 SER B O 1
ATOM 3249 N N . ASN B 1 198 ? -22.25 1.029 5.672 1 95.5 198 ASN B N 1
ATOM 3250 C CA . ASN B 1 198 ? -22.766 1.288 4.332 1 95.5 198 ASN B CA 1
ATOM 3251 C C . ASN B 1 198 ? -23.5 0.074 3.768 1 95.5 198 ASN B C 1
ATOM 3253 O O . ASN B 1 198 ? -24.594 0.204 3.223 1 95.5 198 ASN B O 1
ATOM 3257 N N . GLN B 1 199 ? -22.875 -1.154 3.91 1 94.75 199 GLN B N 1
ATOM 3258 C CA . GLN B 1 199 ? -23.484 -2.385 3.422 1 94.75 199 GLN B CA 1
ATOM 3259 C C . GLN B 1 199 ? -24.812 -2.656 4.129 1 94.75 199 GLN B C 1
ATOM 3261 O O . GLN B 1 199 ? -25.781 -3.076 3.496 1 94.75 199 GLN B O 1
ATOM 3266 N N . LYS B 1 200 ? -24.812 -2.402 5.395 1 95.25 200 LYS B N 1
ATOM 3267 C CA . LYS B 1 200 ? -26.031 -2.588 6.156 1 95.25 200 LYS B CA 1
ATOM 3268 C C . LYS B 1 200 ? -27.125 -1.629 5.684 1 95.25 200 LYS B C 1
ATOM 3270 O O . LYS B 1 200 ? -28.297 -2.016 5.562 1 95.25 200 LYS B O 1
ATOM 3275 N N . HIS B 1 201 ? -26.766 -0.436 5.461 1 94.5 201 HIS B N 1
ATOM 3276 C CA . HIS B 1 201 ? -27.703 0.6 5.035 1 94.5 201 HIS B CA 1
ATOM 3277 C C . HIS B 1 201 ? -28.375 0.226 3.721 1 94.5 201 HIS B C 1
ATOM 3279 O O . HIS B 1 201 ? -29.578 0.452 3.549 1 94.5 201 HIS B O 1
ATOM 3285 N N . TRP B 1 202 ? -27.641 -0.395 2.832 1 93.5 202 TRP B N 1
ATOM 3286 C CA . TRP B 1 202 ? -28.141 -0.629 1.486 1 93.5 202 TRP B CA 1
ATOM 3287 C C . TRP B 1 202 ? -28.609 -2.074 1.324 1 93.5 202 TRP B C 1
ATOM 3289 O O . TRP B 1 202 ? -28.969 -2.498 0.221 1 93.5 202 TRP B O 1
ATOM 3299 N N . LYS B 1 203 ? -28.562 -2.777 2.387 1 91.44 203 LYS B N 1
ATOM 3300 C CA . LYS B 1 203 ? -28.984 -4.172 2.328 1 91.44 203 LYS B CA 1
ATOM 3301 C C . LYS B 1 203 ? -30.406 -4.289 1.796 1 91.44 203 LYS B C 1
ATOM 3303 O O . LYS B 1 203 ? -31.312 -3.6 2.271 1 91.44 203 LYS B O 1
ATOM 3308 N N . GLY B 1 204 ? -30.562 -5.082 0.751 1 89.19 204 GLY B N 1
ATOM 3309 C CA . GLY B 1 204 ? -31.891 -5.332 0.206 1 89.19 204 GLY B CA 1
ATOM 3310 C C . GLY B 1 204 ? -32.344 -4.266 -0.775 1 89.19 204 GLY B C 1
ATOM 3311 O O . GLY B 1 204 ? -33.406 -4.367 -1.354 1 89.19 204 GLY B O 1
ATOM 3312 N N . VAL B 1 205 ? -31.578 -3.273 -0.977 1 87.25 205 VAL B N 1
ATOM 3313 C CA . VAL B 1 205 ? -31.922 -2.223 -1.927 1 87.25 205 VAL B CA 1
ATOM 3314 C C . VAL B 1 205 ? -31.25 -2.496 -3.27 1 87.25 205 VAL B C 1
ATOM 3316 O O . VAL B 1 205 ? -30.016 -2.529 -3.361 1 87.25 205 VAL B O 1
ATOM 3319 N N . PRO B 1 206 ? -32 -2.777 -4.277 1 80.19 206 PRO B N 1
ATOM 3320 C CA . PRO B 1 206 ? -31.391 -3.045 -5.586 1 80.19 206 PRO B CA 1
ATOM 3321 C C . PRO B 1 206 ? -30.672 -1.832 -6.156 1 80.19 206 PRO B C 1
ATOM 3323 O O . PRO B 1 206 ? -30.984 -0.693 -5.801 1 80.19 206 PRO B O 1
ATOM 3326 N N . LEU B 1 207 ? -29.562 -2.119 -6.879 1 72.69 207 LEU B N 1
ATOM 3327 C CA . LEU B 1 207 ? -28.922 -1.03 -7.605 1 72.69 207 LEU B CA 1
ATOM 3328 C C . LEU B 1 207 ? -29.875 -0.427 -8.633 1 72.69 207 LEU B C 1
ATOM 3330 O O . LEU B 1 207 ? -30.656 -1.146 -9.258 1 72.69 207 LEU B O 1
ATOM 3334 N N . GLU B 1 208 ? -29.953 0.863 -8.742 1 61.62 208 GLU B N 1
ATOM 3335 C CA . GLU B 1 208 ? -30.766 1.461 -9.789 1 61.62 208 GLU B CA 1
ATOM 3336 C C . GLU B 1 208 ? -30.281 1.056 -11.18 1 61.62 208 GLU B C 1
ATOM 3338 O O . GLU B 1 208 ? -29.078 0.896 -11.391 1 61.62 208 GLU B O 1
ATOM 3343 N N . PRO B 1 209 ? -31.203 0.429 -12.07 1 54.09 209 PRO B N 1
ATOM 3344 C CA . PRO B 1 209 ? -30.891 -0.12 -13.398 1 54.09 209 PRO B CA 1
ATOM 3345 C C . PRO B 1 209 ? -29.797 0.667 -14.125 1 54.09 209 PRO B C 1
ATOM 3347 O O . PRO B 1 209 ? -29.016 0.086 -14.867 1 54.09 209 PRO B O 1
ATOM 3350 N N . ASP B 1 210 ? -29.969 1.902 -14.305 1 46 210 ASP B N 1
ATOM 3351 C CA . ASP B 1 210 ? -28.969 2.57 -15.133 1 46 210 ASP B CA 1
ATOM 3352 C C . ASP B 1 210 ? -27.562 2.348 -14.586 1 46 210 ASP B C 1
ATOM 3354 O O . ASP B 1 210 ? -26.594 2.807 -15.18 1 46 210 ASP B O 1
ATOM 3358 N N . SER B 1 211 ? -27.672 1.976 -13.445 1 43.91 211 SER B N 1
ATOM 3359 C CA . SER B 1 211 ? -26.328 1.748 -12.938 1 43.91 211 SER B CA 1
ATOM 3360 C C . SER B 1 211 ? -25.719 0.492 -13.547 1 43.91 211 SER B C 1
ATOM 3362 O O . SER B 1 211 ? -26.062 -0.626 -13.156 1 43.91 211 SER B O 1
ATOM 3364 N N . LYS B 1 212 ? -25.812 0.423 -15.016 1 37.31 212 LYS B N 1
ATOM 3365 C CA . LYS B 1 212 ? -25.141 -0.636 -15.758 1 37.31 212 LYS B CA 1
ATOM 3366 C C . LYS B 1 212 ? -23.953 -1.187 -14.984 1 37.31 212 LYS B C 1
ATOM 3368 O O . LYS B 1 212 ? -22.812 -1.096 -15.438 1 37.31 212 LYS B O 1
ATOM 3373 N N . GLN B 1 213 ? -24.078 -1.273 -13.742 1 41.66 213 GLN B N 1
ATOM 3374 C CA . GLN B 1 213 ? -22.938 -1.753 -12.984 1 41.66 213 GLN B CA 1
ATOM 3375 C C . GLN B 1 213 ? -22.5 -3.139 -13.453 1 41.66 213 GLN B C 1
ATOM 3377 O O . GLN B 1 213 ? -23.328 -4.039 -13.594 1 41.66 213 GLN B O 1
ATOM 3382 N N . SER B 1 214 ? -21.516 -3.162 -14.258 1 36.25 214 SER B N 1
ATOM 3383 C CA . SER B 1 214 ? -20.844 -4.363 -14.758 1 36.25 214 SER B CA 1
ATOM 3384 C C . SER B 1 214 ? -20.969 -5.508 -13.758 1 36.25 214 SER B C 1
ATOM 3386 O O . SER B 1 214 ? -21.047 -5.281 -12.547 1 36.25 214 SER B O 1
ATOM 3388 N N . SER B 1 215 ? -21.656 -6.559 -14.266 1 32.75 215 SER B N 1
ATOM 3389 C CA . SER B 1 215 ? -21.719 -7.844 -13.578 1 32.75 215 SER B CA 1
ATOM 3390 C C . SER B 1 215 ? -20.516 -8.039 -12.664 1 32.75 215 SER B C 1
ATOM 3392 O O . SER B 1 215 ? -19.375 -7.809 -13.07 1 32.75 215 SER B O 1
ATOM 3394 N N . PRO B 1 216 ? -20.766 -7.902 -11.383 1 33.44 216 PRO B N 1
ATOM 3395 C CA . PRO B 1 216 ? -19.797 -8.469 -10.453 1 33.44 216 PRO B CA 1
ATOM 3396 C C . PRO B 1 216 ? -19.203 -9.789 -10.938 1 33.44 216 PRO B C 1
ATOM 3398 O O . PRO B 1 216 ? -19.781 -10.852 -10.695 1 33.44 216 PRO B O 1
ATOM 3401 N N . ASP B 1 217 ? -19.391 -10.141 -12.18 1 32.25 217 ASP B N 1
ATOM 3402 C CA . ASP B 1 217 ? -18.672 -11.414 -12.195 1 32.25 217 ASP B CA 1
ATOM 3403 C C . ASP B 1 217 ? -17.5 -11.398 -11.219 1 32.25 217 ASP B C 1
ATOM 3405 O O . ASP B 1 217 ? -16.656 -10.484 -11.258 1 32.25 217 ASP B O 1
ATOM 3409 N N . GLY B 1 218 ? -18.031 -11.836 -10.133 1 28.88 218 GLY B N 1
ATOM 3410 C CA . GLY B 1 218 ? -17.406 -12 -8.828 1 28.88 218 GLY B CA 1
ATOM 3411 C C . GLY B 1 218 ? -15.906 -12.242 -8.906 1 28.88 218 GLY B C 1
ATOM 3412 O O . GLY B 1 218 ? -15.43 -12.938 -9.805 1 28.88 218 GLY B O 1
ATOM 3413 N N . TRP B 1 219 ? -15.016 -11.297 -8.398 1 30.5 219 TRP B N 1
ATOM 3414 C CA . TRP B 1 219 ? -13.727 -11.695 -7.836 1 30.5 219 TRP B CA 1
ATOM 3415 C C . TRP B 1 219 ? -13.867 -12.984 -7.031 1 30.5 219 TRP B C 1
ATOM 3417 O O . TRP B 1 219 ? -14.867 -13.188 -6.336 1 30.5 219 TRP B O 1
#

pLDDT: mean 81.37, std 18.47, range [28.88, 97.75]

InterPro domains:
  IPR021765 Mycotoxin biosynthesis protein UstYa-like [PF11807] (97-196)
  IPR021765 Mycotoxin biosynthesis protein UstYa-like [PTHR33365] (12-203)

Foldseek 3Di:
DDDPPPDPVVVVVVVVVVVVVVVVVVVVVVVVVVVVVVVVCVVVVVVVPDFQPPDPGDDPADPDDWAKDKDWFADCCVVDPLVDLVSLVPQQFPPQQWFFDHPQGQIDGDLVNVLSSLVNLLSVLVVCVVVVVDPDPVVNVVSVVSNVVSVVSNVVVCVVVVFPFDQDQDPPPPGDPSGGGMGIGTDCVVVSVVRVVRCVVCPPPDRDVVSVPPPCPDD/DDDPPPDPVVVVVVVVVVVVVVVVVVVVVVVVVVVVVVVVCVVVVVVVPDFQPPDPGDDPADPDDWAKDKDWFADCCVVDPLVDLVSLVPQQFPPQQWFFDHDQGQIDGDLVNVLSSLVNLLSVLVVCVVVVVDPDPVVNVVSVVSNVVSVVSNVVVCVVVVFPFDQDQDPPPPGDDSGGGMGIGTDCVVVSVVRVVRCVVCPPPDRDVVSVVPPCPDD

Sequence (438 aa):
MFPQVSSNSDGHLIHLLFIAAILALGTTILNAYHTLHLRSQMLASRNHKEYSYLGDDFPPRILSNIQPAAMSILNGSDIYPLEDDRKWASVVPPGHGFVRMGPTGRPFAISMGHQLHCLNGIRFAYIAARDNIFSDPDDITASFNHANHCFDLIRQSILCNADTTLVPTGESGTPGTLYGTLHRCRDWTQVRSFMASNQKHWKGVPLEPDSKQSSPDGWMFPQVSSNSDGHLIHLLFIAAILALGTTILNAYHTLHLRSQMLASRNHKEYSYLGDDFPPRILSNIQPAAMSILNGSDIYPLEDDRKWASVVPPGHGFVRMGPTGRPFAISMGHQLHCLNGIRFAYIAARDNIFSDPDDITASFNHANHCFDLIRQSILCNADTTLVPTGESGTPGTLYGTLHRCRDWTQVRSFMASNQKHWKGVPLEPDSKQSSPDGW